Protein AF-A0A2W5E656-F1 (afdb_monomer)

Radius of gyration: 27.4 Å; Cα contacts (8 Å, |Δi|>4): 1096; chains: 1; bounding box: 75×45×88 Å

Structure (mmCIF, N/CA/C/O backbone):
data_AF-A0A2W5E656-F1
#
_entry.id   AF-A0A2W5E656-F1
#
loop_
_atom_site.group_PDB
_atom_site.id
_atom_site.type_symbol
_atom_site.label_atom_id
_atom_site.label_alt_id
_atom_site.label_comp_id
_atom_site.label_asym_id
_atom_site.label_entity_id
_atom_site.label_seq_id
_atom_site.pdbx_PDB_ins_code
_atom_site.Cartn_x
_atom_site.Cartn_y
_atom_site.Cartn_z
_atom_site.occupancy
_atom_site.B_iso_or_equiv
_atom_site.auth_seq_id
_atom_site.auth_comp_id
_atom_site.auth_asym_id
_atom_site.auth_atom_id
_atom_site.pdbx_PDB_model_num
ATOM 1 N N . SER A 1 1 ? -8.254 -2.799 1.492 1.00 76.56 1 SER A N 1
ATOM 2 C CA . SER A 1 1 ? -9.415 -2.439 2.318 1.00 76.56 1 SER A CA 1
ATOM 3 C C . SER A 1 1 ? -10.667 -3.074 1.786 1.00 76.56 1 SER A C 1
ATOM 5 O O . SER A 1 1 ? -10.845 -3.112 0.574 1.00 76.56 1 SER A O 1
ATOM 7 N N . ALA A 1 2 ? -11.496 -3.593 2.690 1.00 91.06 2 ALA A N 1
ATOM 8 C CA . ALA A 1 2 ? -12.891 -3.886 2.388 1.00 91.06 2 ALA A CA 1
ATOM 9 C C . ALA A 1 2 ? -13.657 -2.567 2.227 1.00 91.06 2 ALA A C 1
ATOM 11 O O . ALA A 1 2 ? -14.398 -2.401 1.264 1.00 91.06 2 ALA A O 1
ATOM 12 N N . VAL A 1 3 ? -13.393 -1.599 3.115 1.00 95.50 3 VAL A N 1
ATOM 13 C CA . VAL A 1 3 ? -13.874 -0.220 2.984 1.00 95.50 3 VAL A CA 1
ATOM 14 C C . VAL A 1 3 ? -12.769 0.765 3.348 1.00 95.50 3 VAL A C 1
ATOM 16 O O . VAL A 1 3 ? -12.096 0.621 4.369 1.00 95.50 3 VAL A O 1
ATOM 19 N N . GLU A 1 4 ? -12.597 1.777 2.506 1.00 94.88 4 GLU A N 1
ATOM 20 C CA . GLU A 1 4 ? -11.687 2.897 2.717 1.00 94.88 4 GLU A CA 1
ATOM 21 C C . GLU A 1 4 ? -12.437 4.208 2.491 1.00 94.88 4 GLU A C 1
ATOM 23 O O . GLU A 1 4 ? -13.032 4.424 1.435 1.00 94.88 4 GLU A O 1
ATOM 28 N N . ILE A 1 5 ? -12.413 5.081 3.497 1.00 96.06 5 ILE A N 1
ATOM 29 C CA . ILE A 1 5 ? -12.993 6.421 3.421 1.00 96.06 5 ILE A CA 1
ATOM 30 C C . ILE A 1 5 ? -11.854 7.436 3.417 1.00 96.06 5 ILE A C 1
ATOM 32 O O . ILE A 1 5 ? -11.183 7.621 4.429 1.00 96.06 5 ILE A O 1
ATOM 36 N N . LEU A 1 6 ? -11.641 8.100 2.283 1.00 93.81 6 LEU A N 1
ATOM 37 C CA . LEU A 1 6 ? -10.591 9.108 2.111 1.00 93.81 6 LEU A CA 1
ATOM 38 C C . LEU A 1 6 ? -10.998 10.481 2.684 1.00 93.81 6 LEU A C 1
ATOM 40 O O . LEU A 1 6 ? -12.111 10.668 3.172 1.00 93.81 6 LEU A O 1
ATOM 44 N N . GLU A 1 7 ? -10.088 11.450 2.638 1.00 91.81 7 GLU A N 1
ATOM 45 C CA . GLU A 1 7 ? -10.131 12.737 3.353 1.00 91.81 7 GLU A CA 1
ATOM 46 C C . GLU A 1 7 ? -11.342 13.612 3.002 1.00 91.81 7 GLU A C 1
ATOM 48 O O . GLU A 1 7 ? -11.833 14.380 3.830 1.00 91.81 7 GLU A O 1
ATOM 53 N N . THR A 1 8 ? -11.846 13.496 1.773 1.00 93.44 8 THR A N 1
ATOM 54 C CA . THR A 1 8 ? -13.051 14.205 1.315 1.00 93.44 8 THR A CA 1
ATOM 55 C C . THR A 1 8 ? -14.344 13.488 1.712 1.00 93.44 8 THR A C 1
ATOM 57 O O . THR A 1 8 ? -15.428 14.074 1.635 1.00 93.44 8 THR A O 1
ATOM 60 N N . GLY A 1 9 ? -14.244 12.236 2.162 1.00 95.81 9 GLY A N 1
ATOM 61 C CA . GLY A 1 9 ? -15.355 11.437 2.650 1.00 95.81 9 GLY A CA 1
ATOM 62 C C . GLY A 1 9 ? -15.909 12.001 3.954 1.00 95.81 9 GLY A C 1
ATOM 63 O O . GLY A 1 9 ? -15.185 12.221 4.928 1.00 95.81 9 GLY A O 1
ATOM 64 N N . ARG A 1 10 ? -17.224 12.235 3.981 1.00 97.12 10 ARG A N 1
ATOM 65 C CA . ARG A 1 10 ? -17.915 12.740 5.168 1.00 97.12 10 ARG A CA 1
ATOM 66 C C . ARG A 1 10 ? -19.321 12.186 5.304 1.00 97.12 10 ARG A C 1
ATOM 68 O O . ARG A 1 10 ? -20.007 12.045 4.296 1.00 97.12 10 ARG A O 1
ATOM 75 N N . ARG A 1 11 ? -19.776 11.987 6.547 1.00 97.06 11 ARG A N 1
ATOM 76 C CA . ARG A 1 11 ? -21.146 11.530 6.866 1.00 97.06 11 ARG A CA 1
ATOM 77 C C . ARG A 1 11 ? -21.466 10.184 6.220 1.00 97.06 11 ARG A C 1
ATOM 79 O O . ARG A 1 11 ? -22.519 10.007 5.615 1.00 97.06 11 ARG A O 1
ATOM 86 N N . ILE A 1 12 ? -20.521 9.259 6.328 1.00 97.88 12 ILE A N 1
ATOM 87 C CA . ILE A 1 12 ? -20.619 7.920 5.750 1.00 97.88 12 ILE A CA 1
ATOM 88 C C . ILE A 1 12 ? -20.795 6.929 6.892 1.00 97.88 12 ILE A C 1
ATOM 90 O O . ILE A 1 12 ? -20.020 6.942 7.849 1.00 97.88 12 ILE A O 1
ATOM 94 N N . THR A 1 13 ? -21.818 6.086 6.775 1.00 96.31 13 THR A N 1
ATOM 95 C CA . THR A 1 13 ? -22.013 4.928 7.648 1.00 96.31 13 THR A CA 1
ATOM 96 C C . THR A 1 13 ? -21.671 3.666 6.872 1.00 96.31 13 THR A C 1
ATOM 98 O O . THR A 1 13 ? -22.109 3.498 5.736 1.00 96.31 13 THR A O 1
ATOM 101 N N . VAL A 1 14 ? -20.871 2.810 7.489 1.00 97.06 14 VAL A N 1
ATOM 102 C CA . VAL A 1 14 ? -20.525 1.469 7.034 1.00 97.06 14 VAL A CA 1
ATOM 103 C C . VAL A 1 14 ? -21.057 0.536 8.100 1.00 97.06 14 VAL A C 1
ATOM 105 O O . VAL A 1 14 ? -20.605 0.592 9.242 1.00 97.06 14 VAL A O 1
ATOM 108 N N . GLU A 1 15 ? -22.043 -0.277 7.754 1.00 93.88 15 GLU A N 1
ATOM 109 C CA . GLU A 1 15 ? -22.697 -1.136 8.729 1.00 93.88 15 GLU A CA 1
ATOM 110 C C . GLU A 1 15 ? -22.868 -2.562 8.238 1.00 93.88 15 GLU A C 1
ATOM 112 O O . GLU A 1 15 ? -22.957 -2.799 7.034 1.00 93.88 15 GLU A O 1
ATOM 117 N N . ASP A 1 16 ? -22.877 -3.499 9.185 1.00 94.00 16 ASP A N 1
ATOM 118 C CA . ASP A 1 16 ? -23.232 -4.899 8.950 1.00 94.00 16 ASP A CA 1
ATOM 119 C C . ASP A 1 16 ? -22.356 -5.561 7.867 1.00 94.00 16 ASP A C 1
ATOM 121 O O . ASP A 1 16 ? -22.819 -6.283 6.982 1.00 94.00 16 ASP A O 1
ATOM 125 N N . CYS A 1 17 ? -21.047 -5.298 7.936 1.00 96.06 17 CYS A N 1
ATOM 126 C CA . CYS A 1 17 ? -20.062 -5.746 6.952 1.00 96.06 17 CYS A CA 1
ATOM 127 C C . CYS A 1 17 ? -19.177 -6.881 7.487 1.00 96.06 17 CYS A C 1
ATOM 129 O O . CYS A 1 17 ? -18.665 -6.814 8.603 1.00 96.06 17 CYS A O 1
ATOM 131 N N . ILE A 1 18 ? -18.915 -7.891 6.649 1.00 97.56 18 ILE A N 1
ATOM 132 C CA . ILE A 1 18 ? -18.000 -9.007 6.940 1.00 97.56 18 ILE A CA 1
ATOM 133 C C . ILE A 1 18 ? -16.831 -8.962 5.954 1.00 97.56 18 ILE A C 1
ATOM 135 O O . ILE A 1 18 ? -17.035 -9.066 4.745 1.00 97.56 18 ILE A O 1
ATOM 139 N N . SER A 1 19 ? -15.604 -8.874 6.467 1.00 96.94 19 SER A N 1
ATOM 140 C CA . SER A 1 19 ? -14.370 -9.020 5.690 1.00 96.94 19 SER A CA 1
ATOM 141 C C . SER A 1 19 ? -13.570 -10.224 6.180 1.00 96.94 19 SER A C 1
ATOM 143 O O . SER A 1 19 ? -13.037 -10.219 7.284 1.00 96.94 19 SER A O 1
ATOM 145 N N . GLN A 1 20 ? -13.452 -11.252 5.343 1.00 94.25 20 GLN A N 1
ATOM 146 C CA . GLN A 1 20 ? -12.764 -12.507 5.660 1.00 94.25 20 GLN A CA 1
ATOM 147 C C . GLN A 1 20 ? -11.973 -13.008 4.447 1.00 94.25 20 GLN A C 1
ATOM 149 O O . GLN A 1 20 ? -12.308 -12.681 3.309 1.00 94.25 20 GLN A O 1
ATOM 154 N N . ASN A 1 21 ? -10.954 -13.835 4.687 1.00 92.62 21 ASN A N 1
ATOM 155 C CA . ASN A 1 21 ? -10.106 -14.451 3.656 1.00 92.62 21 ASN A CA 1
ATOM 156 C C . ASN A 1 21 ? -9.404 -13.443 2.712 1.00 92.62 21 ASN A C 1
ATOM 158 O O . ASN A 1 21 ? -9.534 -13.555 1.489 1.00 92.62 21 ASN A O 1
ATOM 162 N N . PRO A 1 22 ? -8.649 -12.452 3.234 1.00 91.06 22 PRO A N 1
ATOM 163 C CA . PRO A 1 22 ? -7.917 -11.518 2.384 1.00 91.06 22 PRO A CA 1
ATOM 164 C C . PRO A 1 22 ? -6.867 -12.238 1.523 1.00 91.06 22 PRO A C 1
ATOM 166 O O . PRO A 1 22 ? -6.094 -13.060 2.014 1.00 91.06 22 PRO A O 1
ATOM 169 N N . ILE A 1 23 ? -6.810 -11.880 0.237 1.00 89.06 23 ILE A N 1
ATOM 170 C CA . ILE A 1 23 ? -5.926 -12.508 -0.767 1.00 89.06 23 ILE A CA 1
ATOM 171 C C . ILE A 1 23 ? -4.593 -11.779 -0.984 1.00 89.06 23 ILE A C 1
ATOM 173 O O . ILE A 1 23 ? -3.698 -12.315 -1.630 1.00 89.06 23 ILE A O 1
ATOM 177 N N . SER A 1 24 ? -4.460 -10.540 -0.499 1.00 88.06 24 SER A N 1
ATOM 178 C CA . SER A 1 24 ? -3.240 -9.735 -0.666 1.00 88.06 24 SER A CA 1
ATOM 179 C C . SER A 1 24 ? -2.048 -10.352 0.068 1.00 88.06 24 SER A C 1
ATOM 181 O O . SER A 1 24 ? -2.225 -11.212 0.910 1.00 88.06 24 SER A O 1
ATOM 183 N N . GLU A 1 25 ? -0.815 -9.927 -0.181 1.00 88.62 25 GLU A N 1
ATOM 184 C CA . GLU A 1 25 ? 0.284 -10.268 0.732 1.00 88.62 25 GLU A CA 1
ATOM 185 C C . GLU A 1 25 ? 0.085 -9.581 2.100 1.00 88.62 25 GLU A C 1
ATOM 187 O O . GLU A 1 25 ? -0.559 -8.527 2.176 1.00 88.62 25 GLU A O 1
ATOM 192 N N . ILE A 1 26 ? 0.631 -10.152 3.182 1.00 91.19 26 ILE A N 1
ATOM 193 C CA . ILE A 1 26 ? 0.689 -9.500 4.504 1.00 91.19 26 ILE A CA 1
ATOM 194 C C . ILE A 1 26 ? 1.744 -8.387 4.427 1.00 91.19 26 ILE A C 1
ATOM 196 O O . ILE A 1 26 ? 2.886 -8.556 4.839 1.00 91.19 26 ILE A O 1
ATOM 200 N N . GLY A 1 27 ? 1.361 -7.276 3.801 1.00 90.38 27 GLY A N 1
ATOM 201 C CA . GLY A 1 27 ? 2.257 -6.192 3.414 1.00 90.38 27 GLY A CA 1
ATOM 202 C C . GLY A 1 27 ? 1.731 -4.824 3.833 1.00 90.38 27 GLY A C 1
ATOM 203 O O . GLY A 1 27 ? 1.415 -4.008 2.963 1.00 90.38 27 GLY A O 1
ATOM 204 N N . GLY A 1 28 ? 1.567 -4.592 5.138 1.00 90.12 28 GLY A N 1
ATOM 205 C CA . GLY A 1 28 ? 1.118 -3.308 5.686 1.00 90.12 28 GLY A CA 1
ATOM 206 C C . GLY A 1 28 ? -0.163 -2.784 5.021 1.00 90.12 28 GLY A C 1
ATOM 207 O O . GLY A 1 28 ? -1.217 -3.429 5.060 1.00 90.12 28 GLY A O 1
ATOM 208 N N . GLN A 1 29 ? -0.063 -1.627 4.349 1.00 87.88 29 GLN A N 1
ATOM 209 C CA . GLN A 1 29 ? -1.201 -0.924 3.724 1.00 87.88 29 GLN A CA 1
ATOM 210 C C . GLN A 1 29 ? -1.964 -1.738 2.664 1.00 87.88 29 GLN A C 1
ATOM 212 O O . GLN A 1 29 ? -3.114 -1.426 2.359 1.00 87.88 29 GLN A O 1
ATOM 217 N N . ARG A 1 30 ? -1.389 -2.821 2.120 1.00 88.31 30 ARG A N 1
ATOM 218 C CA . ARG A 1 30 ? -2.104 -3.711 1.179 1.00 88.31 30 ARG A CA 1
ATOM 219 C C . ARG A 1 30 ? -3.272 -4.461 1.823 1.00 88.31 30 ARG A C 1
ATOM 221 O O . ARG A 1 30 ? -4.072 -5.078 1.113 1.00 88.31 30 ARG A O 1
ATOM 228 N N . ARG A 1 31 ? -3.346 -4.480 3.154 1.00 90.81 31 ARG A N 1
ATOM 229 C CA . ARG A 1 31 ? -4.283 -5.321 3.900 1.00 90.81 31 ARG A CA 1
ATOM 230 C C . ARG A 1 31 ? -4.904 -4.595 5.095 1.00 90.81 31 ARG A C 1
ATOM 232 O O . ARG A 1 31 ? -5.245 -5.210 6.097 1.00 90.81 31 ARG A O 1
ATOM 239 N N . TYR A 1 32 ? -5.085 -3.284 4.997 1.00 93.56 32 TYR A N 1
ATOM 240 C CA . TYR A 1 32 ? -6.023 -2.602 5.895 1.00 93.56 32 TYR A CA 1
ATOM 241 C C . TYR A 1 32 ? -7.443 -3.047 5.558 1.00 93.56 32 TYR A C 1
ATOM 243 O O . TYR A 1 32 ? -7.696 -3.380 4.396 1.00 93.56 32 TYR A O 1
ATOM 251 N N . THR A 1 33 ? -8.334 -3.109 6.549 1.00 96.25 33 THR A N 1
ATOM 252 C CA . THR A 1 33 ? -9.681 -3.681 6.373 1.00 96.25 33 THR A CA 1
ATOM 253 C C . THR A 1 33 ? -10.758 -2.601 6.325 1.00 96.25 33 THR A C 1
ATOM 255 O O . THR A 1 33 ? -11.262 -2.322 5.233 1.00 96.25 33 THR A O 1
ATOM 258 N N . PHE A 1 34 ? -11.080 -1.982 7.465 1.00 98.06 34 PHE A N 1
ATOM 259 C CA . PHE A 1 34 ? -12.002 -0.853 7.598 1.00 98.06 34 PHE A CA 1
ATOM 260 C C . PHE A 1 34 ? -11.212 0.383 8.024 1.00 98.06 34 PHE A C 1
ATOM 262 O O . PHE A 1 34 ? -10.848 0.549 9.191 1.00 98.06 34 PHE A O 1
ATOM 269 N N . PHE A 1 35 ? -10.920 1.234 7.046 1.00 96.94 35 PHE A N 1
ATOM 270 C CA . PHE A 1 35 ? -9.999 2.353 7.201 1.00 96.94 35 PHE A CA 1
ATOM 271 C C . PHE A 1 35 ? -10.684 3.687 6.913 1.00 96.94 35 PHE A C 1
ATOM 273 O O . PHE A 1 35 ? -11.471 3.808 5.969 1.00 96.94 35 PHE A O 1
ATOM 280 N N . THR A 1 36 ? -10.358 4.712 7.701 1.00 97.19 36 THR A N 1
ATOM 281 C CA . THR A 1 36 ? -10.862 6.068 7.470 1.00 97.19 36 THR A CA 1
ATOM 282 C C . THR A 1 36 ? -9.809 7.147 7.684 1.00 97.19 36 THR A C 1
ATOM 284 O O . THR A 1 36 ? -9.047 7.149 8.651 1.00 97.19 36 THR A O 1
ATOM 287 N N . ARG A 1 37 ? -9.812 8.109 6.769 1.00 95.00 37 ARG A N 1
ATOM 288 C CA . ARG A 1 37 ? -9.176 9.429 6.855 1.00 95.00 37 ARG A CA 1
ATOM 289 C C . ARG A 1 37 ? -10.201 10.554 6.747 1.00 95.00 37 ARG A C 1
ATOM 291 O O . ARG A 1 37 ? -9.841 11.727 6.785 1.00 95.00 37 ARG A O 1
ATOM 298 N N . GLY A 1 38 ? -11.469 10.192 6.575 1.00 95.81 38 GLY A N 1
ATOM 299 C CA . GLY A 1 38 ? -12.569 11.130 6.481 1.00 95.81 38 GLY A CA 1
ATOM 300 C C . GLY A 1 38 ? -12.975 11.689 7.842 1.00 95.81 38 GLY A C 1
ATOM 301 O O . GLY A 1 38 ? -12.268 11.594 8.853 1.00 95.81 38 GLY A O 1
ATOM 302 N N . GLN A 1 39 ? -14.168 12.266 7.860 1.00 96.94 39 GLN A N 1
ATOM 303 C CA . GLN A 1 39 ? -14.762 12.888 9.042 1.00 96.94 39 GLN A CA 1
ATOM 304 C C . GLN A 1 39 ? -16.233 12.507 9.178 1.00 96.94 39 GLN A C 1
ATOM 306 O O . GLN A 1 39 ? -16.915 12.277 8.181 1.00 96.94 39 GLN A O 1
ATOM 311 N N . GLN A 1 40 ? -16.767 12.498 10.397 1.00 97.25 40 GLN A N 1
ATOM 312 C CA . GLN A 1 40 ? -18.165 12.122 10.635 1.00 97.25 40 GLN A CA 1
ATOM 313 C C . GLN A 1 40 ? -18.470 10.724 10.069 1.00 97.25 40 GLN A C 1
ATOM 315 O O . GLN A 1 40 ? -19.484 10.533 9.395 1.00 97.25 40 GLN A O 1
ATOM 320 N N . THR A 1 41 ? -17.551 9.776 10.268 1.00 98.19 41 THR A N 1
ATOM 321 C CA . THR A 1 41 ? -17.706 8.394 9.792 1.00 98.19 41 THR A CA 1
ATOM 322 C C . THR A 1 41 ? -18.148 7.475 10.922 1.00 98.19 41 THR A C 1
ATOM 324 O O . THR A 1 41 ? -17.708 7.633 12.062 1.00 98.19 41 THR A O 1
ATOM 327 N N . LEU A 1 42 ? -19.035 6.534 10.607 1.00 97.88 42 LEU A N 1
ATOM 328 C CA . LEU A 1 42 ? -19.527 5.515 11.529 1.00 97.88 42 LEU A CA 1
ATOM 329 C C . LEU A 1 42 ? -19.307 4.143 10.899 1.00 97.88 42 LEU A C 1
ATOM 331 O O . LEU A 1 42 ? -19.929 3.824 9.894 1.00 97.88 42 LEU A O 1
ATOM 335 N N . PHE A 1 43 ? -18.442 3.338 11.493 1.00 98.38 43 PHE A N 1
ATOM 336 C CA . PHE A 1 43 ? -18.335 1.913 11.213 1.00 98.38 43 PHE A CA 1
ATOM 337 C C . PHE A 1 43 ? -19.046 1.192 12.344 1.00 98.38 43 PHE A C 1
ATOM 339 O O . PHE A 1 43 ? -18.668 1.369 13.498 1.00 98.38 43 PHE A O 1
ATOM 346 N N . GLN A 1 44 ? -20.078 0.415 12.056 1.00 95.62 44 GLN A N 1
ATOM 347 C CA . GLN A 1 44 ? -20.812 -0.277 13.106 1.00 95.62 44 GLN A CA 1
ATOM 348 C C . GLN A 1 44 ? -21.113 -1.713 12.729 1.00 95.62 44 GLN A C 1
ATOM 350 O O . GLN A 1 44 ? -21.521 -1.979 11.604 1.00 95.62 44 GLN A O 1
ATOM 355 N N . ARG A 1 45 ? -20.939 -2.639 13.675 1.00 95.38 45 ARG A N 1
ATOM 356 C CA . ARG A 1 45 ? -21.288 -4.054 13.459 1.00 95.38 45 ARG A CA 1
ATOM 357 C C . ARG A 1 45 ? -20.522 -4.601 12.261 1.00 95.38 45 ARG A C 1
ATOM 359 O O . ARG A 1 45 ? -21.066 -5.202 11.343 1.00 95.38 45 ARG A O 1
ATOM 366 N N . CYS A 1 46 ? -19.224 -4.321 12.269 1.00 97.88 46 CYS A N 1
ATOM 367 C CA . CYS A 1 46 ? -18.284 -4.796 11.271 1.00 97.88 46 CYS A CA 1
ATOM 368 C C . CYS A 1 46 ? -17.453 -5.931 11.865 1.00 97.88 46 CYS A C 1
ATOM 370 O O . CYS A 1 46 ? -16.930 -5.808 12.974 1.00 97.88 46 CYS A O 1
ATOM 372 N N . TYR A 1 47 ? -17.297 -7.008 11.105 1.00 98.38 47 TYR A N 1
ATOM 373 C CA . TYR A 1 47 ? -16.435 -8.133 11.444 1.00 98.38 47 TYR A CA 1
ATOM 374 C C . TYR A 1 47 ? -15.277 -8.228 10.447 1.00 98.38 47 TYR A C 1
ATOM 376 O O . TYR A 1 47 ? -15.483 -8.153 9.229 1.00 98.38 47 TYR A O 1
ATOM 384 N N . ALA A 1 48 ? -14.063 -8.413 10.957 1.00 98.25 48 ALA A N 1
ATOM 385 C CA . ALA A 1 48 ? -12.849 -8.572 10.169 1.00 98.25 48 ALA A CA 1
ATOM 386 C C . ALA A 1 48 ? -12.041 -9.789 10.639 1.00 98.25 48 ALA A C 1
ATOM 388 O O . ALA A 1 48 ? -11.920 -10.017 11.837 1.00 98.25 48 ALA A O 1
ATOM 389 N N . ALA A 1 49 ? -11.469 -10.554 9.706 1.00 96.94 49 ALA A N 1
ATOM 390 C CA . ALA A 1 49 ? -10.589 -11.679 10.018 1.00 96.94 49 ALA A CA 1
ATOM 391 C C . ALA A 1 49 ? -9.336 -11.694 9.133 1.00 96.94 49 ALA A C 1
ATOM 393 O O . ALA A 1 49 ? -9.421 -11.629 7.900 1.00 96.94 49 ALA A O 1
ATOM 394 N N . GLY A 1 50 ? -8.166 -11.832 9.766 1.00 94.69 50 GLY A N 1
ATOM 395 C CA . GLY A 1 50 ? -6.874 -11.984 9.084 1.00 94.69 50 GLY A CA 1
ATOM 396 C C . GLY A 1 50 ? -6.380 -10.745 8.324 1.00 94.69 50 GLY A C 1
ATOM 397 O O . GLY A 1 50 ? -5.514 -10.873 7.446 1.00 94.69 50 GLY A O 1
ATOM 398 N N . GLY A 1 51 ? -6.921 -9.559 8.621 1.00 95.38 51 GLY A N 1
ATOM 399 C CA . GLY A 1 51 ? -6.413 -8.290 8.106 1.00 95.38 51 GLY A CA 1
ATOM 400 C C . GLY A 1 51 ? -5.131 -7.834 8.810 1.00 95.38 51 GLY A C 1
ATOM 401 O O . GLY A 1 51 ? -4.610 -8.514 9.694 1.00 95.38 51 GLY A O 1
ATOM 402 N N . TYR A 1 52 ? -4.571 -6.701 8.384 1.00 95.56 52 TYR A N 1
ATOM 403 C CA . TYR A 1 52 ? -3.380 -6.116 9.011 1.00 95.56 52 TYR A CA 1
ATOM 404 C C . TYR A 1 52 ? -3.766 -5.132 10.115 1.00 95.56 52 TYR A C 1
ATOM 406 O O . TYR A 1 52 ? -3.562 -5.421 11.286 1.00 95.56 52 TYR A O 1
ATOM 414 N N . HIS A 1 53 ? -4.390 -4.013 9.740 1.00 96.12 53 HIS A N 1
ATOM 415 C CA . HIS A 1 53 ? -5.118 -3.139 10.659 1.00 96.12 53 HIS A CA 1
ATOM 416 C C . HIS A 1 53 ? -6.602 -3.244 10.317 1.00 96.12 53 HIS A C 1
ATOM 418 O O . HIS A 1 53 ? -7.012 -2.835 9.225 1.00 96.12 53 HIS A O 1
ATOM 424 N N . ASP A 1 54 ? -7.391 -3.824 11.220 1.00 97.88 54 ASP A N 1
ATOM 425 C CA . ASP A 1 54 ? -8.790 -4.126 10.924 1.00 97.88 54 ASP A CA 1
ATOM 426 C C . ASP A 1 54 ? -9.704 -2.915 11.080 1.00 97.88 54 ASP A C 1
ATOM 428 O O . ASP A 1 54 ? -10.485 -2.631 10.172 1.00 97.88 54 ASP A O 1
ATOM 432 N N . PHE A 1 55 ? -9.557 -2.170 12.175 1.00 98.50 55 PHE A N 1
ATOM 433 C CA . PHE A 1 55 ? -10.288 -0.929 12.428 1.00 98.50 55 PHE A CA 1
ATOM 434 C C . PHE A 1 55 ? -9.290 0.195 12.662 1.00 98.50 55 PHE A C 1
ATOM 436 O O . PHE A 1 55 ? -8.687 0.286 13.736 1.00 98.50 55 PHE A O 1
ATOM 443 N N . SER A 1 56 ? -9.061 1.029 11.650 1.00 97.12 56 SER A N 1
ATOM 444 C CA . SER A 1 56 ? -7.976 2.007 11.708 1.00 97.12 56 SER A CA 1
ATOM 445 C C . SER A 1 56 ? -8.330 3.392 11.194 1.00 97.12 56 SER A C 1
ATOM 447 O O . SER A 1 56 ? -9.137 3.584 10.281 1.00 97.12 56 SER A O 1
ATOM 449 N N . VAL A 1 57 ? -7.682 4.380 11.811 1.00 97.31 57 VAL A N 1
ATOM 450 C CA . VAL A 1 57 ? -7.806 5.796 11.463 1.00 97.31 57 VAL A CA 1
ATOM 451 C C . VAL A 1 57 ? -6.450 6.337 11.029 1.00 97.31 57 VAL A C 1
ATOM 453 O O . VAL A 1 57 ? -5.450 6.167 11.733 1.00 97.31 57 VAL A O 1
ATOM 456 N N . GLY A 1 58 ? -6.424 6.947 9.847 1.00 93.81 58 GLY A N 1
ATOM 457 C CA . GLY A 1 58 ? -5.209 7.395 9.176 1.00 93.81 58 GLY A CA 1
ATOM 458 C C . GLY A 1 58 ? -4.854 8.863 9.394 1.00 93.81 58 GLY A C 1
ATOM 459 O O . GLY A 1 58 ? -5.367 9.536 10.287 1.00 93.81 58 GLY A O 1
ATOM 460 N N . PHE A 1 59 ? -3.948 9.334 8.535 1.00 92.50 59 PHE A N 1
ATOM 461 C CA . PHE A 1 59 ? -3.272 10.626 8.621 1.00 92.50 59 PHE A CA 1
ATOM 462 C C . PHE A 1 59 ? -4.250 11.796 8.778 1.00 92.50 59 PHE A C 1
ATOM 464 O O . PHE A 1 59 ? -5.102 12.033 7.918 1.00 92.50 59 PHE A O 1
ATOM 471 N N . THR A 1 60 ? -4.103 12.533 9.880 1.00 93.81 60 THR A N 1
ATOM 472 C CA . THR A 1 60 ? -4.816 13.777 10.205 1.00 93.81 60 THR A CA 1
ATOM 473 C C . THR A 1 60 ? -6.338 13.702 10.075 1.00 93.81 60 THR A C 1
ATOM 475 O O . THR A 1 60 ? -6.987 14.690 9.728 1.00 93.81 60 THR A O 1
ATOM 478 N N . ALA A 1 61 ? -6.930 12.532 10.330 1.00 95.94 61 ALA A N 1
ATOM 479 C CA . ALA A 1 61 ? -8.377 12.378 10.272 1.00 95.94 61 ALA A CA 1
ATOM 480 C C . ALA A 1 61 ? -9.049 13.307 11.301 1.00 95.94 61 ALA A C 1
ATOM 482 O O . ALA A 1 61 ? -8.783 13.225 12.503 1.00 95.94 61 ALA A O 1
ATOM 483 N N . ALA A 1 62 ? -9.923 14.196 10.824 1.00 91.38 62 ALA A N 1
ATOM 484 C CA . ALA A 1 62 ? -10.468 15.288 11.633 1.00 91.38 62 ALA A CA 1
ATOM 485 C C . ALA A 1 62 ? -11.445 14.828 12.733 1.00 91.38 62 ALA A C 1
ATOM 487 O O . ALA A 1 62 ? -11.556 15.480 13.771 1.00 91.38 62 ALA A O 1
ATOM 488 N N . GLY A 1 63 ? -12.157 13.722 12.497 1.00 90.69 63 GLY A N 1
ATOM 489 C CA . GLY A 1 63 ? -13.231 13.244 13.366 1.00 90.69 63 GLY A CA 1
ATOM 490 C C . GLY A 1 63 ? -14.497 14.127 13.353 1.00 90.69 63 GLY A C 1
ATOM 491 O O . GLY A 1 63 ? -14.614 15.047 12.542 1.00 90.69 63 GLY A O 1
ATOM 492 N N . PRO A 1 64 ? -15.494 13.836 14.210 1.00 95.81 64 PRO A N 1
ATOM 493 C CA . PRO A 1 64 ? -15.577 12.614 15.001 1.00 95.81 64 PRO A CA 1
ATOM 494 C C . PRO A 1 64 ? -15.704 11.390 14.087 1.00 95.81 64 PRO A C 1
ATOM 496 O O . PRO A 1 64 ? -16.413 11.438 13.083 1.00 95.81 64 PRO A O 1
ATOM 499 N N . ASN A 1 65 ? -15.001 10.313 14.419 1.00 98.31 65 ASN A N 1
ATOM 500 C CA . ASN A 1 65 ? -15.074 9.032 13.713 1.00 98.31 65 ASN A CA 1
ATOM 501 C C . ASN A 1 65 ? -15.349 7.938 14.744 1.00 98.31 65 ASN A C 1
ATOM 503 O O . ASN A 1 65 ? -14.727 7.949 15.803 1.00 98.31 65 ASN A O 1
ATOM 507 N N . ALA A 1 66 ? -16.269 7.020 14.464 1.00 98.44 66 ALA A N 1
ATOM 508 C CA . ALA A 1 66 ? -16.693 6.008 15.426 1.00 98.44 66 ALA A CA 1
ATOM 509 C C . ALA A 1 66 ? -16.626 4.593 14.843 1.00 98.44 66 ALA A C 1
ATOM 511 O O . ALA A 1 66 ? -17.063 4.365 13.717 1.00 98.44 66 ALA A O 1
ATOM 512 N N . PHE A 1 67 ? -16.123 3.654 15.641 1.00 98.75 67 PHE A N 1
ATOM 513 C CA . PHE A 1 67 ? -16.255 2.212 15.452 1.00 98.75 67 PHE A CA 1
ATOM 514 C C . PHE A 1 67 ? -17.135 1.674 16.585 1.00 98.75 67 PHE A C 1
ATOM 516 O O . PHE A 1 67 ? -16.742 1.778 17.745 1.00 98.75 67 PHE A O 1
ATOM 523 N N . VAL A 1 68 ? -18.319 1.147 16.268 1.00 97.75 68 VAL A N 1
ATOM 524 C CA . VAL A 1 68 ? -19.345 0.761 17.249 1.00 97.75 68 VAL A CA 1
ATOM 525 C C . VAL A 1 68 ? -19.710 -0.714 17.091 1.00 97.75 68 VAL A C 1
ATOM 527 O O . VAL A 1 68 ? -20.245 -1.121 16.066 1.00 97.75 68 VAL A O 1
ATOM 530 N N . GLN A 1 69 ? -19.459 -1.522 18.119 1.00 96.50 69 GLN A N 1
ATOM 531 C CA . GLN A 1 69 ? -19.653 -2.972 18.101 1.00 96.50 69 GLN A CA 1
ATOM 532 C C . GLN A 1 69 ? -18.941 -3.636 16.914 1.00 96.50 69 GLN A C 1
ATOM 534 O O . GLN A 1 69 ? -19.568 -4.226 16.044 1.00 96.50 69 GLN A O 1
ATOM 539 N N . CYS A 1 70 ? -17.620 -3.507 16.858 1.00 98.25 70 CYS A N 1
ATOM 540 C CA . CYS A 1 70 ? -16.803 -4.102 15.801 1.00 98.25 70 CYS A CA 1
ATOM 541 C C . CYS A 1 70 ? -15.928 -5.228 16.367 1.00 98.25 70 CYS A C 1
ATOM 543 O O . CYS A 1 70 ? -15.413 -5.104 17.478 1.00 98.25 70 CYS A O 1
ATOM 545 N N . GLU A 1 71 ? -15.740 -6.306 15.607 1.00 98.44 71 GLU A N 1
ATOM 546 C CA . GLU A 1 71 ? -14.983 -7.491 16.033 1.00 98.44 71 GLU A CA 1
ATOM 547 C C . GLU A 1 71 ? -13.881 -7.831 15.022 1.00 98.44 71 GLU A C 1
ATOM 549 O O . GLU A 1 71 ? -14.128 -7.928 13.820 1.00 98.44 71 GLU A O 1
ATOM 554 N N . SER A 1 72 ? -12.654 -7.981 15.514 1.00 98.19 72 SER A N 1
ATOM 555 C CA . SER A 1 72 ? -11.475 -8.363 14.737 1.00 98.19 72 SER A CA 1
ATOM 556 C C . SER A 1 72 ? -10.960 -9.703 15.245 1.00 98.19 72 SER A C 1
ATOM 558 O O . SER A 1 72 ? -10.644 -9.842 16.426 1.00 98.19 72 SER A O 1
ATOM 560 N N . GLU A 1 73 ? -10.878 -10.686 14.352 1.00 97.62 73 GLU A N 1
ATOM 561 C CA . GLU A 1 73 ? -10.358 -12.017 14.634 1.00 97.62 73 GLU A CA 1
ATOM 562 C C . GLU A 1 73 ? -8.929 -12.157 14.094 1.00 97.62 73 GLU A C 1
ATOM 564 O O . GLU A 1 73 ? -8.703 -12.237 12.878 1.00 97.62 73 GLU A O 1
ATOM 569 N N . ARG A 1 74 ? -7.964 -12.249 15.017 1.00 95.81 74 ARG A N 1
ATOM 570 C CA . ARG A 1 74 ? -6.551 -12.565 14.751 1.00 95.81 74 ARG A CA 1
ATOM 571 C C . ARG A 1 74 ? -5.922 -11.694 13.645 1.00 95.81 74 ARG A C 1
ATOM 573 O O . ARG A 1 74 ? -5.434 -12.237 12.646 1.00 95.81 74 ARG A O 1
ATOM 580 N N . PRO A 1 75 ? -5.905 -10.355 13.790 1.00 96.88 75 PRO A N 1
ATOM 581 C CA . PRO A 1 75 ? -5.223 -9.487 12.841 1.00 96.88 75 PRO A CA 1
ATOM 582 C C . PRO A 1 75 ? -3.698 -9.574 13.002 1.00 96.88 75 PRO A C 1
ATOM 584 O O . PRO A 1 75 ? -3.166 -9.842 14.085 1.00 96.88 75 PRO A O 1
ATOM 587 N N . TYR A 1 76 ? -2.974 -9.271 11.924 1.00 95.88 76 TYR A N 1
ATOM 588 C CA . TYR A 1 76 ? -1.505 -9.247 11.913 1.00 95.88 76 TYR A CA 1
ATOM 589 C C . TYR A 1 76 ? -0.910 -8.018 12.617 1.00 95.88 76 TYR A C 1
ATOM 591 O O . TYR A 1 76 ? 0.281 -7.997 12.918 1.00 95.88 76 TYR A O 1
ATOM 599 N N . SER A 1 77 ? -1.719 -6.995 12.896 1.00 96.00 77 SER A N 1
ATOM 600 C CA . SER A 1 77 ? -1.317 -5.805 13.640 1.00 96.00 77 SER A CA 1
ATOM 601 C C . SER A 1 77 ? -2.503 -5.204 14.406 1.00 96.00 77 SER A C 1
ATOM 603 O O . SER A 1 77 ? -3.604 -5.750 14.441 1.00 96.00 77 SER A O 1
ATOM 605 N N . PHE A 1 78 ? -2.261 -4.094 15.093 1.00 97.44 78 PHE A N 1
ATOM 606 C CA . PHE A 1 78 ? -3.224 -3.484 16.007 1.00 97.44 78 PHE A CA 1
ATOM 607 C C . PHE A 1 78 ? -4.374 -2.764 15.275 1.00 97.44 78 PHE A C 1
ATOM 609 O O . PHE A 1 78 ? -4.225 -2.351 14.128 1.00 97.44 78 PHE A O 1
ATOM 616 N N . SER A 1 79 ? -5.500 -2.545 15.953 1.00 98.56 79 SER A N 1
ATOM 617 C CA . SER A 1 79 ? -6.523 -1.563 15.543 1.00 98.56 79 SER A CA 1
ATOM 618 C C . SER A 1 79 ? -6.327 -0.249 16.301 1.00 98.56 79 SER A C 1
ATOM 620 O O . SER A 1 79 ? -5.750 -0.244 17.384 1.00 98.56 79 SER A O 1
ATOM 622 N N . GLY A 1 80 ? -6.780 0.886 15.778 1.00 98.00 80 GLY A N 1
ATOM 623 C CA . GLY A 1 80 ? -6.594 2.174 16.452 1.00 98.00 80 GLY A CA 1
ATOM 624 C C . GLY A 1 80 ? -6.199 3.314 15.526 1.00 98.00 80 GLY A C 1
ATOM 625 O O . GLY A 1 80 ? -6.444 3.298 14.319 1.00 98.00 80 GLY A O 1
ATOM 626 N N . THR A 1 81 ? -5.563 4.327 16.102 1.00 97.06 81 THR A N 1
ATOM 627 C CA . THR A 1 81 ? -5.011 5.448 15.342 1.00 97.06 81 THR A CA 1
ATOM 628 C C . THR A 1 81 ? -3.616 5.072 14.861 1.00 97.06 81 THR A C 1
ATOM 630 O O . THR A 1 81 ? -2.706 4.861 15.663 1.00 97.06 81 THR A O 1
ATOM 633 N N . MET A 1 82 ? -3.445 4.924 13.550 1.00 93.00 82 MET A N 1
ATOM 634 C CA . MET A 1 82 ? -2.233 4.328 12.983 1.00 93.00 82 MET A CA 1
ATOM 635 C C . MET A 1 82 ? -1.239 5.355 12.433 1.00 93.00 82 MET A C 1
ATOM 637 O O . MET A 1 82 ? -0.061 5.041 12.309 1.00 93.00 82 MET A O 1
ATOM 641 N N . ASP A 1 83 ? -1.671 6.569 12.125 1.00 91.75 83 ASP A N 1
ATOM 642 C CA . ASP A 1 83 ? -0.835 7.580 11.472 1.00 91.75 83 ASP A CA 1
ATOM 643 C C . ASP A 1 83 ? -0.847 8.891 12.275 1.00 91.75 83 ASP A C 1
ATOM 645 O O . ASP A 1 83 ? -1.344 8.919 13.399 1.00 91.75 83 ASP A O 1
ATOM 649 N N . LYS A 1 84 ? -0.290 9.969 11.726 1.00 92.56 84 LYS A N 1
ATOM 650 C CA . LYS A 1 84 ? -0.098 11.256 12.403 1.00 92.56 84 LYS A CA 1
ATOM 651 C C . LYS A 1 84 ? -1.435 11.893 12.793 1.00 92.56 84 LYS A C 1
ATOM 653 O O . LYS A 1 84 ? -2.195 12.318 11.927 1.00 92.56 84 LYS A O 1
ATOM 658 N N . TRP A 1 85 ? -1.667 12.018 14.097 1.00 94.44 85 TRP A N 1
ATOM 659 C CA . TRP A 1 85 ? -2.672 12.876 14.732 1.00 94.44 85 TRP A CA 1
ATOM 660 C C . TRP A 1 85 ? -4.117 12.775 14.199 1.00 94.44 85 TRP A C 1
ATOM 662 O O . TRP A 1 85 ? -4.642 13.708 13.593 1.00 94.44 85 TRP A O 1
ATOM 672 N N . ALA A 1 86 ? -4.813 11.679 14.491 1.00 96.50 86 ALA A N 1
ATOM 673 C CA . ALA A 1 86 ? -6.271 11.621 14.388 1.00 96.50 86 ALA A CA 1
ATOM 674 C C . ALA A 1 86 ? -6.939 12.276 15.613 1.00 96.50 86 ALA A C 1
ATOM 676 O O . ALA A 1 86 ? -6.465 12.126 16.740 1.00 96.50 86 ALA A O 1
ATOM 677 N N . SER A 1 87 ? -8.056 12.979 15.421 1.00 95.56 87 SER A N 1
ATOM 678 C CA . SER A 1 87 ? -8.787 13.625 16.521 1.00 95.56 87 SER A CA 1
ATOM 679 C C . SER A 1 87 ? -10.194 13.057 16.676 1.00 95.56 87 SER A C 1
ATOM 681 O O . SER A 1 87 ? -10.873 12.801 15.684 1.00 95.56 87 SER A O 1
ATOM 683 N N . GLY A 1 88 ? -10.661 12.892 17.916 1.00 96.94 88 GLY A N 1
ATOM 684 C CA . GLY A 1 88 ? -12.071 12.589 18.188 1.00 96.94 88 GLY A CA 1
ATOM 685 C C . GLY A 1 88 ? -12.516 11.204 17.715 1.00 96.94 88 GLY A C 1
ATOM 686 O O . GLY A 1 88 ? -13.602 11.072 17.147 1.00 96.94 88 GLY A O 1
ATOM 687 N N . VAL A 1 89 ? -11.676 10.181 17.898 1.00 98.56 89 VAL A N 1
ATOM 688 C CA . VAL A 1 89 ? -12.022 8.800 17.535 1.00 98.56 89 VAL A CA 1
ATOM 689 C C . VAL A 1 89 ? -12.703 8.100 18.708 1.00 98.56 89 VAL A C 1
ATOM 691 O O . VAL A 1 89 ? -12.171 8.084 19.818 1.00 98.56 89 VAL A O 1
ATOM 694 N N . LEU A 1 90 ? -13.863 7.502 18.453 1.00 98.75 90 LEU A N 1
ATOM 695 C CA . LEU A 1 90 ? -14.592 6.662 19.393 1.00 98.75 90 LEU A CA 1
ATOM 696 C C . LEU A 1 90 ? -14.456 5.194 18.981 1.00 98.75 90 LEU A C 1
ATOM 698 O O . LEU A 1 90 ? -14.908 4.806 17.907 1.00 98.75 90 LEU A O 1
ATOM 702 N N . PHE A 1 91 ? -13.876 4.375 19.848 1.00 98.81 91 PHE A N 1
ATOM 703 C CA . PHE A 1 91 ? -14.009 2.922 19.792 1.00 98.81 91 PHE A CA 1
ATOM 704 C C . PHE A 1 91 ? -14.990 2.522 20.890 1.00 98.81 91 PHE A C 1
ATOM 706 O O . PHE A 1 91 ? -14.723 2.756 22.064 1.00 98.81 91 PHE A O 1
ATOM 713 N N . ASP A 1 92 ? -16.132 1.970 20.508 1.00 98.12 92 ASP A N 1
ATOM 714 C CA . ASP A 1 92 ? -17.249 1.676 21.400 1.00 98.12 92 ASP A CA 1
ATOM 715 C C . ASP A 1 92 ? -17.673 0.218 21.216 1.00 98.12 92 ASP A C 1
ATOM 717 O O . ASP A 1 92 ? -18.120 -0.170 20.140 1.00 98.12 92 ASP A O 1
ATOM 721 N N . VAL A 1 93 ? -17.510 -0.618 22.240 1.00 97.00 93 VAL A N 1
ATOM 722 C CA . VAL A 1 93 ? -17.773 -2.067 22.169 1.00 97.00 93 VAL A CA 1
ATOM 723 C C . VAL A 1 93 ? -16.908 -2.759 21.100 1.00 97.00 93 VAL A C 1
ATOM 725 O O . VAL A 1 93 ? -17.364 -3.654 20.391 1.00 97.00 93 VAL A O 1
ATOM 728 N N . VAL A 1 94 ? -15.653 -2.333 20.937 1.00 98.44 94 VAL A N 1
ATOM 729 C CA . VAL A 1 94 ? -14.732 -2.928 19.952 1.00 98.44 94 VAL A CA 1
ATOM 730 C C . VAL A 1 94 ? -13.925 -4.058 20.583 1.00 98.44 94 VAL A C 1
ATOM 732 O O . VAL A 1 94 ? -13.315 -3.883 21.639 1.00 98.44 94 VAL A O 1
ATOM 735 N N . SER A 1 95 ? -13.901 -5.212 19.918 1.00 98.06 95 SER A N 1
ATOM 736 C CA . SER A 1 95 ? -13.138 -6.389 20.328 1.00 98.06 95 SER A CA 1
ATOM 737 C C . SER A 1 95 ? -12.067 -6.727 19.292 1.00 98.06 95 SER A C 1
ATOM 739 O O . SER A 1 95 ? -12.362 -6.841 18.104 1.00 98.06 95 SER A O 1
ATOM 741 N N . VAL A 1 96 ? -10.821 -6.875 19.741 1.00 98.62 96 VAL A N 1
ATOM 742 C CA . VAL A 1 96 ? -9.684 -7.301 18.914 1.00 98.62 96 VAL A CA 1
ATOM 743 C C . VAL A 1 96 ? -9.065 -8.548 19.532 1.00 98.62 96 VAL A C 1
ATOM 745 O O . VAL A 1 96 ? -8.354 -8.471 20.535 1.00 98.62 96 VAL A O 1
ATOM 748 N N . ASP A 1 97 ? -9.321 -9.703 18.930 1.00 97.25 97 ASP A N 1
ATOM 749 C CA . ASP A 1 97 ? -8.760 -10.976 19.367 1.00 97.25 97 ASP A CA 1
ATOM 750 C C . ASP A 1 97 ? -7.324 -11.152 18.856 1.00 97.25 97 ASP A C 1
ATOM 752 O O . ASP A 1 97 ? -7.051 -11.059 17.660 1.00 97.25 97 ASP A O 1
ATOM 756 N N . GLY A 1 98 ? -6.392 -11.423 19.770 1.00 95.12 98 GLY A N 1
ATOM 757 C CA . GLY A 1 98 ? -4.997 -11.730 19.444 1.00 95.12 98 GLY A CA 1
ATOM 758 C C . GLY A 1 98 ? -4.092 -10.531 19.134 1.00 95.12 98 GLY A C 1
ATOM 759 O O . GLY A 1 98 ? -2.918 -10.737 18.831 1.00 95.12 98 GLY A O 1
ATOM 760 N N . ASN A 1 99 ? -4.578 -9.287 19.228 1.00 98.06 99 ASN A N 1
ATOM 761 C CA . ASN A 1 99 ? -3.750 -8.091 19.019 1.00 98.06 99 ASN A CA 1
ATOM 762 C C . ASN A 1 99 ? -4.204 -6.899 19.881 1.00 98.06 99 ASN A C 1
ATOM 764 O O . ASN A 1 99 ? -5.035 -7.043 20.777 1.00 98.06 99 ASN A O 1
ATOM 768 N N . ALA A 1 100 ? -3.606 -5.729 19.658 1.00 98.38 100 ALA A N 1
ATOM 769 C CA . ALA A 1 100 ? -3.825 -4.538 20.468 1.00 98.38 100 ALA A CA 1
ATOM 770 C C . ALA A 1 100 ? -4.868 -3.575 19.876 1.00 98.38 100 ALA A C 1
ATOM 772 O O . ALA A 1 100 ? -5.074 -3.533 18.660 1.00 98.38 100 ALA A O 1
ATOM 773 N N . ILE A 1 101 ? -5.442 -2.722 20.730 1.00 98.75 101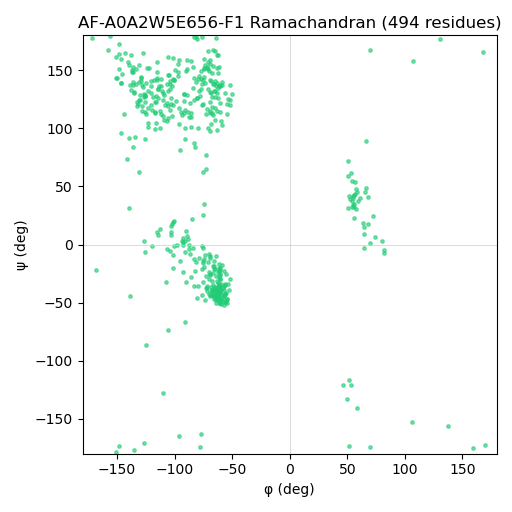 ILE A N 1
ATOM 774 C CA . ILE A 1 101 ? -5.987 -1.423 20.317 1.00 98.75 101 ILE A CA 1
ATOM 775 C C . ILE A 1 101 ? -4.994 -0.339 20.751 1.00 98.75 101 ILE A C 1
ATOM 777 O O . ILE A 1 101 ? -4.613 -0.302 21.920 1.00 98.75 101 ILE A O 1
ATOM 781 N N . ARG A 1 102 ? -4.534 0.530 19.840 1.00 98.44 102 ARG A N 1
ATOM 782 C CA . ARG A 1 102 ? -3.486 1.516 20.161 1.00 98.44 102 ARG A CA 1
ATOM 783 C C . ARG A 1 102 ? -3.845 2.955 19.825 1.00 98.44 102 ARG A C 1
ATOM 785 O O . ARG A 1 102 ? -4.183 3.284 18.689 1.00 98.44 102 ARG A O 1
ATOM 792 N N . ILE A 1 103 ? -3.651 3.811 20.825 1.00 98.12 103 ILE A N 1
ATOM 793 C CA . ILE A 1 103 ? -3.659 5.270 20.749 1.00 98.12 103 ILE A CA 1
ATOM 794 C C . ILE A 1 103 ? -2.434 5.768 21.532 1.00 98.12 103 ILE A C 1
ATOM 796 O O . ILE A 1 103 ? -2.453 5.917 22.758 1.00 98.12 103 ILE A O 1
ATOM 800 N N . ARG A 1 104 ? -1.317 5.968 20.823 1.00 97.38 104 ARG A N 1
ATOM 801 C CA . ARG A 1 104 ? -0.010 6.268 21.441 1.00 97.38 104 ARG A CA 1
ATOM 802 C C . ARG A 1 104 ? 0.894 7.157 20.600 1.00 97.38 104 ARG A C 1
ATOM 804 O O . ARG A 1 104 ? 0.618 7.411 19.427 1.00 97.38 104 ARG A O 1
ATOM 811 N N . ASN A 1 105 ? 2.013 7.568 21.194 1.00 96.88 105 ASN A N 1
ATOM 812 C CA . ASN A 1 105 ? 3.179 7.982 20.426 1.00 96.88 105 ASN A CA 1
ATOM 813 C C . ASN A 1 105 ? 3.832 6.740 19.796 1.00 96.88 105 ASN A C 1
ATOM 815 O O . ASN A 1 105 ? 4.255 5.820 20.502 1.00 96.88 105 ASN A O 1
ATOM 819 N N . ARG A 1 106 ? 3.849 6.698 18.468 1.00 94.31 106 ARG A N 1
ATOM 820 C CA . ARG A 1 106 ? 4.447 5.645 17.643 1.00 94.31 106 ARG A CA 1
ATOM 821 C C . ARG A 1 106 ? 5.928 5.892 17.343 1.00 94.31 106 ARG A C 1
ATOM 823 O O . ARG A 1 106 ? 6.563 5.038 16.744 1.00 94.31 106 ARG A O 1
ATOM 830 N N . GLU A 1 107 ? 6.481 7.025 17.775 1.00 93.06 107 GLU A N 1
ATOM 831 C CA . GLU A 1 107 ? 7.882 7.389 17.542 1.00 93.06 107 GLU A CA 1
ATOM 832 C C . GLU A 1 107 ? 8.235 7.299 16.050 1.00 93.06 107 GLU A C 1
ATOM 834 O O . GLU A 1 107 ? 7.604 7.993 15.253 1.00 93.06 107 GLU A O 1
ATOM 839 N N . GLN A 1 108 ? 9.217 6.468 15.682 1.00 85.94 108 GLN A N 1
ATOM 840 C CA . GLN A 1 108 ? 9.673 6.260 14.306 1.00 85.94 108 GLN A CA 1
ATOM 841 C C . GLN A 1 108 ? 8.791 5.286 13.506 1.00 85.94 108 GLN A C 1
ATOM 843 O O . GLN A 1 108 ? 8.869 5.277 12.273 1.00 85.94 108 GLN A O 1
ATOM 848 N N . ASP A 1 109 ? 7.923 4.508 14.161 1.00 87.12 109 ASP A N 1
ATOM 849 C CA . ASP A 1 109 ? 7.031 3.574 13.471 1.00 87.12 109 ASP A CA 1
ATOM 850 C C . ASP A 1 109 ? 6.078 4.325 12.532 1.00 87.12 109 ASP A C 1
ATOM 852 O O 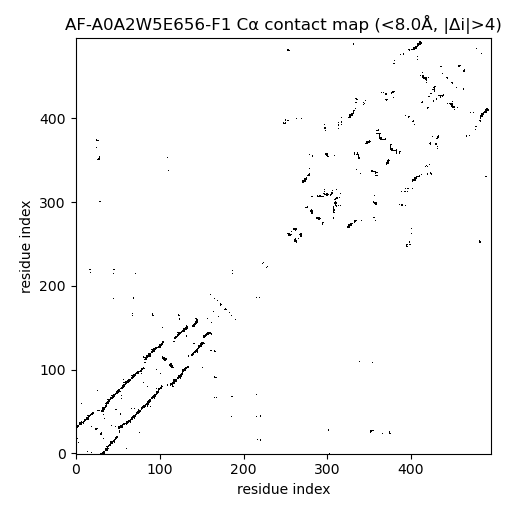. ASP A 1 109 ? 5.644 5.446 12.813 1.00 87.12 109 ASP A O 1
ATOM 856 N N . GLY A 1 110 ? 5.713 3.693 11.412 1.00 82.94 110 GLY A N 1
ATOM 857 C CA . GLY A 1 110 ? 4.786 4.280 10.442 1.00 82.94 110 GLY A CA 1
ATOM 858 C C . GLY A 1 110 ? 5.293 5.588 9.825 1.00 82.94 110 GLY A C 1
ATOM 859 O O . GLY A 1 110 ? 4.506 6.513 9.650 1.00 82.94 110 GLY A O 1
ATOM 860 N N . ARG A 1 111 ? 6.595 5.673 9.502 1.00 84.75 111 ARG A N 1
ATOM 861 C CA . ARG A 1 111 ? 7.274 6.870 8.947 1.00 84.75 111 ARG A CA 1
ATOM 862 C C . ARG A 1 111 ? 7.333 8.055 9.900 1.00 84.75 111 ARG A C 1
ATOM 864 O O . ARG A 1 111 ? 7.038 9.191 9.513 1.00 84.75 111 ARG A O 1
ATOM 871 N N . GLY A 1 112 ? 7.687 7.795 11.151 1.00 87.75 112 GLY A N 1
ATOM 872 C CA . GLY A 1 112 ? 7.668 8.851 12.150 1.00 87.75 112 GLY A CA 1
ATOM 873 C C . GLY A 1 112 ? 6.241 9.326 12.419 1.00 87.75 112 GLY A C 1
ATOM 874 O O . GLY A 1 112 ? 5.972 10.527 12.359 1.00 87.75 112 GLY A O 1
ATOM 875 N N . ALA A 1 113 ? 5.302 8.397 12.643 1.00 91.25 113 ALA A N 1
ATOM 876 C CA . ALA A 1 113 ? 3.898 8.739 12.875 1.00 91.25 113 ALA A CA 1
ATOM 877 C C . ALA A 1 113 ? 3.708 9.597 14.142 1.00 91.25 113 ALA A C 1
ATOM 879 O O . ALA A 1 113 ? 2.734 10.343 14.245 1.00 91.25 113 ALA A O 1
ATOM 880 N N . GLY A 1 114 ? 4.640 9.529 15.101 1.00 95.00 114 GLY A N 1
ATOM 881 C CA . GLY A 1 114 ? 4.576 10.336 16.315 1.00 95.00 114 GLY A CA 1
ATOM 882 C C . GLY A 1 114 ? 3.285 10.087 17.102 1.00 95.00 114 GLY A C 1
ATOM 883 O O . GLY A 1 114 ? 2.814 8.954 17.216 1.00 95.00 114 GLY A O 1
ATOM 884 N N . TRP A 1 115 ? 2.692 11.145 17.659 1.00 96.62 115 TRP A N 1
ATOM 885 C CA . TRP A 1 115 ? 1.403 11.053 18.347 1.00 96.62 115 TRP A CA 1
ATOM 886 C C . TRP A 1 115 ? 0.274 10.734 17.371 1.00 96.62 115 TRP A C 1
ATOM 888 O O . TRP A 1 115 ? -0.077 11.552 16.522 1.00 96.62 115 TRP A O 1
ATOM 898 N N . SER A 1 116 ? -0.303 9.543 17.522 1.00 96.69 116 SER A N 1
ATOM 899 C CA . SER A 1 116 ? -1.270 9.026 16.556 1.00 96.69 116 SER A CA 1
ATOM 900 C C . SER A 1 116 ? -2.711 9.470 16.790 1.00 96.69 116 SER A C 1
ATOM 902 O O . SER A 1 116 ? -3.468 9.589 15.833 1.00 96.69 116 SER A O 1
ATOM 904 N N . GLY A 1 117 ? -3.098 9.760 18.033 1.00 96.94 117 GLY A N 1
ATOM 905 C CA . GLY A 1 117 ? -4.479 10.106 18.359 1.00 96.94 117 GLY A CA 1
ATOM 906 C C . GLY A 1 117 ? -4.617 11.049 19.549 1.00 96.94 117 GLY A C 1
ATOM 907 O O . GLY A 1 117 ? -3.868 10.949 20.526 1.00 96.94 117 GLY A O 1
ATOM 908 N N . ALA A 1 118 ? -5.593 11.950 19.462 1.00 97.19 118 ALA A N 1
ATOM 909 C CA . ALA A 1 118 ? -5.949 12.922 20.488 1.00 97.19 118 ALA A CA 1
ATOM 910 C C . ALA A 1 118 ? -7.471 13.034 20.650 1.00 97.19 118 ALA A C 1
ATOM 912 O O . ALA A 1 118 ? -8.228 12.857 19.695 1.00 97.19 118 ALA A O 1
ATOM 913 N N . ASN A 1 119 ? -7.933 13.359 21.857 1.00 97.69 119 ASN A N 1
ATOM 914 C CA . ASN A 1 119 ? -9.356 13.485 22.182 1.00 97.69 119 ASN A CA 1
ATOM 915 C C . ASN A 1 119 ? -10.163 12.217 21.848 1.00 97.69 119 ASN A C 1
ATOM 917 O O . ASN A 1 119 ? -11.317 12.302 21.435 1.00 97.69 119 ASN A O 1
ATOM 921 N N . CYS A 1 120 ? -9.536 11.047 21.972 1.00 98.31 120 CYS A N 1
ATOM 922 C CA . CYS A 1 120 ? -10.119 9.755 21.629 1.00 98.31 120 CYS A CA 1
ATOM 923 C C . CYS A 1 120 ? -10.685 9.048 22.866 1.00 98.31 120 CYS A C 1
ATOM 925 O O . CYS A 1 120 ? -10.147 9.183 23.968 1.00 98.31 120 CYS A O 1
ATOM 927 N N . LEU A 1 121 ? -11.740 8.260 22.668 1.00 98.62 121 LEU A N 1
ATOM 928 C CA . LEU A 1 121 ? -12.412 7.493 23.714 1.00 98.62 121 LEU A CA 1
ATOM 929 C C . LEU A 1 121 ? -12.488 6.013 23.327 1.00 98.62 121 LEU A C 1
ATOM 931 O O . LEU A 1 121 ? -12.967 5.668 22.249 1.00 98.62 121 LEU A O 1
ATOM 935 N N . LEU A 1 122 ? -12.043 5.153 24.236 1.00 98.81 122 LEU A N 1
ATOM 936 C CA . LEU A 1 122 ? -12.280 3.714 24.235 1.00 98.81 122 LEU A CA 1
ATOM 937 C C . LEU A 1 122 ? -13.369 3.425 25.277 1.00 98.81 122 LEU A C 1
ATOM 939 O O . LEU A 1 122 ? -13.190 3.746 26.452 1.00 98.81 122 LEU A O 1
ATOM 943 N N . TRP A 1 123 ? -14.488 2.844 24.859 1.00 98.25 123 TRP A N 1
ATOM 944 C CA . TRP A 1 123 ? -15.618 2.506 25.722 1.00 98.25 123 TRP A CA 1
ATOM 945 C C . TRP A 1 123 ? -15.973 1.029 25.573 1.00 98.25 123 TRP A C 1
ATOM 947 O O . TRP A 1 123 ? -16.271 0.582 24.467 1.00 98.25 123 TRP A O 1
ATOM 957 N N . ASN A 1 124 ? -15.959 0.261 26.664 1.00 96.81 124 ASN A N 1
ATOM 958 C CA . ASN A 1 124 ? -16.268 -1.178 26.648 1.00 96.81 124 ASN A CA 1
ATOM 959 C C . ASN A 1 124 ? -15.458 -1.978 25.611 1.00 96.81 124 ASN A C 1
ATOM 961 O O . ASN A 1 124 ? -15.975 -2.886 24.959 1.00 96.81 124 ASN A O 1
ATOM 965 N N . CYS A 1 125 ? -14.178 -1.640 25.452 1.00 98.31 125 CYS A N 1
ATOM 966 C CA . CYS A 1 125 ? -13.285 -2.288 24.494 1.00 98.31 125 CYS A CA 1
ATOM 967 C C . CYS A 1 125 ? -12.570 -3.503 25.098 1.00 98.31 125 CYS A C 1
ATOM 969 O O . CYS A 1 125 ? -12.297 -3.567 26.295 1.00 98.31 125 CYS A O 1
ATOM 971 N N . THR A 1 126 ? -12.229 -4.478 24.262 1.00 98.31 126 THR A N 1
ATOM 972 C CA . THR A 1 126 ? -11.480 -5.676 24.669 1.00 98.31 126 THR A CA 1
ATOM 973 C C . THR A 1 126 ? -10.376 -5.965 23.665 1.00 98.31 126 THR A C 1
ATOM 975 O O . THR A 1 126 ? -10.631 -5.985 22.463 1.00 98.31 126 THR A O 1
ATOM 978 N N . ALA A 1 127 ? -9.156 -6.194 24.141 1.00 98.56 127 ALA A N 1
ATOM 979 C CA . ALA A 1 127 ? -8.016 -6.549 23.301 1.00 98.56 127 ALA A CA 1
ATOM 980 C C . ALA A 1 127 ? -6.934 -7.259 24.123 1.00 98.56 127 ALA A C 1
ATOM 982 O O . ALA A 1 127 ? -6.947 -7.195 25.351 1.00 98.56 127 ALA A O 1
ATOM 983 N N . ALA A 1 128 ? -5.939 -7.873 23.479 1.00 98.25 128 ALA A N 1
ATOM 984 C CA . ALA A 1 128 ? -4.789 -8.421 24.208 1.00 98.25 128 ALA A CA 1
ATOM 985 C C . ALA A 1 128 ? -4.014 -7.316 24.959 1.00 98.25 128 ALA A C 1
ATOM 987 O O . ALA A 1 128 ? -3.509 -7.527 26.062 1.00 98.25 128 ALA A O 1
ATOM 988 N N . MET A 1 129 ? -3.969 -6.118 24.371 1.00 98.38 129 MET A N 1
ATOM 989 C CA . MET A 1 129 ? -3.343 -4.921 24.927 1.00 98.38 129 MET A CA 1
ATOM 990 C C . MET A 1 129 ? -4.125 -3.679 24.499 1.00 98.38 129 MET A C 1
ATOM 992 O O . MET A 1 129 ? -4.513 -3.571 23.335 1.00 98.38 129 MET A O 1
ATOM 996 N N . ILE A 1 130 ? -4.318 -2.723 25.403 1.00 98.81 130 ILE A N 1
ATOM 997 C CA . ILE A 1 130 ? -4.839 -1.397 25.065 1.00 98.81 130 ILE A CA 1
ATOM 998 C C . ILE A 1 130 ? -3.791 -0.352 25.451 1.00 98.81 130 ILE A C 1
ATOM 1000 O O . ILE A 1 130 ? -3.475 -0.179 26.631 1.00 98.81 130 ILE A O 1
ATOM 1004 N N . ASP A 1 131 ? -3.272 0.349 24.440 1.00 98.62 131 ASP A N 1
ATOM 1005 C CA . ASP A 1 131 ? -2.406 1.515 24.623 1.00 98.62 131 ASP A CA 1
ATOM 1006 C C . ASP A 1 131 ? -3.278 2.780 24.603 1.00 98.62 131 ASP A C 1
ATOM 1008 O O . ASP A 1 131 ? -3.804 3.150 23.553 1.00 98.62 131 ASP A O 1
ATOM 1012 N N . ASN A 1 132 ? -3.405 3.464 25.741 1.00 98.56 132 ASN A N 1
ATOM 1013 C CA . ASN A 1 132 ? -4.112 4.741 25.876 1.00 98.56 132 ASN A CA 1
ATOM 1014 C C . ASN A 1 132 ? -3.180 5.775 26.518 1.00 98.56 132 ASN A C 1
ATOM 1016 O O . ASN A 1 132 ? -3.084 5.900 27.742 1.00 98.56 132 ASN A O 1
ATOM 1020 N N . TYR A 1 133 ? -2.447 6.508 25.685 1.00 98.31 133 TYR A N 1
ATOM 1021 C CA . TYR A 1 133 ? -1.524 7.545 26.139 1.00 98.31 133 TYR A CA 1
ATOM 1022 C C . TYR A 1 133 ? -2.143 8.933 26.023 1.00 98.31 133 TYR A C 1
ATOM 1024 O O . TYR A 1 133 ? -2.918 9.211 25.110 1.00 98.31 133 TYR A O 1
ATOM 1032 N N . LYS A 1 134 ? -1.724 9.830 26.916 1.00 98.12 134 LYS A N 1
ATOM 1033 C CA . LYS A 1 134 ? -2.088 11.244 26.888 1.00 98.12 134 LYS A CA 1
ATOM 1034 C C . LYS A 1 134 ? -1.131 12.021 25.970 1.00 98.12 134 LYS A C 1
ATOM 1036 O O . LYS A 1 134 ? 0.028 12.206 26.355 1.00 98.12 134 LYS A O 1
ATOM 1041 N N . PRO A 1 135 ? -1.575 12.502 24.794 1.00 97.31 135 PRO A N 1
ATOM 1042 C CA . PRO A 1 135 ? -0.755 13.358 23.946 1.00 97.31 135 PRO A CA 1
ATOM 1043 C C . PRO A 1 135 ? -0.553 14.741 24.585 1.00 97.31 135 PRO A C 1
ATOM 1045 O O . PRO A 1 135 ? -1.356 15.172 25.419 1.00 97.31 135 PRO A O 1
ATOM 1048 N N . PRO A 1 136 ? 0.488 15.488 24.181 1.00 96.31 136 PRO A N 1
ATOM 1049 C CA . PRO A 1 136 ? 0.650 16.883 24.563 1.00 96.31 136 PRO A CA 1
ATOM 1050 C C . PRO A 1 136 ? -0.619 17.682 24.264 1.00 96.31 136 PRO A C 1
ATOM 1052 O O . PRO A 1 136 ? -1.210 17.537 23.198 1.00 96.31 136 PRO A O 1
ATOM 1055 N N . THR A 1 137 ? -1.019 18.556 25.189 1.00 95.44 137 THR A N 1
ATOM 1056 C CA . THR A 1 137 ? -2.153 19.499 25.050 1.00 95.44 137 THR A CA 1
ATOM 1057 C C . THR A 1 137 ? -3.558 18.894 24.915 1.00 95.44 137 THR A C 1
ATOM 1059 O O . THR A 1 137 ? -4.527 19.647 24.907 1.00 95.44 137 THR A O 1
ATOM 1062 N N . ALA A 1 138 ? -3.701 17.569 24.875 1.00 97.25 138 ALA A N 1
ATOM 1063 C CA . ALA A 1 138 ? -4.988 16.891 24.745 1.00 97.25 138 ALA A CA 1
ATOM 1064 C C . ALA A 1 138 ? -5.103 15.715 25.729 1.00 97.25 138 ALA A C 1
ATOM 1066 O O . ALA A 1 138 ? -4.243 15.510 26.592 1.00 97.25 138 ALA A O 1
ATOM 1067 N N . GLN A 1 139 ? -6.210 14.980 25.655 1.00 97.88 139 GLN A N 1
ATOM 1068 C CA . GLN A 1 139 ? -6.477 13.832 26.514 1.00 97.88 139 GLN A CA 1
ATOM 1069 C C . GLN A 1 139 ? -7.049 12.683 25.694 1.00 97.88 139 GLN A C 1
ATOM 1071 O O . GLN A 1 139 ? -7.743 12.917 24.713 1.00 97.88 139 GLN A O 1
ATOM 1076 N N . ASN A 1 140 ? -6.756 11.458 26.111 1.00 98.56 140 ASN A N 1
ATOM 1077 C CA . ASN A 1 140 ? -7.449 10.266 25.644 1.00 98.56 140 ASN A CA 1
ATOM 1078 C C . ASN A 1 140 ? -8.006 9.512 26.856 1.00 98.56 140 ASN A C 1
ATOM 1080 O O . ASN A 1 140 ? -7.469 9.613 27.968 1.00 98.56 140 ASN A O 1
ATOM 1084 N N . TRP A 1 141 ? -9.095 8.781 26.651 1.00 98.69 141 TRP A N 1
ATOM 1085 C CA . TRP A 1 141 ? -9.832 8.100 27.708 1.00 98.69 141 TRP A CA 1
ATOM 1086 C C . TRP A 1 141 ? -10.066 6.635 27.355 1.00 98.69 141 TRP A C 1
ATOM 1088 O O . TRP A 1 141 ? -10.359 6.306 26.208 1.00 98.69 141 TRP A O 1
ATOM 1098 N N . ALA A 1 142 ? -10.006 5.776 28.365 1.00 98.50 142 ALA A N 1
ATOM 1099 C CA . ALA A 1 142 ? -10.439 4.393 28.288 1.00 98.50 142 ALA A CA 1
ATOM 1100 C C . ALA A 1 142 ? -11.312 4.066 29.503 1.00 98.50 142 ALA A C 1
ATOM 1102 O O . ALA A 1 142 ? -10.873 4.214 30.646 1.00 98.50 142 ALA A O 1
ATOM 1103 N N . LEU A 1 143 ? -12.562 3.682 29.250 1.00 98.25 143 LEU A N 1
ATOM 1104 C CA . LEU A 1 143 ? -13.566 3.397 30.271 1.00 98.25 143 LEU A CA 1
ATOM 1105 C C . LEU A 1 143 ? -14.241 2.055 29.986 1.00 98.25 143 LEU A C 1
ATOM 1107 O O . LEU A 1 143 ? -14.793 1.868 28.903 1.00 98.25 143 LEU A O 1
ATOM 1111 N N . GLY A 1 144 ? -14.212 1.136 30.953 1.00 95.94 144 GLY A N 1
ATOM 1112 C CA . GLY A 1 144 ? -14.717 -0.226 30.769 1.00 95.94 144 GLY A CA 1
ATOM 1113 C C . GLY A 1 144 ? -13.843 -0.968 29.763 1.00 95.94 144 GLY A C 1
ATOM 1114 O O . GLY A 1 144 ? -14.025 -0.855 28.554 1.00 95.94 144 GLY A O 1
ATOM 1115 N N . SER A 1 145 ? -12.789 -1.639 30.209 1.00 95.81 145 SER A N 1
ATOM 1116 C CA . SER A 1 145 ? -11.835 -2.251 29.274 1.00 95.81 145 SER A CA 1
ATOM 1117 C C . SER A 1 145 ? -11.247 -3.545 29.799 1.00 95.81 145 SER A C 1
ATOM 1119 O O . SER A 1 145 ? -10.858 -3.615 30.960 1.00 95.81 145 SER A O 1
ATOM 1121 N N . TRP A 1 146 ? -11.118 -4.538 28.923 1.00 97.06 146 TRP A N 1
ATOM 1122 C CA . TRP A 1 146 ? -10.523 -5.841 29.228 1.00 97.06 146 TRP A CA 1
ATOM 1123 C C . TRP A 1 146 ? -9.260 -6.046 28.393 1.00 97.06 146 TRP A C 1
ATOM 1125 O O . TRP A 1 146 ? -9.352 -6.291 27.188 1.00 97.06 146 TRP A O 1
ATOM 1135 N N . SER A 1 147 ? -8.085 -5.911 29.015 1.00 97.62 147 SER A N 1
ATOM 1136 C CA . SER A 1 147 ? -6.791 -6.056 28.337 1.00 97.62 147 SER A CA 1
ATOM 1137 C C . SER A 1 147 ? -5.611 -6.049 29.315 1.00 97.62 147 SER A C 1
ATOM 1139 O O . SER A 1 147 ? -5.772 -5.826 30.512 1.00 97.62 147 SER A O 1
ATOM 1141 N N . GLN A 1 148 ? -4.389 -6.216 28.803 1.00 98.12 148 GLN A N 1
ATOM 1142 C CA . GLN A 1 148 ? -3.235 -5.553 29.420 1.00 98.12 148 GLN A CA 1
ATOM 1143 C C . GLN A 1 148 ? -3.293 -4.044 29.128 1.00 98.12 148 GLN A C 1
ATOM 1145 O O . GLN A 1 148 ? -3.862 -3.626 28.116 1.00 98.12 148 GLN A O 1
ATOM 1150 N N . PHE A 1 149 ? -2.734 -3.213 30.006 1.00 97.94 149 PHE A N 1
ATOM 1151 C CA . PHE A 1 149 ? -2.902 -1.758 29.940 1.00 97.94 149 PHE A CA 1
ATOM 1152 C C . PHE A 1 149 ? -1.549 -1.048 29.852 1.00 97.94 149 PHE A C 1
ATOM 1154 O O . PHE A 1 149 ? -0.663 -1.313 30.666 1.00 97.94 149 PHE A O 1
ATOM 1161 N N . ALA A 1 150 ? -1.403 -0.100 28.922 1.00 98.12 150 ALA A N 1
ATOM 1162 C CA . ALA A 1 150 ? -0.305 0.867 28.947 1.00 98.12 150 ALA A CA 1
ATOM 1163 C C . ALA A 1 150 ? -0.747 2.277 28.568 1.00 98.12 150 ALA A C 1
ATOM 1165 O O . ALA A 1 150 ? -1.686 2.495 27.806 1.00 98.12 150 ALA A O 1
ATOM 1166 N N . GLY A 1 151 ? 0.017 3.244 29.063 1.00 97.75 151 GLY A N 1
ATOM 1167 C CA . GLY A 1 151 ? -0.171 4.654 28.770 1.00 97.75 151 GLY A CA 1
ATOM 1168 C C . GLY A 1 151 ? -0.747 5.441 29.935 1.00 97.75 151 GLY A C 1
ATOM 1169 O O . GLY A 1 151 ? -1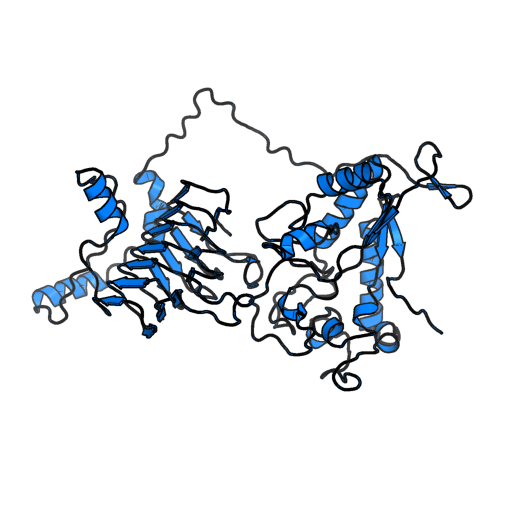.352 4.914 30.865 1.00 97.75 151 GLY A O 1
ATOM 1170 N N . ASN A 1 152 ? -0.496 6.742 29.880 1.00 98.06 152 ASN A N 1
ATOM 1171 C CA . ASN A 1 152 ? -0.830 7.727 30.904 1.00 98.06 15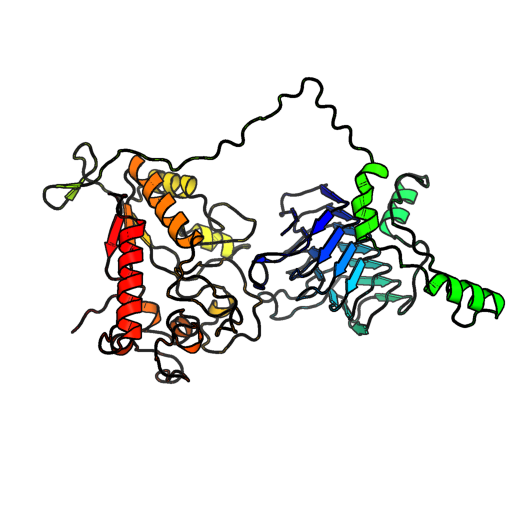2 ASN A CA 1
ATOM 1172 C C . ASN A 1 152 ? -2.086 8.552 30.561 1.00 98.06 152 ASN A C 1
ATOM 1174 O O . ASN A 1 152 ? -2.248 9.661 31.076 1.00 98.06 152 ASN A O 1
ATOM 1178 N N . GLY A 1 153 ? -2.932 8.051 29.654 1.00 98.12 153 GLY A N 1
ATOM 1179 C CA . GLY A 1 153 ? -4.276 8.575 29.423 1.00 98.12 153 GLY A CA 1
ATOM 1180 C C . GLY A 1 153 ? -5.168 8.398 30.652 1.00 98.12 153 GLY A C 1
ATOM 1181 O O . GLY A 1 153 ? -4.759 7.845 31.675 1.00 98.12 153 GLY A O 1
ATOM 1182 N N . TYR A 1 154 ? -6.401 8.886 30.572 1.00 98.50 154 TYR A N 1
ATOM 1183 C CA . TYR A 1 154 ? -7.368 8.647 31.638 1.00 98.50 154 TYR A CA 1
ATOM 1184 C C . TYR A 1 154 ? -7.925 7.226 31.549 1.00 98.50 154 TYR A C 1
ATOM 1186 O O . TYR A 1 154 ? -8.350 6.794 30.477 1.00 98.50 154 TYR A O 1
ATOM 1194 N N . TRP A 1 155 ? -7.970 6.542 32.687 1.00 98.44 155 TRP A N 1
ATOM 1195 C CA . TRP A 1 155 ? -8.501 5.192 32.822 1.00 98.44 155 TRP A CA 1
ATOM 1196 C C . TRP A 1 155 ? -9.580 5.159 33.897 1.00 98.44 155 TRP A C 1
ATOM 1198 O O . TRP A 1 155 ? -9.415 5.770 34.954 1.00 98.44 155 TRP A O 1
ATOM 1208 N N . ASN A 1 156 ? -10.658 4.425 33.640 1.00 97.19 156 ASN A N 1
ATOM 1209 C CA . ASN A 1 156 ? -11.638 4.060 34.655 1.00 97.19 156 ASN A CA 1
ATOM 1210 C C . ASN A 1 156 ? -12.246 2.687 34.333 1.00 97.19 156 ASN A C 1
ATOM 1212 O O . ASN A 1 156 ? -12.338 2.315 33.164 1.00 97.19 156 ASN A O 1
ATOM 1216 N N . GLU A 1 157 ? -12.678 1.944 35.352 1.00 95.12 157 GLU A N 1
ATOM 1217 C CA . GLU A 1 157 ? -13.334 0.636 35.174 1.00 95.12 157 GLU A CA 1
ATOM 1218 C C . GLU A 1 157 ? -12.497 -0.368 34.345 1.00 95.12 157 GLU A C 1
ATOM 1220 O O . GLU A 1 157 ? -12.998 -1.074 33.467 1.00 95.12 157 GLU A O 1
ATOM 1225 N N . SER A 1 158 ? -11.185 -0.419 34.596 1.00 93.12 158 SER A N 1
ATOM 1226 C CA . SER A 1 158 ? -10.294 -1.435 34.018 1.00 93.12 158 SER A CA 1
ATOM 1227 C C . SER A 1 158 ? -10.639 -2.829 34.555 1.00 93.12 158 SER A C 1
ATOM 1229 O O . SER A 1 158 ? -10.853 -2.995 35.753 1.00 93.12 158 SER A O 1
ATOM 1231 N N . ASN A 1 159 ? -10.635 -3.837 33.681 1.00 93.19 159 ASN A N 1
ATOM 1232 C CA . ASN A 1 159 ? -11.145 -5.192 33.930 1.00 93.19 159 ASN A CA 1
ATOM 1233 C C . ASN A 1 159 ? -12.608 -5.212 34.390 1.00 93.19 159 ASN A C 1
ATOM 1235 O O . ASN A 1 159 ? -13.002 -6.033 35.217 1.00 93.19 159 ASN A O 1
ATOM 1239 N N . ASN A 1 160 ? -13.399 -4.284 33.862 1.00 91.12 160 ASN A N 1
ATOM 1240 C CA . ASN A 1 160 ? -14.827 -4.217 34.093 1.00 91.12 160 ASN A CA 1
ATOM 1241 C C . ASN A 1 160 ? -15.550 -3.760 32.817 1.00 91.12 160 ASN A C 1
ATOM 1243 O O . ASN A 1 160 ? -14.936 -3.252 31.874 1.00 91.12 160 ASN A O 1
ATOM 1247 N N . SER A 1 161 ? -16.864 -3.946 32.790 1.00 88.50 161 SER A N 1
ATOM 1248 C CA . SER A 1 161 ? -17.747 -3.441 31.743 1.00 88.50 161 SER A CA 1
ATOM 1249 C C . SER A 1 161 ? -18.719 -2.423 32.325 1.00 88.50 161 SER A C 1
ATOM 1251 O O . SER A 1 161 ? -19.218 -2.566 33.438 1.00 88.50 161 SER A O 1
ATOM 1253 N N . LEU A 1 162 ? -18.981 -1.374 31.557 1.00 89.94 162 LEU A N 1
ATOM 1254 C CA . LEU A 1 162 ? -19.852 -0.274 31.934 1.00 89.94 162 LEU A CA 1
ATOM 1255 C C . LEU A 1 162 ? -21.261 -0.445 31.377 1.00 89.94 162 LEU A C 1
ATOM 1257 O O . LEU A 1 162 ? -21.448 -0.869 30.236 1.00 89.94 162 LEU A O 1
ATOM 1261 N N . ASN A 1 163 ? -22.236 -0.000 32.168 1.00 86.50 163 ASN A N 1
ATOM 1262 C CA . ASN A 1 163 ? -23.606 0.243 31.739 1.00 86.50 163 ASN A CA 1
ATOM 1263 C C . ASN A 1 163 ? -23.865 1.761 31.731 1.00 86.50 163 ASN A C 1
ATOM 1265 O O . ASN A 1 163 ? -23.576 2.416 32.734 1.00 86.50 163 ASN A O 1
ATOM 1269 N N . PRO A 1 164 ? -24.409 2.346 30.646 1.00 87.75 164 PRO A N 1
ATOM 1270 C CA . PRO A 1 164 ? -24.887 1.699 29.422 1.00 87.75 164 PRO A CA 1
ATOM 1271 C C . PRO A 1 164 ? -23.759 1.132 28.549 1.00 87.75 164 PRO A C 1
ATOM 1273 O O . PRO A 1 164 ? -22.649 1.659 28.502 1.00 87.75 164 PRO A O 1
ATOM 1276 N N . ARG A 1 165 ? -24.067 0.052 27.823 1.00 88.31 165 ARG A N 1
ATOM 1277 C CA . ARG A 1 165 ? -23.058 -0.703 27.078 1.00 88.31 165 ARG A CA 1
ATOM 1278 C C . ARG A 1 165 ? -22.399 0.080 25.944 1.00 88.31 165 ARG A C 1
ATOM 1280 O O . ARG A 1 165 ? -21.205 -0.093 25.736 1.00 88.31 165 ARG A O 1
ATOM 1287 N N . SER A 1 166 ? -23.147 0.925 25.236 1.00 92.88 166 SER A N 1
ATOM 1288 C CA . SER A 1 166 ? -22.613 1.763 24.158 1.00 92.88 166 SER A CA 1
ATOM 1289 C C . SER A 1 166 ? -22.693 3.239 24.516 1.00 92.88 166 SER A C 1
ATOM 1291 O O . SER A 1 166 ? -23.774 3.768 24.803 1.00 92.88 166 SER A O 1
ATOM 1293 N N . PHE A 1 167 ? -21.554 3.919 24.437 1.00 94.50 167 PHE A N 1
ATOM 1294 C CA . PHE A 1 167 ? -21.483 5.366 24.605 1.00 94.50 167 PHE A CA 1
ATOM 1295 C C . PHE A 1 167 ? -22.135 6.101 23.428 1.00 94.50 167 PHE A C 1
ATOM 1297 O O . PHE A 1 167 ? -22.936 7.012 23.643 1.00 94.50 167 PHE A O 1
ATOM 1304 N N . PHE A 1 168 ? -21.867 5.666 22.191 1.00 94.62 168 PHE A N 1
ATOM 1305 C CA . PHE A 1 168 ? -22.413 6.276 20.976 1.00 94.62 168 PHE A CA 1
ATOM 1306 C C . PHE A 1 168 ? -23.943 6.314 21.002 1.00 94.62 168 PHE A C 1
ATOM 1308 O O . PHE A 1 168 ? -24.556 7.361 20.778 1.00 94.62 168 PHE A O 1
ATOM 1315 N N . TYR A 1 169 ? -24.576 5.182 21.319 1.00 91.81 169 TYR A N 1
ATOM 1316 C CA . TYR A 1 169 ? -26.034 5.097 21.360 1.00 91.81 169 TYR A CA 1
ATOM 1317 C C . TYR A 1 169 ? -26.648 5.814 22.559 1.00 91.81 169 TYR A C 1
ATOM 1319 O O . TYR A 1 169 ? -27.764 6.322 22.445 1.00 91.81 169 TYR A O 1
ATOM 1327 N N . THR A 1 170 ? -25.916 5.932 23.667 1.00 90.69 170 THR A N 1
ATOM 1328 C CA . THR A 1 170 ? -26.335 6.771 24.799 1.00 90.69 170 THR A CA 1
ATOM 1329 C C . THR A 1 170 ? -26.392 8.239 24.383 1.00 90.69 170 THR A C 1
ATOM 1331 O O . THR A 1 170 ? -27.439 8.872 24.517 1.00 90.69 170 THR A O 1
ATOM 1334 N N . GLN A 1 171 ? -25.328 8.752 23.754 1.00 91.75 171 GLN A N 1
ATOM 1335 C CA . GLN A 1 171 ? -25.307 10.118 23.222 1.00 91.75 171 GLN A CA 1
ATOM 1336 C C . GLN A 1 171 ? -26.383 10.345 22.154 1.00 91.75 171 GLN A C 1
ATOM 1338 O O . GLN A 1 171 ? -26.996 11.413 22.093 1.00 91.75 171 GLN A O 1
ATOM 1343 N N . LEU A 1 172 ? -26.631 9.349 21.296 1.00 89.88 172 LEU A N 1
ATOM 1344 C CA . LEU A 1 172 ? -27.686 9.430 20.291 1.00 89.88 172 LEU A CA 1
ATOM 1345 C C . LEU A 1 172 ? -29.070 9.550 20.940 1.00 89.88 172 LEU A C 1
ATOM 1347 O O . LEU A 1 172 ? -29.846 10.416 20.534 1.00 89.88 172 LEU A O 1
ATOM 1351 N N . ALA A 1 173 ? -29.368 8.716 21.937 1.00 88.00 173 ALA A N 1
ATOM 1352 C CA . ALA A 1 173 ? -30.645 8.730 22.643 1.00 88.00 173 ALA A CA 1
ATOM 1353 C C . ALA A 1 173 ? -30.878 10.060 23.378 1.00 88.00 173 ALA A C 1
ATOM 1355 O O . ALA A 1 173 ? -31.957 10.643 23.258 1.00 88.00 173 ALA A O 1
ATOM 1356 N N . GLU A 1 174 ? -29.856 10.577 24.069 1.00 90.69 174 GLU A N 1
ATOM 1357 C CA . GLU A 1 174 ? -29.900 11.891 24.722 1.00 90.69 174 GLU A CA 1
ATOM 1358 C C . GLU A 1 174 ? -30.166 13.013 23.714 1.00 90.69 174 GLU A C 1
ATOM 1360 O O . GLU A 1 174 ? -31.076 13.821 23.905 1.00 90.69 174 GLU A O 1
ATOM 1365 N N . ARG A 1 175 ? -29.440 13.021 22.588 1.00 89.62 175 ARG A N 1
ATOM 1366 C CA . ARG A 1 175 ? -29.609 14.022 21.524 1.00 89.62 175 ARG A CA 1
ATOM 1367 C C . ARG A 1 175 ? -31.008 14.003 20.910 1.00 89.62 175 ARG A C 1
ATOM 1369 O O . ARG A 1 175 ? -31.511 15.050 20.510 1.00 89.62 175 ARG A O 1
ATOM 1376 N N . LEU A 1 176 ? -31.616 12.826 20.784 1.00 88.12 176 LEU A N 1
ATOM 1377 C CA . LEU A 1 176 ? -32.951 12.667 20.205 1.00 88.12 176 LEU A CA 1
ATOM 1378 C C . LEU A 1 176 ? -34.081 12.835 21.231 1.00 88.12 176 LEU A C 1
ATOM 1380 O O . LEU A 1 176 ? -35.247 12.853 20.834 1.00 88.12 176 LEU A O 1
ATOM 1384 N N . GLY A 1 177 ? -33.764 12.937 22.526 1.00 86.50 177 GLY A N 1
ATOM 1385 C CA . GLY A 1 177 ? -34.747 13.048 23.607 1.00 86.50 177 GLY A CA 1
ATOM 1386 C C . GLY A 1 177 ? -35.636 11.810 23.777 1.00 86.50 177 GLY A C 1
ATOM 1387 O O . GLY A 1 177 ? -36.683 11.892 24.417 1.00 86.50 177 GLY A O 1
ATOM 1388 N N . LYS A 1 178 ? -35.260 10.669 23.188 1.00 78.12 178 LYS A N 1
ATOM 1389 C CA . LYS A 1 178 ? -35.987 9.399 23.296 1.00 78.12 178 LYS A CA 1
ATOM 1390 C C . LYS A 1 178 ? -35.034 8.217 23.169 1.00 78.12 178 LYS A C 1
ATOM 1392 O O . LYS A 1 178 ? -34.125 8.233 22.339 1.00 78.12 178 LYS A O 1
ATOM 1397 N N . LYS A 1 179 ? -35.295 7.157 23.940 1.00 65.50 179 LYS A N 1
ATOM 1398 C CA . LYS A 1 179 ? -34.745 5.831 23.642 1.00 65.50 179 LYS A CA 1
ATOM 1399 C C . LYS A 1 179 ? -35.415 5.362 22.357 1.00 65.50 179 LYS A C 1
ATOM 1401 O O . LYS A 1 179 ? -36.638 5.305 22.284 1.00 65.50 179 LYS A O 1
ATOM 1406 N N . SER A 1 180 ? -34.634 5.137 21.312 1.00 55.16 180 SER A N 1
ATOM 1407 C CA . SER A 1 180 ? -35.163 4.530 20.100 1.00 55.16 180 SER A CA 1
ATOM 1408 C C . SER A 1 180 ? -34.880 3.041 20.177 1.00 55.16 180 SER A C 1
ATOM 1410 O O . SER A 1 180 ? -33.752 2.627 19.917 1.00 55.16 180 SER A O 1
ATOM 1412 N N . ASP A 1 181 ? -35.909 2.258 20.491 1.00 53.06 181 ASP A N 1
ATOM 1413 C CA . ASP A 1 181 ? -35.832 0.791 20.551 1.00 53.06 181 ASP A CA 1
ATOM 1414 C C . ASP A 1 181 ? -35.366 0.185 19.207 1.00 53.06 181 ASP A C 1
ATOM 1416 O O . ASP A 1 181 ? -34.744 -0.869 19.182 1.00 53.06 181 ASP A O 1
ATOM 1420 N N . ASN A 1 182 ? -35.550 0.917 18.096 1.00 52.91 182 ASN A N 1
ATOM 1421 C CA . ASN A 1 182 ? -35.066 0.567 16.753 1.00 52.91 182 ASN A CA 1
ATOM 1422 C C . ASN A 1 182 ? -33.678 1.143 16.387 1.00 52.91 182 ASN A C 1
ATOM 1424 O O . ASN A 1 182 ? -33.246 0.965 15.256 1.00 52.91 182 ASN A O 1
ATOM 1428 N N . GLN A 1 183 ? -32.996 1.914 17.246 1.00 52.34 183 GLN A N 1
ATOM 1429 C CA . GLN A 1 183 ? -31.674 2.486 16.904 1.00 52.34 183 GLN A CA 1
ATOM 1430 C C . GLN A 1 183 ? -30.531 1.813 17.646 1.00 52.34 183 GLN A C 1
ATOM 1432 O O . GLN A 1 183 ? -29.463 1.694 17.059 1.00 52.34 183 GLN A O 1
ATOM 1437 N N . SER A 1 184 ? -30.731 1.335 18.875 1.00 58.88 184 SER A N 1
ATOM 1438 C CA . SER A 1 184 ? -29.734 0.541 19.601 1.00 58.88 184 SER A CA 1
ATOM 1439 C C . SER A 1 184 ? -29.668 -0.889 19.055 1.00 58.88 184 SER A C 1
ATOM 1441 O O . SER A 1 184 ? -29.941 -1.848 19.768 1.00 58.88 184 SER A O 1
ATOM 1443 N N . PHE A 1 185 ? -29.298 -1.038 17.783 1.00 71.62 185 PHE A N 1
ATOM 1444 C CA . PHE A 1 185 ? -29.043 -2.320 17.118 1.00 71.62 185 PHE A CA 1
ATOM 1445 C C . PHE A 1 185 ? -27.702 -2.928 17.564 1.00 71.62 185 PHE A C 1
ATOM 1447 O O . PHE A 1 185 ? -26.996 -3.528 16.768 1.00 71.62 185 PHE A O 1
ATOM 1454 N N . ILE A 1 186 ? -27.304 -2.758 18.828 1.00 81.44 186 ILE A N 1
ATOM 1455 C CA . ILE A 1 186 ? -26.155 -3.496 19.353 1.00 81.44 186 ILE A CA 1
ATOM 1456 C C . ILE A 1 186 ? -26.627 -4.899 19.730 1.00 81.44 186 ILE A C 1
ATOM 1458 O O . ILE A 1 186 ? -27.570 -5.048 20.501 1.00 81.44 186 ILE A O 1
ATOM 1462 N N . MET A 1 187 ? -25.972 -5.934 19.202 1.00 85.31 187 MET A N 1
ATOM 1463 C CA . MET A 1 187 ? -26.177 -7.317 19.636 1.00 85.31 187 MET A CA 1
ATOM 1464 C C . MET A 1 187 ? -25.962 -7.395 21.144 1.00 85.31 187 MET A C 1
ATOM 1466 O O . MET A 1 187 ? -24.828 -7.206 21.594 1.00 85.31 187 MET A O 1
ATOM 1470 N N . ASP A 1 188 ? -27.019 -7.651 21.910 1.00 73.88 188 ASP A N 1
ATOM 1471 C CA . ASP A 1 188 ? -26.936 -7.751 23.361 1.00 73.88 188 ASP A CA 1
ATOM 1472 C C . ASP A 1 188 ? -26.137 -8.996 23.781 1.00 73.88 188 ASP A C 1
ATOM 1474 O O . ASP A 1 188 ? -26.223 -10.057 23.164 1.00 73.88 188 ASP A O 1
ATOM 1478 N N . ILE A 1 189 ? -25.322 -8.849 24.815 1.00 69.38 189 ILE A N 1
ATOM 1479 C CA . ILE A 1 189 ? -24.657 -9.951 25.507 1.00 69.38 189 ILE A CA 1
ATOM 1480 C C . ILE A 1 189 ? -24.903 -9.676 26.975 1.00 69.38 189 ILE A C 1
ATOM 1482 O O . ILE A 1 189 ? -24.529 -8.617 27.467 1.00 69.38 189 ILE A O 1
ATOM 1486 N N . SER A 1 190 ? -25.551 -10.617 27.655 1.00 60.50 190 SER A N 1
ATOM 1487 C CA . SER A 1 190 ? -25.757 -10.540 29.099 1.00 60.50 190 SER A CA 1
ATOM 1488 C C . SER A 1 190 ? -24.395 -10.356 29.787 1.00 60.50 190 SER A C 1
ATOM 1490 O O . SER A 1 190 ? -23.482 -11.159 29.581 1.00 60.50 190 SER A O 1
ATOM 1492 N N . THR A 1 191 ? -24.232 -9.259 30.535 1.00 55.38 191 THR A N 1
ATOM 1493 C CA . THR A 1 191 ? -22.954 -8.877 31.167 1.00 55.38 191 THR A CA 1
ATOM 1494 C C . THR A 1 191 ? -22.890 -9.147 32.668 1.00 55.38 191 THR A C 1
ATOM 1496 O O . THR A 1 191 ? -21.823 -8.985 33.253 1.00 55.38 191 THR A O 1
ATOM 1499 N N . ASP A 1 192 ? -23.977 -9.577 33.309 1.00 54.03 192 ASP A N 1
ATOM 1500 C CA . ASP A 1 192 ? -24.012 -9.714 34.769 1.00 54.03 192 ASP A CA 1
ATOM 1501 C C . ASP A 1 192 ? -23.696 -11.146 35.209 1.00 54.03 192 ASP A C 1
ATOM 1503 O O . ASP A 1 192 ? -24.575 -11.941 35.539 1.00 54.03 192 ASP A O 1
ATOM 1507 N N . ALA A 1 193 ? -22.403 -11.468 35.258 1.00 60.06 193 ALA A N 1
ATOM 1508 C CA . ALA A 1 193 ? -21.914 -12.637 35.982 1.00 60.06 193 ALA A CA 1
ATOM 1509 C C . ALA A 1 193 ? -21.223 -12.183 37.276 1.00 60.06 193 ALA A C 1
ATOM 1511 O O . ALA A 1 193 ? -20.133 -11.612 37.253 1.00 60.06 193 ALA A O 1
ATOM 1512 N N . SER A 1 194 ? -21.860 -12.437 38.425 1.00 59.28 194 SER A N 1
ATOM 1513 C CA . SER A 1 194 ? -21.234 -12.236 39.739 1.00 59.28 194 SER A CA 1
ATOM 1514 C C . SER A 1 194 ? -19.972 -13.094 39.861 1.00 59.28 194 SER A C 1
ATOM 1516 O O . SER A 1 194 ? -19.994 -14.278 39.527 1.00 59.28 194 SER A O 1
ATOM 1518 N N . SER A 1 195 ? -18.893 -12.536 40.419 1.00 67.44 195 SER A N 1
ATOM 1519 C CA . SER A 1 195 ? -17.678 -13.290 40.771 1.00 67.44 195 SER A CA 1
ATOM 1520 C C . SER A 1 195 ? -17.885 -14.250 41.953 1.00 67.44 195 SER A C 1
ATOM 1522 O O . SER A 1 195 ? -17.009 -15.050 42.274 1.00 67.44 195 SER A O 1
ATOM 1524 N N . SER A 1 196 ? -19.039 -14.183 42.622 1.00 78.75 196 SER A N 1
ATOM 1525 C CA . SER A 1 196 ? -19.461 -15.089 43.695 1.00 78.75 196 SER A CA 1
ATOM 1526 C C . SER A 1 196 ? -20.961 -15.384 43.560 1.00 78.75 196 SER A C 1
ATOM 1528 O O . SER A 1 196 ? -21.775 -14.814 44.294 1.00 78.75 196 SER A O 1
ATOM 1530 N N . PRO A 1 197 ? -21.365 -16.210 42.577 1.00 82.25 197 PRO A N 1
ATOM 1531 C CA . PRO A 1 197 ? -22.767 -16.547 42.369 1.00 82.25 197 PRO A CA 1
ATOM 1532 C C . PRO A 1 197 ? -23.276 -17.466 43.488 1.00 82.25 197 PRO A C 1
ATOM 1534 O O . PRO A 1 197 ? -22.526 -18.260 44.058 1.00 82.25 197 PRO A O 1
ATOM 1537 N N . SER A 1 198 ? -24.573 -17.392 43.795 1.00 88.81 198 SER A N 1
ATOM 1538 C CA . SER A 1 198 ? -25.217 -18.422 44.618 1.00 88.81 198 SER A CA 1
ATOM 1539 C C . SER A 1 198 ? -25.179 -19.774 43.892 1.00 88.81 198 SER A C 1
ATOM 1541 O O . SER A 1 198 ? -24.998 -19.820 42.677 1.00 88.81 198 SER A O 1
ATOM 1543 N N . ILE A 1 199 ? -25.392 -20.888 44.603 1.00 88.06 199 ILE A N 1
ATOM 1544 C CA . ILE A 1 199 ? -25.397 -22.229 43.984 1.00 88.06 199 ILE A CA 1
ATOM 1545 C C . ILE A 1 199 ? -26.400 -22.308 42.821 1.00 88.06 199 ILE A C 1
ATOM 1547 O O . ILE A 1 199 ? -26.072 -22.860 41.776 1.00 88.06 199 ILE A O 1
ATOM 1551 N N . ALA A 1 200 ? -27.591 -21.719 42.979 1.00 89.44 200 ALA A N 1
ATOM 1552 C CA . ALA A 1 200 ? -28.612 -21.699 41.932 1.00 89.44 200 ALA A CA 1
ATOM 1553 C C . ALA A 1 200 ? -28.151 -20.905 40.697 1.00 89.44 200 ALA A C 1
ATOM 1555 O O . ALA A 1 200 ? -28.209 -21.419 39.585 1.00 89.44 200 ALA A O 1
ATOM 1556 N N . VAL A 1 201 ? -27.594 -19.703 40.896 1.00 85.75 201 VAL A N 1
ATOM 1557 C CA . VAL A 1 201 ? -27.058 -18.879 39.797 1.00 85.75 201 VAL A CA 1
ATOM 1558 C C . VAL A 1 201 ? -25.874 -19.578 39.120 1.00 85.75 201 VAL A C 1
ATOM 1560 O O . VAL A 1 201 ? -25.769 -19.582 37.900 1.00 85.75 201 VAL A O 1
ATOM 1563 N N . ALA A 1 202 ? -25.000 -20.239 39.883 1.00 85.50 202 ALA A N 1
ATOM 1564 C CA . ALA A 1 202 ? -23.888 -21.012 39.334 1.00 85.50 202 ALA A CA 1
ATOM 1565 C C . ALA A 1 202 ? -24.370 -22.190 38.468 1.00 85.50 202 ALA A C 1
ATOM 1567 O O . ALA A 1 202 ? -23.781 -22.461 37.421 1.00 85.50 202 ALA A O 1
ATOM 1568 N N . GLN A 1 203 ? -25.435 -22.885 38.881 1.00 89.94 203 GLN A N 1
ATOM 1569 C CA . GLN A 1 203 ? -26.051 -23.962 38.099 1.00 89.94 203 GLN A CA 1
ATOM 1570 C C . GLN A 1 203 ? -26.666 -23.436 36.796 1.00 89.94 203 GLN A C 1
ATOM 1572 O O . GLN A 1 203 ? -26.463 -24.049 35.748 1.00 89.94 203 GLN A O 1
ATOM 1577 N N . GLU A 1 204 ? -27.353 -22.292 36.841 1.00 87.25 204 GLU A N 1
ATOM 1578 C CA . GLU A 1 204 ? -27.897 -21.624 35.651 1.00 87.25 204 GLU A CA 1
ATOM 1579 C C . GLU A 1 204 ? -26.785 -21.207 34.679 1.00 87.25 204 GLU A C 1
ATOM 1581 O O . GLU A 1 204 ? -26.827 -21.598 33.512 1.00 87.25 204 GLU A O 1
ATOM 1586 N N . LEU A 1 205 ? -25.743 -20.524 35.167 1.00 86.19 205 LEU A N 1
ATOM 1587 C CA . LEU A 1 205 ? -24.578 -20.127 34.365 1.00 86.19 205 LEU A CA 1
ATOM 1588 C C . LEU A 1 205 ? -23.838 -21.341 33.778 1.00 86.19 205 LEU A C 1
ATOM 1590 O O . LEU A 1 205 ? -23.376 -21.297 32.640 1.00 86.19 205 LEU A O 1
ATOM 1594 N N . THR A 1 206 ? -23.756 -22.452 34.518 1.00 87.12 206 THR A N 1
ATOM 1595 C CA . THR A 1 206 ? -23.152 -23.704 34.023 1.00 87.12 206 THR A CA 1
ATOM 1596 C C . THR A 1 206 ? -23.978 -24.311 32.891 1.00 87.12 206 THR A C 1
ATOM 1598 O O . THR A 1 206 ? -23.420 -24.743 31.883 1.00 87.12 206 THR A O 1
ATOM 1601 N N . ALA A 1 207 ? -25.306 -24.340 33.030 1.00 89.31 207 ALA A N 1
ATOM 1602 C CA . ALA A 1 207 ? -26.195 -24.819 31.975 1.00 89.31 207 ALA A CA 1
ATOM 1603 C C . ALA A 1 207 ? -26.169 -23.897 30.743 1.00 89.31 207 ALA A C 1
ATOM 1605 O O . ALA A 1 207 ? -26.265 -24.370 29.609 1.00 89.31 207 ALA A O 1
ATOM 1606 N N . GLU A 1 208 ? -26.016 -22.587 30.950 1.00 85.00 208 GLU A N 1
ATOM 1607 C CA . GLU A 1 208 ? -25.851 -21.607 29.880 1.00 85.00 208 GLU A CA 1
ATOM 1608 C C . GLU A 1 208 ? -24.516 -21.768 29.143 1.00 85.00 208 GLU A C 1
ATOM 1610 O O . GLU A 1 208 ? -24.509 -21.719 27.916 1.00 85.00 208 GLU A O 1
ATOM 1615 N N . ALA A 1 209 ? -23.418 -22.061 29.845 1.00 86.31 209 ALA A N 1
ATOM 1616 C CA . ALA A 1 209 ? -22.082 -22.212 29.259 1.00 86.31 209 ALA A CA 1
ATOM 1617 C C . ALA A 1 209 ? -21.962 -23.350 28.224 1.00 86.31 209 ALA A C 1
ATOM 1619 O O . ALA A 1 209 ? -21.043 -23.345 27.406 1.00 86.31 209 ALA A O 1
ATOM 1620 N N . VAL A 1 210 ? -22.881 -24.323 28.236 1.00 89.75 210 VAL A N 1
ATOM 1621 C CA . VAL A 1 210 ? -22.949 -25.396 27.224 1.00 89.75 210 VAL A CA 1
ATOM 1622 C C . VAL A 1 210 ? -23.551 -24.894 25.905 1.00 89.75 210 VAL A C 1
ATOM 1624 O O . VAL A 1 210 ? -23.345 -25.498 24.850 1.00 89.75 210 VAL A O 1
ATOM 1627 N N . LYS A 1 211 ? -24.303 -23.789 25.932 1.00 86.06 211 LYS A N 1
ATOM 1628 C CA . LYS A 1 211 ? -24.915 -23.214 24.734 1.00 86.06 211 LYS A CA 1
ATOM 1629 C C . LYS A 1 211 ? -23.846 -22.487 23.909 1.00 86.06 211 LYS A C 1
ATOM 1631 O O . LYS A 1 211 ? -23.025 -21.763 24.472 1.00 86.06 211 LYS A O 1
ATOM 1636 N N . PRO A 1 212 ? -23.857 -22.620 22.570 1.00 85.56 212 PRO A N 1
ATOM 1637 C CA . PRO A 1 212 ? -22.979 -21.831 21.718 1.00 85.56 212 PRO A CA 1
ATOM 1638 C C . PRO A 1 212 ? -23.173 -20.332 21.965 1.00 85.56 212 PRO A C 1
ATOM 1640 O O . PRO A 1 212 ? -24.300 -19.834 21.940 1.00 85.56 212 PRO A O 1
ATOM 1643 N N . LYS A 1 213 ? -22.069 -19.610 22.172 1.00 83.88 213 LYS A N 1
ATOM 1644 C CA . LYS A 1 213 ? -22.086 -18.152 22.313 1.00 83.88 213 LYS A CA 1
ATOM 1645 C C . LYS A 1 213 ? -22.622 -17.510 21.029 1.00 83.88 213 LYS A C 1
ATOM 1647 O O . LYS A 1 213 ? -22.216 -17.888 19.929 1.00 83.88 213 LYS A O 1
ATOM 1652 N N . ALA A 1 214 ? -23.496 -16.514 21.164 1.00 85.88 214 ALA A N 1
ATOM 1653 C CA . ALA A 1 214 ? -23.896 -15.679 20.037 1.00 85.88 214 ALA A CA 1
ATOM 1654 C C . ALA A 1 214 ? -22.672 -14.926 19.487 1.00 85.88 214 ALA A C 1
ATOM 1656 O O . ALA A 1 214 ? -21.955 -14.257 20.232 1.00 85.88 214 ALA A O 1
ATOM 1657 N N . LEU A 1 215 ? -22.422 -15.065 18.185 1.00 91.94 215 LEU A N 1
ATOM 1658 C CA . LEU A 1 215 ? -21.289 -14.439 17.505 1.00 91.94 215 LEU A CA 1
ATOM 1659 C C . LEU A 1 215 ? -21.776 -13.243 16.692 1.00 91.94 215 LEU A C 1
ATOM 1661 O O . LEU A 1 215 ? -22.771 -13.370 15.970 1.00 91.94 215 LEU A O 1
ATOM 1665 N N . LEU A 1 216 ? -21.036 -12.130 16.727 1.00 93.31 216 LEU A N 1
ATOM 1666 C CA . LEU A 1 216 ? -21.392 -10.928 15.971 1.00 93.31 216 LEU A CA 1
ATOM 1667 C C . LEU A 1 216 ? -21.514 -11.231 14.474 1.00 93.31 216 LEU A C 1
ATOM 1669 O O . LEU A 1 216 ? -22.454 -10.782 13.829 1.00 93.31 216 LEU A O 1
ATOM 1673 N N . ILE A 1 217 ? -20.630 -12.068 13.925 1.00 94.94 217 ILE A N 1
ATOM 1674 C CA . ILE A 1 217 ? -20.687 -12.479 12.516 1.00 94.94 217 ILE A CA 1
ATOM 1675 C C . ILE A 1 217 ? -22.023 -13.145 12.135 1.00 94.94 217 ILE A C 1
ATOM 1677 O O . ILE A 1 217 ? -22.515 -12.950 11.025 1.00 94.94 217 ILE A O 1
ATOM 1681 N N . ASN A 1 218 ? -22.633 -13.925 13.034 1.00 93.38 218 ASN A N 1
ATOM 1682 C CA . ASN A 1 218 ? -23.922 -14.575 12.771 1.00 93.38 218 ASN A CA 1
ATOM 1683 C C . ASN A 1 218 ? -25.079 -13.583 12.852 1.00 93.38 218 ASN A C 1
ATOM 1685 O O . ASN A 1 218 ? -26.050 -13.723 12.114 1.00 93.38 218 ASN A O 1
ATOM 1689 N N . TRP A 1 219 ? -24.947 -12.587 13.722 1.00 90.94 219 TRP A N 1
ATOM 1690 C CA . TRP A 1 219 ? -25.891 -11.489 13.842 1.00 90.94 219 TRP A CA 1
ATOM 1691 C C . TRP A 1 219 ? -25.843 -10.576 12.604 1.00 90.94 219 TRP A C 1
ATOM 1693 O O . TRP A 1 219 ? -26.875 -10.295 12.005 1.00 90.94 219 TRP A O 1
ATOM 1703 N N . ILE A 1 220 ? -24.645 -10.237 12.109 1.00 93.25 220 ILE A N 1
ATOM 1704 C CA . ILE A 1 220 ? -24.465 -9.475 10.860 1.00 93.25 220 ILE A CA 1
ATOM 1705 C C . ILE A 1 220 ? -25.087 -10.212 9.663 1.00 93.25 220 ILE A C 1
ATOM 1707 O O . ILE A 1 220 ? -25.730 -9.600 8.815 1.00 93.25 220 ILE A O 1
ATOM 1711 N N . LYS A 1 221 ? -24.965 -11.545 9.593 1.00 93.62 221 LYS A N 1
ATOM 1712 C CA . LYS A 1 221 ? -25.614 -12.345 8.534 1.00 93.62 221 LYS A CA 1
ATOM 1713 C C . LYS A 1 221 ? -27.145 -12.240 8.541 1.00 93.62 221 LYS A C 1
ATOM 1715 O O . LYS A 1 221 ? -27.755 -12.474 7.503 1.00 93.62 221 LYS A O 1
ATOM 1720 N N . GLN A 1 222 ? -27.749 -11.880 9.672 1.00 90.75 222 GLN A N 1
ATOM 1721 C CA . GLN A 1 222 ? -29.192 -11.667 9.826 1.00 90.75 222 GLN A CA 1
ATOM 1722 C C . GLN A 1 222 ? -29.600 -10.201 9.596 1.00 90.75 222 GLN A C 1
ATOM 1724 O O . GLN A 1 222 ? -30.775 -9.863 9.721 1.00 90.75 222 GLN A O 1
ATOM 1729 N N . ALA A 1 223 ? -28.677 -9.318 9.190 1.00 87.81 223 ALA A N 1
ATOM 1730 C CA . ALA A 1 223 ? -28.953 -7.889 9.018 1.00 87.81 223 ALA A CA 1
ATOM 1731 C C . ALA A 1 223 ? -30.155 -7.595 8.101 1.00 87.81 223 ALA A C 1
ATOM 1733 O O . ALA A 1 223 ? -30.917 -6.674 8.374 1.00 87.81 223 ALA A O 1
ATOM 1734 N N . SER A 1 224 ? -30.393 -8.405 7.062 1.00 85.50 224 SER A N 1
ATOM 1735 C CA . SER A 1 224 ? -31.554 -8.232 6.170 1.00 85.50 224 SER A CA 1
ATOM 1736 C C . SER A 1 224 ? -32.916 -8.484 6.839 1.00 85.50 224 SER A C 1
ATOM 1738 O O . SER A 1 224 ? -33.935 -7.950 6.394 1.00 85.50 224 SER A O 1
ATOM 1740 N N . GLU A 1 225 ? -32.934 -9.278 7.911 1.00 86.44 225 GLU A N 1
ATOM 1741 C CA . GLU A 1 225 ? -34.121 -9.548 8.732 1.00 86.44 225 GLU A CA 1
ATOM 1742 C C . GLU A 1 225 ? -34.323 -8.435 9.766 1.00 86.44 225 GLU A C 1
ATOM 1744 O O . GLU A 1 225 ? -35.449 -8.041 10.059 1.00 86.44 225 GLU A O 1
ATOM 1749 N N . HIS A 1 226 ? -33.218 -7.902 10.290 1.00 79.31 226 HIS A N 1
ATOM 1750 C CA . HIS A 1 226 ? -33.191 -6.807 11.258 1.00 79.31 226 HIS A CA 1
ATOM 1751 C C . HIS A 1 226 ? -33.562 -5.452 10.638 1.00 79.31 226 HIS A C 1
ATOM 1753 O O . HIS A 1 226 ? -34.284 -4.666 11.251 1.00 79.31 226 HIS A O 1
ATOM 1759 N N . ASN A 1 227 ? -33.089 -5.184 9.421 1.00 78.12 227 ASN A N 1
ATOM 1760 C CA . ASN A 1 227 ? -33.348 -3.959 8.675 1.00 78.12 227 ASN A CA 1
ATOM 1761 C C . ASN A 1 227 ? -33.577 -4.283 7.193 1.00 78.12 227 ASN A C 1
ATOM 1763 O O . ASN A 1 227 ? -32.649 -4.358 6.385 1.00 78.12 227 ASN A O 1
ATOM 1767 N N . THR A 1 228 ? -34.838 -4.500 6.824 1.00 79.44 228 THR A N 1
ATOM 1768 C CA . THR A 1 228 ? -35.194 -4.876 5.455 1.00 79.44 228 THR A CA 1
ATOM 1769 C C . THR A 1 228 ? -35.044 -3.692 4.497 1.00 79.44 228 THR A C 1
ATOM 1771 O O . THR A 1 228 ? -35.827 -2.742 4.518 1.00 79.44 228 THR A O 1
ATOM 1774 N N . ILE A 1 229 ? -34.069 -3.778 3.590 1.00 77.00 229 ILE A N 1
ATOM 1775 C CA . ILE A 1 229 ? -33.915 -2.831 2.481 1.00 77.00 229 ILE A CA 1
ATOM 1776 C C . ILE A 1 229 ? -34.837 -3.261 1.339 1.00 77.00 229 ILE A C 1
ATOM 1778 O O . ILE A 1 229 ? -34.771 -4.387 0.846 1.00 77.00 229 ILE A O 1
ATOM 1782 N N . THR A 1 230 ? -35.706 -2.356 0.888 1.00 78.00 230 THR A N 1
ATOM 1783 C CA . THR A 1 230 ? -36.600 -2.637 -0.242 1.00 78.00 230 THR A CA 1
ATOM 1784 C C . THR A 1 230 ? -35.795 -2.743 -1.537 1.00 78.00 230 THR A C 1
ATOM 1786 O O . THR A 1 230 ? -35.245 -1.756 -2.013 1.00 78.00 230 THR A O 1
ATOM 1789 N N . VAL A 1 231 ? -35.773 -3.933 -2.140 1.00 75.62 231 VAL A N 1
ATOM 1790 C CA . VAL A 1 231 ? -35.124 -4.199 -3.441 1.00 75.62 231 VAL A CA 1
ATOM 1791 C C . VAL A 1 231 ? -36.052 -3.977 -4.642 1.00 75.62 231 VAL A C 1
ATOM 1793 O O . VAL A 1 231 ? -35.699 -4.306 -5.771 1.00 75.62 231 VAL A O 1
ATOM 1796 N N . ASN A 1 232 ? -37.258 -3.440 -4.427 1.00 77.94 232 ASN A N 1
ATOM 1797 C CA . ASN A 1 232 ? -38.168 -3.108 -5.519 1.00 77.94 232 ASN A CA 1
ATOM 1798 C C . ASN A 1 232 ? -37.598 -1.932 -6.323 1.00 77.94 232 ASN A C 1
ATOM 1800 O O . ASN A 1 232 ? -37.663 -0.780 -5.899 1.00 77.94 232 ASN A O 1
ATOM 1804 N N . VAL A 1 233 ? -37.046 -2.244 -7.493 1.00 70.69 233 VAL A N 1
ATOM 1805 C CA . VAL A 1 233 ? -36.425 -1.267 -8.391 1.00 70.69 233 VAL A CA 1
ATOM 1806 C C . VAL A 1 233 ? -37.439 -0.403 -9.147 1.00 70.69 233 VAL A C 1
ATOM 1808 O O . VAL A 1 233 ? -37.020 0.502 -9.857 1.00 70.69 233 VAL A O 1
ATOM 1811 N N . GLY A 1 234 ? -38.755 -0.619 -8.999 1.00 81.00 234 GLY A N 1
ATOM 1812 C CA . GLY A 1 234 ? -39.791 0.182 -9.662 1.00 81.00 234 GLY A CA 1
ATOM 1813 C C . GLY A 1 234 ? -39.492 0.415 -11.151 1.00 81.00 234 GLY A C 1
ATOM 1814 O O . GLY A 1 234 ? -39.307 -0.535 -11.903 1.00 81.00 234 GLY A O 1
ATOM 1815 N N . ASN A 1 235 ? -39.389 1.690 -11.550 1.00 79.06 235 ASN A N 1
ATOM 1816 C CA . ASN A 1 235 ? -38.996 2.124 -12.902 1.00 79.06 235 ASN A CA 1
ATOM 1817 C C . ASN A 1 235 ? -37.528 2.606 -12.988 1.00 79.06 235 ASN A C 1
ATOM 1819 O O . ASN A 1 235 ? -37.174 3.348 -13.909 1.00 79.06 235 ASN A O 1
ATOM 1823 N N . VAL A 1 236 ? -36.674 2.272 -12.015 1.00 74.62 236 VAL A N 1
ATOM 1824 C CA . VAL A 1 236 ? -35.259 2.667 -12.035 1.00 74.62 236 VAL A CA 1
ATOM 1825 C C . VAL A 1 236 ? -34.562 1.971 -13.204 1.00 74.62 236 VAL A C 1
ATOM 1827 O O . VAL A 1 236 ? -34.701 0.765 -13.398 1.00 74.62 236 VAL A O 1
ATOM 1830 N N . LYS A 1 237 ? -33.798 2.739 -13.993 1.00 70.44 237 LYS A N 1
ATOM 1831 C CA . LYS A 1 237 ? -32.946 2.193 -15.055 1.00 70.44 237 LYS A CA 1
ATOM 1832 C C . LYS A 1 237 ? -31.940 1.224 -14.435 1.00 70.44 237 LYS A C 1
ATOM 1834 O O . LYS A 1 237 ? -30.983 1.656 -13.795 1.00 70.44 237 LYS A O 1
ATOM 1839 N N . VAL A 1 238 ? -32.160 -0.070 -14.638 1.00 69.50 238 VAL A N 1
ATOM 1840 C CA . VAL A 1 238 ? -31.197 -1.111 -14.283 1.00 69.50 238 VAL A CA 1
ATOM 1841 C C . VAL A 1 238 ? -30.004 -0.979 -15.229 1.00 69.50 238 VAL A C 1
ATOM 1843 O O . VAL A 1 238 ? -30.154 -0.961 -16.451 1.00 69.50 238 VAL A O 1
ATOM 1846 N N . PHE A 1 239 ? -28.814 -0.794 -14.665 1.00 63.62 239 PHE A N 1
ATOM 1847 C CA . PHE A 1 239 ? -27.580 -0.683 -15.435 1.00 63.62 239 PHE A CA 1
ATOM 1848 C C . PHE A 1 239 ? -27.081 -2.101 -15.753 1.00 63.62 239 PHE A C 1
ATOM 1850 O O . PHE A 1 239 ? -26.311 -2.680 -14.995 1.00 63.62 239 PHE A O 1
ATOM 1857 N N . ASP A 1 240 ? -27.552 -2.687 -16.856 1.00 60.69 240 ASP A N 1
ATOM 1858 C CA . ASP A 1 240 ? -27.335 -4.115 -17.165 1.00 60.69 240 ASP A CA 1
ATOM 1859 C C . ASP A 1 240 ? -25.888 -4.489 -17.518 1.00 60.69 240 ASP A C 1
ATOM 1861 O O . ASP A 1 240 ? -25.555 -5.672 -17.626 1.00 60.69 240 ASP A O 1
ATOM 1865 N N . ARG A 1 241 ? -25.004 -3.512 -17.750 1.00 54.81 241 ARG A N 1
ATOM 1866 C CA . ARG A 1 241 ? -23.634 -3.784 -18.194 1.00 54.81 241 ARG A CA 1
ATOM 1867 C C . ARG A 1 241 ? -22.646 -2.810 -17.581 1.00 54.81 241 ARG A C 1
ATOM 1869 O O . ARG A 1 241 ? -22.588 -1.646 -17.960 1.00 54.81 241 ARG A O 1
ATOM 1876 N N . VAL A 1 242 ? -21.784 -3.331 -16.713 1.00 56.72 242 VAL A N 1
ATOM 1877 C CA . VAL A 1 242 ? -20.446 -2.759 -16.551 1.00 56.72 242 VAL A CA 1
ATOM 1878 C C . VAL A 1 242 ? -19.781 -2.878 -17.919 1.00 56.72 242 VAL A C 1
ATOM 1880 O O . VAL A 1 242 ? -19.579 -3.992 -18.411 1.00 56.72 242 VAL A O 1
ATOM 1883 N N . VAL A 1 243 ? -19.500 -1.748 -18.570 1.00 50.72 243 VAL A N 1
ATOM 1884 C CA . VAL A 1 243 ? -18.692 -1.738 -19.791 1.00 50.72 243 VAL A CA 1
ATOM 1885 C C . VAL A 1 243 ? -17.317 -2.250 -19.383 1.00 50.72 243 VAL A C 1
ATOM 1887 O O . VAL A 1 243 ? -16.516 -1.526 -18.803 1.00 50.72 243 VAL A O 1
ATOM 1890 N N . LYS A 1 244 ? -17.048 -3.536 -19.623 1.00 46.66 244 LYS A N 1
ATOM 1891 C CA . LYS A 1 244 ? -15.677 -4.029 -19.612 1.00 46.66 244 LYS A CA 1
ATOM 1892 C C . LYS A 1 244 ? -14.995 -3.320 -20.768 1.00 46.66 244 LYS A C 1
ATOM 1894 O O . LYS A 1 244 ? -15.294 -3.628 -21.921 1.00 46.66 244 LYS A O 1
ATOM 1899 N N . HIS A 1 245 ? -14.133 -2.356 -20.463 1.00 46.75 245 HIS A N 1
ATOM 1900 C CA . HIS A 1 245 ? -13.202 -1.838 -21.450 1.00 46.75 245 HIS A CA 1
ATOM 1901 C C . HIS A 1 245 ? -12.368 -3.032 -21.918 1.00 46.75 245 HIS A C 1
ATOM 1903 O O . HIS A 1 245 ? -11.545 -3.572 -21.179 1.00 46.75 245 HIS A O 1
ATOM 1909 N N . GLY A 1 246 ? -12.693 -3.536 -23.110 1.00 50.19 246 GLY A N 1
ATOM 1910 C CA . GLY A 1 246 ? -11.832 -4.472 -23.810 1.00 50.19 246 GLY A CA 1
ATOM 1911 C C . GLY A 1 246 ? -10.500 -3.786 -24.114 1.00 50.19 246 GLY A C 1
ATOM 1912 O O . GLY A 1 246 ? -10.424 -2.556 -24.055 1.00 50.19 246 GLY A O 1
ATOM 1913 N N . PRO A 1 247 ? -9.447 -4.552 -24.432 1.00 52.81 247 PRO A N 1
ATOM 1914 C CA . PRO A 1 247 ? -8.197 -3.957 -24.877 1.00 52.81 247 PRO A CA 1
ATOM 1915 C C . PRO A 1 247 ? -8.498 -2.988 -26.022 1.00 52.81 247 PRO A C 1
ATOM 1917 O O . PRO A 1 247 ? -9.139 -3.363 -27.006 1.00 52.81 247 PRO A O 1
ATOM 1920 N N . ILE A 1 248 ? -8.077 -1.735 -25.863 1.00 54.53 248 ILE A N 1
ATOM 1921 C CA . ILE A 1 248 ? -8.136 -0.753 -26.937 1.00 54.53 248 ILE A CA 1
ATOM 1922 C C . ILE A 1 248 ? -7.096 -1.211 -27.962 1.00 54.53 248 ILE A C 1
ATOM 1924 O O . ILE A 1 248 ? -5.898 -1.005 -27.785 1.00 54.53 248 ILE A O 1
ATOM 1928 N N . ILE A 1 249 ? -7.550 -1.915 -28.997 1.00 54.81 249 ILE A N 1
ATOM 1929 C CA . ILE A 1 249 ? -6.718 -2.259 -30.147 1.00 54.81 249 ILE A CA 1
ATOM 1930 C C . ILE A 1 249 ? -6.808 -1.068 -31.088 1.00 54.81 249 ILE A C 1
ATOM 1932 O O . ILE A 1 249 ? -7.815 -0.901 -31.774 1.00 54.81 249 ILE A O 1
ATOM 1936 N N . VAL A 1 250 ? -5.782 -0.221 -31.087 1.00 57.78 250 VAL A N 1
ATOM 1937 C CA . VAL A 1 250 ? -5.670 0.840 -32.086 1.00 57.78 250 VAL A CA 1
ATOM 1938 C C . VAL A 1 250 ? -4.710 0.386 -33.177 1.00 57.78 250 VAL A C 1
ATOM 1940 O O . VAL A 1 250 ? -3.566 0.042 -32.893 1.00 57.78 250 VAL A O 1
ATOM 1943 N N . GLU A 1 251 ? -5.171 0.385 -34.428 1.00 64.06 251 GLU A N 1
ATOM 1944 C CA . GLU A 1 251 ? -4.389 0.003 -35.615 1.00 64.06 251 GLU A CA 1
ATOM 1945 C C . GLU A 1 251 ? -3.377 1.079 -36.061 1.00 64.06 251 GLU A C 1
ATOM 1947 O O . GLU A 1 251 ? -2.984 1.122 -37.224 1.00 64.06 251 GLU A O 1
ATOM 1952 N N . HIS A 1 252 ? -2.911 1.946 -35.161 1.00 70.19 252 HIS A N 1
ATOM 1953 C CA . HIS A 1 252 ? -1.846 2.888 -35.501 1.00 70.19 252 HIS A CA 1
ATOM 1954 C C . HIS A 1 252 ? -0.499 2.170 -35.553 1.00 70.19 252 HIS A C 1
ATOM 1956 O O . HIS A 1 252 ? -0.205 1.290 -34.738 1.00 70.19 252 HIS A O 1
ATOM 1962 N N . LYS A 1 253 ? 0.349 2.548 -36.513 1.00 81.31 253 LYS A N 1
ATOM 1963 C CA . LYS A 1 253 ? 1.703 1.998 -36.637 1.00 81.31 253 LYS A CA 1
ATOM 1964 C C . LYS A 1 253 ? 2.748 3.100 -36.687 1.00 81.31 253 LYS A C 1
ATOM 1966 O O . LYS A 1 253 ? 2.689 3.978 -37.542 1.00 81.31 253 LYS A O 1
ATOM 1971 N N . MET A 1 254 ? 3.740 3.002 -35.807 1.00 90.56 254 MET A N 1
ATOM 1972 C CA . MET A 1 254 ? 4.988 3.754 -35.917 1.00 90.56 254 MET A CA 1
ATOM 1973 C C . MET A 1 254 ? 6.009 2.949 -36.717 1.00 90.56 254 MET A C 1
ATOM 1975 O O . MET A 1 254 ? 6.010 1.715 -36.696 1.00 90.56 254 MET A O 1
ATOM 1979 N N . LYS A 1 255 ? 6.887 3.644 -37.438 1.00 92.50 255 LYS A N 1
ATOM 1980 C CA . LYS A 1 255 ? 7.948 3.019 -38.236 1.00 92.50 255 LYS A CA 1
ATOM 1981 C C . LYS A 1 255 ? 9.196 3.889 -38.262 1.00 92.50 255 LYS A C 1
ATOM 1983 O O . LYS A 1 255 ? 9.139 5.093 -38.031 1.00 92.50 255 LYS A O 1
ATOM 1988 N N . VAL A 1 256 ? 10.327 3.271 -38.585 1.00 93.44 256 VAL A N 1
ATOM 1989 C CA . VAL A 1 256 ? 11.577 3.991 -38.835 1.00 93.44 256 VAL A CA 1
ATOM 1990 C C . VAL A 1 256 ? 11.680 4.296 -40.328 1.00 93.44 256 VAL A C 1
ATOM 1992 O O . VAL A 1 256 ? 11.633 3.383 -41.153 1.00 93.44 256 VAL A O 1
ATOM 1995 N N . LYS A 1 257 ? 11.835 5.573 -40.687 1.00 95.50 257 LYS A N 1
ATOM 1996 C CA . LYS A 1 257 ? 12.026 6.044 -42.068 1.00 95.50 257 LYS A CA 1
ATOM 1997 C C . LYS A 1 257 ? 13.187 7.033 -42.102 1.00 95.50 257 LYS A C 1
ATOM 1999 O O . LYS A 1 257 ? 13.167 8.033 -41.396 1.00 95.50 257 LYS A O 1
ATOM 2004 N N . ASN A 1 258 ? 14.211 6.754 -42.911 1.00 94.62 258 ASN A N 1
ATOM 2005 C CA . ASN A 1 258 ? 15.431 7.573 -43.001 1.00 94.62 258 ASN A CA 1
ATOM 2006 C C . ASN A 1 258 ? 16.085 7.851 -41.630 1.00 94.62 258 ASN A C 1
ATOM 2008 O O . ASN A 1 258 ? 16.501 8.973 -41.364 1.00 94.62 258 ASN A O 1
ATOM 2012 N N . ALA A 1 259 ? 16.135 6.833 -40.761 1.00 93.12 259 ALA A N 1
ATOM 2013 C CA . ALA A 1 259 ? 16.615 6.913 -39.373 1.00 93.12 259 ALA A CA 1
ATOM 2014 C C . ALA A 1 259 ? 15.793 7.810 -38.420 1.00 93.12 259 ALA A C 1
ATOM 2016 O O . ALA A 1 259 ? 16.193 8.003 -37.276 1.00 93.12 259 ALA A O 1
ATOM 2017 N N . TRP A 1 260 ? 14.622 8.291 -38.842 1.00 94.56 260 TRP A N 1
ATOM 2018 C CA . TRP A 1 260 ? 13.664 8.985 -37.982 1.00 94.56 260 TRP A CA 1
ATOM 2019 C C . TRP A 1 260 ? 12.526 8.057 -37.574 1.00 94.56 260 TRP A C 1
ATOM 2021 O O . TRP A 1 260 ? 12.045 7.264 -38.388 1.00 94.56 260 TRP A O 1
ATOM 2031 N N . LEU A 1 261 ? 12.066 8.179 -36.328 1.00 94.06 261 LEU A N 1
ATOM 2032 C CA . LEU A 1 261 ? 10.796 7.597 -35.911 1.00 94.06 261 LEU A CA 1
ATOM 2033 C C . LEU A 1 261 ? 9.665 8.472 -36.457 1.00 94.06 261 LEU A C 1
ATOM 2035 O O . LEU A 1 261 ? 9.600 9.665 -36.148 1.00 94.06 261 LEU A O 1
ATOM 2039 N N . VAL A 1 262 ? 8.800 7.880 -37.275 1.00 95.19 262 VAL A N 1
ATOM 2040 C CA . VAL A 1 262 ? 7.659 8.563 -37.887 1.00 95.19 262 VAL A CA 1
ATOM 2041 C C . VAL A 1 262 ? 6.347 7.870 -37.534 1.00 95.19 262 VAL A C 1
ATOM 2043 O O . VAL A 1 262 ? 6.318 6.657 -37.289 1.00 95.19 262 VAL A O 1
ATOM 2046 N N . ASN A 1 263 ? 5.262 8.642 -37.511 1.00 92.31 263 ASN A N 1
ATOM 2047 C CA . ASN A 1 263 ? 3.915 8.106 -37.349 1.00 92.31 263 ASN A CA 1
ATOM 2048 C C . ASN A 1 263 ? 3.403 7.492 -38.667 1.00 92.31 263 ASN A C 1
ATOM 2050 O O . ASN A 1 263 ? 4.122 7.389 -39.668 1.00 92.31 263 ASN A O 1
ATOM 2054 N N . GLU A 1 264 ? 2.141 7.074 -38.675 1.00 89.19 264 GLU A N 1
ATOM 2055 C CA . GLU A 1 264 ? 1.500 6.472 -39.848 1.00 89.19 264 GLU A CA 1
ATOM 2056 C C . GLU A 1 264 ? 1.440 7.403 -41.072 1.00 89.19 264 GLU A C 1
ATOM 2058 O O . GLU A 1 264 ? 1.488 6.919 -42.204 1.00 89.19 264 GLU A O 1
ATOM 2063 N N . ASN A 1 265 ? 1.438 8.721 -40.844 1.00 92.19 265 ASN A N 1
ATOM 2064 C CA . ASN A 1 265 ? 1.393 9.771 -41.862 1.00 92.19 265 ASN A CA 1
ATOM 2065 C C . ASN A 1 265 ? 2.790 10.223 -42.333 1.00 92.19 265 ASN A C 1
ATOM 2067 O O . ASN A 1 265 ? 2.902 11.227 -43.032 1.00 92.19 265 ASN A O 1
ATOM 2071 N N . ASP A 1 266 ? 3.857 9.494 -41.978 1.00 93.62 266 ASP A N 1
ATOM 2072 C CA . ASP A 1 266 ? 5.260 9.853 -42.249 1.00 93.62 266 ASP A CA 1
ATOM 2073 C C . ASP A 1 266 ? 5.742 11.150 -41.559 1.00 93.62 266 ASP A C 1
ATOM 2075 O O . ASP A 1 266 ? 6.779 11.705 -41.934 1.00 93.62 266 ASP A O 1
ATOM 2079 N N . GLU A 1 267 ? 5.047 11.618 -40.520 1.00 94.81 267 GLU A N 1
ATOM 2080 C CA . GLU A 1 267 ? 5.458 12.788 -39.737 1.00 94.81 267 GLU A CA 1
ATOM 2081 C C . GLU A 1 267 ? 6.472 12.382 -38.662 1.00 94.81 267 GLU A C 1
ATOM 2083 O O . GLU A 1 267 ? 6.279 11.389 -37.958 1.00 94.81 267 GLU A O 1
ATOM 2088 N N . VAL A 1 268 ? 7.554 13.153 -38.517 1.00 96.06 268 VAL A N 1
ATOM 2089 C CA . VAL A 1 268 ? 8.594 12.904 -37.507 1.00 96.06 268 VAL A CA 1
ATOM 2090 C C . VAL A 1 268 ? 8.045 13.164 -36.108 1.00 96.06 268 VAL A C 1
ATOM 2092 O O . VAL A 1 268 ? 7.486 14.226 -35.835 1.00 96.06 268 VAL A O 1
ATOM 2095 N N . LEU A 1 269 ? 8.256 12.212 -35.201 1.00 94.69 269 LEU A N 1
ATOM 2096 C CA . LEU A 1 269 ? 7.905 12.371 -33.795 1.00 94.69 269 LEU A CA 1
ATOM 2097 C C . LEU A 1 269 ? 8.924 13.284 -33.101 1.00 94.69 269 LEU A C 1
ATOM 2099 O O . LEU A 1 269 ? 10.114 12.977 -33.049 1.00 94.69 269 LEU A O 1
ATOM 2103 N N . THR A 1 270 ? 8.449 14.390 -32.530 1.00 95.38 270 THR A N 1
ATOM 2104 C CA . THR A 1 270 ? 9.276 15.366 -31.804 1.00 95.38 270 THR A CA 1
ATOM 2105 C C . THR A 1 270 ? 8.679 15.675 -30.438 1.00 95.38 270 THR A C 1
ATOM 2107 O O . THR A 1 270 ? 7.462 15.770 -30.312 1.00 95.38 270 THR A O 1
ATOM 2110 N N . GLY A 1 271 ? 9.524 15.883 -29.432 1.00 96.38 271 GLY A N 1
ATOM 2111 C CA . GLY A 1 271 ? 9.115 16.247 -28.077 1.00 96.38 271 GLY A CA 1
ATOM 2112 C C . GLY A 1 271 ? 10.207 15.920 -27.065 1.00 96.38 271 GLY A C 1
ATOM 2113 O O . GLY A 1 271 ? 11.303 15.496 -27.437 1.00 96.38 271 GLY A O 1
ATOM 2114 N N . THR A 1 272 ? 9.915 16.113 -25.784 1.00 98.19 272 THR A N 1
ATOM 2115 C CA . THR A 1 272 ? 10.824 15.735 -24.694 1.00 98.19 272 THR A CA 1
ATOM 2116 C C . THR A 1 272 ? 10.634 14.273 -24.291 1.00 98.19 272 THR A C 1
ATOM 2118 O O . THR A 1 272 ? 9.587 13.666 -24.527 1.00 98.19 272 THR A O 1
ATOM 2121 N N . ILE A 1 273 ? 11.666 13.699 -23.675 1.00 97.81 273 ILE A N 1
ATOM 2122 C CA . ILE A 1 273 ? 11.591 12.406 -22.994 1.00 97.81 273 ILE A CA 1
ATOM 2123 C C . ILE A 1 273 ? 11.508 12.683 -21.498 1.00 97.81 273 ILE A C 1
ATOM 2125 O O . ILE A 1 273 ? 12.234 13.541 -20.990 1.00 97.81 273 ILE A O 1
ATOM 2129 N N . GLN A 1 274 ? 10.628 11.970 -20.801 1.00 97.19 274 GLN A N 1
ATOM 2130 C CA . GLN A 1 274 ? 10.536 12.052 -19.352 1.00 97.19 274 GLN A CA 1
ATOM 2131 C C . GLN A 1 274 ? 10.997 10.758 -18.685 1.00 97.19 274 GLN A C 1
ATOM 2133 O O . GLN A 1 274 ? 10.538 9.672 -19.028 1.00 97.19 274 GLN A O 1
ATOM 2138 N N . GLU A 1 275 ? 11.844 10.915 -17.673 1.00 96.06 275 GLU A N 1
ATOM 2139 C CA . GLU A 1 275 ? 12.307 9.839 -16.800 1.00 96.06 275 GLU A CA 1
ATOM 2140 C C . GLU A 1 275 ? 11.293 9.517 -15.701 1.00 96.06 275 GLU A C 1
ATOM 2142 O O . GLU A 1 275 ? 10.729 10.425 -15.068 1.00 96.06 275 GLU A O 1
ATOM 2147 N N . VAL A 1 276 ? 11.119 8.229 -15.409 1.00 95.19 276 VAL A N 1
ATOM 2148 C CA . VAL A 1 276 ? 10.358 7.781 -14.238 1.00 95.19 276 VAL A CA 1
ATOM 2149 C C . VAL A 1 276 ? 11.114 8.060 -12.927 1.00 95.19 276 VAL A C 1
ATOM 2151 O O . VAL A 1 276 ? 12.327 8.295 -12.906 1.00 95.19 276 VAL A O 1
ATOM 2154 N N . PRO A 1 277 ? 10.414 8.148 -11.783 1.00 92.75 277 PRO A N 1
ATOM 2155 C CA . PRO A 1 277 ? 11.065 8.256 -10.482 1.00 92.75 277 PRO A CA 1
ATOM 2156 C C . PRO A 1 277 ? 11.765 6.947 -10.104 1.00 92.75 277 PRO A C 1
ATOM 2158 O O . PRO A 1 277 ? 11.221 5.862 -10.279 1.00 92.75 277 PRO A O 1
ATOM 2161 N N . TRP A 1 278 ? 12.938 7.063 -9.486 1.00 89.75 278 TRP A N 1
ATOM 2162 C CA . TRP A 1 278 ? 13.693 5.904 -9.011 1.00 89.75 278 TRP A CA 1
ATOM 2163 C C . TRP A 1 278 ? 13.172 5.348 -7.678 1.00 89.75 278 TRP A C 1
ATOM 2165 O O . TRP A 1 278 ? 13.215 4.139 -7.462 1.00 89.75 278 TRP A O 1
ATOM 2175 N N . TRP A 1 279 ? 12.718 6.242 -6.786 1.00 83.25 279 TRP A N 1
ATOM 2176 C CA . TRP A 1 279 ? 12.207 5.935 -5.434 1.00 83.25 279 TRP A CA 1
ATOM 2177 C C . TRP A 1 279 ? 11.494 7.126 -4.743 1.00 83.25 279 TRP A C 1
ATOM 2179 O O . TRP A 1 279 ? 10.672 6.938 -3.844 1.00 83.25 279 TRP A O 1
ATOM 2189 N N . THR A 1 280 ? 11.772 8.367 -5.162 1.00 84.94 280 THR A N 1
ATOM 2190 C CA . THR A 1 280 ? 11.333 9.616 -4.499 1.00 84.94 280 THR A CA 1
ATOM 2191 C C . THR A 1 280 ? 9.814 9.868 -4.525 1.00 84.94 280 THR A C 1
ATOM 2193 O O . THR A 1 280 ? 9.067 9.205 -5.245 1.00 84.94 280 THR A O 1
ATOM 2196 N N . GLY A 1 281 ? 9.326 10.837 -3.737 1.00 88.44 281 GLY A N 1
ATOM 2197 C CA . GLY A 1 281 ? 7.905 11.219 -3.636 1.00 88.44 281 GLY A CA 1
ATOM 2198 C C . GLY A 1 281 ? 7.255 10.743 -2.338 1.00 88.44 281 GLY A C 1
ATOM 2199 O O . GLY A 1 281 ? 7.957 10.510 -1.366 1.00 88.44 281 GLY A O 1
ATOM 2200 N N . GLY A 1 282 ? 5.949 10.506 -2.318 1.00 92.25 282 GLY A N 1
ATOM 2201 C CA . GLY A 1 282 ? 5.218 9.884 -1.212 1.00 92.25 282 GLY A CA 1
ATOM 2202 C C . GLY A 1 282 ? 3.715 10.001 -1.435 1.00 92.25 282 GLY A C 1
ATOM 2203 O O . GLY A 1 282 ? 3.282 10.413 -2.507 1.00 92.25 282 GLY A O 1
ATOM 2204 N N . VAL A 1 283 ? 2.920 9.611 -0.438 1.00 92.31 283 VAL A N 1
ATOM 2205 C CA . VAL A 1 283 ? 1.449 9.620 -0.548 1.00 92.31 283 VAL A CA 1
ATOM 2206 C C . VAL A 1 283 ? 0.793 10.811 0.146 1.00 92.31 283 VAL A C 1
ATOM 2208 O O . VAL A 1 283 ? -0.392 11.040 -0.077 1.00 92.31 283 VAL A O 1
ATOM 2211 N N . GLU A 1 284 ? 1.545 11.603 0.921 1.00 90.56 284 GLU A N 1
ATOM 2212 C CA . GLU A 1 284 ? 1.013 12.728 1.704 1.00 90.56 284 GLU A CA 1
ATOM 2213 C C . GLU A 1 284 ? 1.786 14.030 1.520 1.00 90.56 284 GLU A C 1
ATOM 2215 O O . GLU A 1 284 ? 2.981 14.013 1.239 1.00 90.56 284 GLU A O 1
ATOM 2220 N N . GLY A 1 285 ? 1.100 15.158 1.737 1.00 89.38 285 GLY A N 1
ATOM 2221 C CA . GLY A 1 285 ? 1.708 16.486 1.869 1.00 89.38 285 GLY A CA 1
ATOM 2222 C C . GLY A 1 285 ? 2.701 16.844 0.758 1.00 89.38 285 GLY A C 1
ATOM 2223 O O . GLY A 1 285 ? 2.426 16.649 -0.430 1.00 89.38 285 GLY A O 1
ATOM 2224 N N . ASP A 1 286 ? 3.862 17.360 1.161 1.00 91.62 286 ASP A N 1
ATOM 2225 C CA . ASP A 1 286 ? 4.941 17.759 0.251 1.00 91.62 286 ASP A CA 1
ATOM 2226 C C . ASP A 1 286 ? 5.513 16.576 -0.538 1.00 91.62 286 ASP A C 1
ATOM 2228 O O . ASP A 1 286 ? 5.885 16.732 -1.704 1.00 91.62 286 ASP A O 1
ATOM 2232 N N . ASP A 1 287 ? 5.514 15.377 0.046 1.00 92.12 287 ASP A N 1
ATOM 2233 C CA . ASP A 1 287 ? 5.983 14.171 -0.632 1.00 92.12 287 ASP A CA 1
ATOM 2234 C C . ASP A 1 287 ? 5.051 13.790 -1.793 1.00 92.12 287 ASP A C 1
ATOM 2236 O O . ASP A 1 287 ? 5.516 13.416 -2.874 1.00 92.12 287 ASP A O 1
ATOM 2240 N N . LEU A 1 288 ? 3.732 13.941 -1.620 1.00 94.56 288 LEU A N 1
ATOM 2241 C CA . LEU A 1 288 ? 2.766 13.774 -2.712 1.00 94.56 288 LEU A CA 1
ATOM 2242 C C . LEU A 1 288 ? 2.945 14.860 -3.779 1.00 94.56 288 LEU A C 1
ATOM 2244 O O . LEU A 1 288 ? 2.902 14.569 -4.976 1.00 94.56 288 LEU A O 1
ATOM 2248 N N . ALA A 1 289 ? 3.192 16.108 -3.376 1.00 95.12 289 ALA A N 1
ATOM 2249 C CA . ALA A 1 289 ? 3.495 17.179 -4.323 1.00 95.12 289 ALA A CA 1
ATOM 2250 C C . ALA A 1 289 ? 4.784 16.892 -5.117 1.00 95.12 289 ALA A C 1
ATOM 2252 O O . ALA A 1 289 ? 4.848 17.174 -6.315 1.00 95.12 289 ALA A O 1
ATOM 2253 N N . GLN A 1 290 ? 5.794 16.283 -4.489 1.00 94.12 290 GLN A N 1
ATOM 2254 C CA . GLN A 1 290 ? 6.996 15.803 -5.168 1.00 94.12 290 GLN A CA 1
ATOM 2255 C C . GLN A 1 290 ? 6.683 14.637 -6.116 1.00 94.12 290 GLN A C 1
ATOM 2257 O O . GLN A 1 290 ? 7.161 14.646 -7.251 1.00 94.12 290 GLN A O 1
ATOM 2262 N N . ALA A 1 291 ? 5.861 13.669 -5.697 1.00 94.62 291 ALA A N 1
ATOM 2263 C CA . ALA A 1 291 ? 5.482 12.516 -6.517 1.00 94.62 291 ALA A CA 1
ATOM 2264 C C . ALA A 1 291 ? 4.779 12.921 -7.821 1.00 94.62 291 ALA A C 1
ATOM 2266 O O . ALA A 1 291 ? 5.002 12.281 -8.849 1.00 94.62 291 ALA A O 1
ATOM 2267 N N . LYS A 1 292 ? 4.000 14.011 -7.800 1.00 95.06 292 LYS A N 1
ATOM 2268 C CA . LYS A 1 292 ? 3.309 14.581 -8.971 1.00 95.06 292 LYS A CA 1
ATOM 2269 C C . LYS A 1 292 ? 4.241 15.154 -10.043 1.00 95.06 292 LYS A C 1
ATOM 2271 O O . LYS A 1 292 ? 3.812 15.331 -11.178 1.00 95.06 292 LYS A O 1
ATOM 2276 N N . LYS A 1 293 ? 5.507 15.437 -9.712 1.00 92.81 293 LYS A N 1
ATOM 2277 C CA . LYS A 1 293 ? 6.477 16.033 -10.652 1.00 92.81 293 LYS A CA 1
ATOM 2278 C C . LYS A 1 293 ? 6.998 15.050 -11.699 1.00 92.81 293 LYS A C 1
ATOM 2280 O O . LYS A 1 293 ? 7.543 15.491 -12.704 1.00 92.81 293 LYS A O 1
ATOM 2285 N N . LYS A 1 294 ? 6.883 13.741 -11.453 1.00 93.44 294 LYS A N 1
ATOM 2286 C CA . LYS A 1 294 ? 7.307 12.693 -12.385 1.00 93.44 294 LYS A CA 1
ATOM 2287 C C . LYS A 1 294 ? 6.192 11.670 -12.568 1.00 93.44 294 LYS A C 1
ATOM 2289 O O . LYS A 1 294 ? 5.677 11.128 -11.589 1.00 93.44 294 LYS A O 1
ATOM 2294 N N . LEU A 1 295 ? 5.872 11.394 -13.827 1.00 94.88 295 LEU A N 1
ATOM 2295 C CA . LEU A 1 295 ? 4.955 10.328 -14.232 1.00 94.88 295 LEU A CA 1
ATOM 2296 C C . LEU A 1 295 ? 5.566 8.973 -13.852 1.00 94.88 295 LEU A C 1
ATOM 2298 O O . LEU A 1 295 ? 6.777 8.783 -13.987 1.00 94.88 295 LEU A O 1
ATOM 2302 N N . ALA A 1 296 ? 4.739 8.043 -13.375 1.00 94.88 296 ALA A N 1
ATOM 2303 C CA . ALA A 1 296 ? 5.179 6.713 -12.973 1.00 94.88 296 ALA A CA 1
ATOM 2304 C C . ALA A 1 296 ? 4.093 5.668 -13.261 1.00 94.88 296 ALA A C 1
ATOM 2306 O O . ALA A 1 296 ? 3.200 5.420 -12.456 1.00 94.88 296 ALA A O 1
ATOM 2307 N N . ILE A 1 297 ? 4.182 4.993 -14.406 1.00 96.12 297 ILE A N 1
ATOM 2308 C CA . ILE A 1 297 ? 3.131 4.058 -14.836 1.00 96.12 297 ILE A CA 1
ATOM 2309 C C . ILE A 1 297 ? 3.080 2.764 -14.004 1.00 96.12 297 ILE A C 1
ATOM 2311 O O . ILE A 1 297 ? 2.061 2.076 -14.016 1.00 96.12 297 ILE A O 1
ATOM 2315 N N . THR A 1 298 ? 4.120 2.466 -13.218 1.00 95.81 298 THR A N 1
ATOM 2316 C CA . THR A 1 298 ? 4.207 1.285 -12.334 1.00 95.81 298 THR A CA 1
ATOM 2317 C C . THR A 1 298 ? 4.200 1.626 -10.838 1.00 95.81 298 THR A C 1
ATOM 2319 O O . THR A 1 298 ? 4.499 0.768 -10.004 1.00 95.81 298 THR A O 1
ATOM 2322 N N . ARG A 1 299 ? 3.855 2.867 -10.472 1.00 96.06 299 ARG A N 1
ATOM 2323 C CA . ARG A 1 299 ? 3.622 3.267 -9.079 1.00 96.06 299 ARG A CA 1
ATOM 2324 C C . ARG A 1 299 ? 2.230 2.818 -8.635 1.00 96.06 299 ARG A C 1
ATOM 2326 O O . ARG A 1 299 ? 1.247 3.063 -9.329 1.00 96.06 299 ARG A O 1
ATOM 2333 N N . PHE A 1 300 ? 2.147 2.192 -7.467 1.00 95.38 300 PHE A N 1
ATOM 2334 C CA . PHE A 1 300 ? 0.905 1.702 -6.887 1.00 95.38 300 PHE A CA 1
ATOM 2335 C C . PHE A 1 300 ? 0.696 2.244 -5.471 1.00 95.38 300 PHE A C 1
ATOM 2337 O O . PHE A 1 300 ? 1.547 2.120 -4.588 1.00 95.38 300 PHE A O 1
ATOM 2344 N N . VAL A 1 301 ? -0.474 2.825 -5.241 1.00 95.38 301 VAL A N 1
ATOM 2345 C CA . VAL A 1 301 ? -0.962 3.259 -3.932 1.00 95.38 301 VAL A CA 1
ATOM 2346 C C . VAL A 1 301 ? -2.324 2.603 -3.706 1.00 95.38 301 VAL A C 1
ATOM 2348 O O . VAL A 1 301 ? -3.274 2.938 -4.420 1.00 95.38 301 VAL A O 1
ATOM 2351 N N . PRO A 1 302 ? -2.450 1.671 -2.741 1.00 91.75 302 PRO A N 1
ATOM 2352 C CA . PRO A 1 302 ? -3.720 1.010 -2.461 1.00 91.75 302 PRO A CA 1
ATOM 2353 C C . PRO A 1 302 ? -4.860 2.018 -2.282 1.00 91.75 302 PRO A C 1
ATOM 2355 O O . PRO A 1 302 ? -4.707 2.994 -1.556 1.00 91.75 302 PRO A O 1
ATOM 2358 N N . GLY A 1 303 ? -5.971 1.797 -2.990 1.00 89.62 303 GLY A N 1
ATOM 2359 C CA . GLY A 1 303 ? -7.197 2.592 -2.857 1.00 89.62 303 GLY A CA 1
ATOM 2360 C C . GLY A 1 303 ? -7.141 4.032 -3.377 1.00 89.62 303 GLY A C 1
ATOM 2361 O O . GLY A 1 303 ? -8.144 4.738 -3.297 1.00 89.62 303 GLY A O 1
ATOM 2362 N N . ARG A 1 304 ? -6.010 4.483 -3.941 1.00 92.44 304 ARG A N 1
ATOM 2363 C CA . ARG A 1 304 ? -5.837 5.870 -4.394 1.00 92.44 304 ARG A CA 1
ATOM 2364 C C . ARG A 1 304 ? -5.338 5.936 -5.834 1.00 92.44 304 ARG A C 1
ATOM 2366 O O . ARG A 1 304 ? -4.236 5.475 -6.136 1.00 92.44 304 ARG A O 1
ATOM 2373 N N . VAL A 1 305 ? -6.142 6.552 -6.699 1.00 94.19 305 VAL A N 1
ATOM 2374 C CA . VAL A 1 305 ? -5.862 6.756 -8.128 1.00 94.19 305 VAL A CA 1
ATOM 2375 C C . VAL A 1 305 ? -5.719 8.249 -8.422 1.00 94.19 305 VAL A C 1
ATOM 2377 O O . VAL A 1 305 ? -6.407 9.068 -7.811 1.00 94.19 305 VAL A O 1
ATOM 2380 N N . GLY A 1 306 ? -4.806 8.590 -9.328 1.00 93.88 306 GLY A N 1
ATOM 2381 C CA . GLY A 1 306 ? -4.538 9.949 -9.791 1.00 93.88 306 GLY A CA 1
ATOM 2382 C C . GLY A 1 306 ? -3.051 10.300 -9.759 1.00 93.88 306 GLY A C 1
ATOM 2383 O O . GLY A 1 306 ? -2.212 9.522 -9.297 1.00 93.88 306 GLY A O 1
ATOM 2384 N N . GLN A 1 307 ? -2.729 11.502 -10.239 1.00 93.81 307 GLN A N 1
ATOM 2385 C CA . GLN A 1 307 ? -1.350 11.967 -10.395 1.00 93.81 307 GLN A CA 1
ATOM 2386 C C . GLN A 1 307 ? -0.532 11.855 -9.096 1.00 93.81 307 GLN A C 1
ATOM 2388 O O . GLN A 1 307 ? -0.897 12.421 -8.058 1.00 93.81 307 GLN A O 1
ATOM 2393 N N . GLY A 1 308 ? 0.613 11.171 -9.169 1.00 93.81 308 GLY A N 1
ATOM 2394 C CA . GLY A 1 308 ? 1.512 10.981 -8.022 1.00 93.81 308 GLY A CA 1
ATOM 2395 C C . GLY A 1 308 ? 1.116 9.841 -7.072 1.00 93.81 308 GLY A C 1
ATOM 2396 O O . GLY A 1 308 ? 1.865 9.556 -6.137 1.00 93.81 308 GLY A O 1
ATOM 2397 N N . LEU A 1 309 ? -0.029 9.188 -7.302 1.00 95.56 309 LEU A N 1
ATOM 2398 C CA . LEU A 1 309 ? -0.551 8.057 -6.525 1.00 95.56 309 LEU A CA 1
ATOM 2399 C C . LEU A 1 309 ? -0.477 6.782 -7.383 1.00 95.56 309 LEU A C 1
ATOM 2401 O O . LEU A 1 309 ? 0.590 6.473 -7.907 1.00 95.56 309 LEU A O 1
ATOM 2405 N N . THR A 1 310 ? -1.567 6.026 -7.539 1.00 96.81 310 THR A N 1
ATOM 2406 C CA . THR A 1 310 ? -1.684 5.098 -8.673 1.00 96.81 310 THR A CA 1
ATOM 2407 C C . THR A 1 310 ? -2.098 5.909 -9.894 1.00 96.81 310 THR A C 1
ATOM 2409 O O . THR A 1 310 ? -3.264 6.273 -10.015 1.00 96.81 310 THR A O 1
ATOM 2412 N N . ASP A 1 311 ? -1.157 6.239 -10.774 1.00 95.62 311 ASP A N 1
ATOM 2413 C CA . ASP A 1 311 ? -1.445 7.095 -11.928 1.00 95.62 311 ASP A CA 1
ATOM 2414 C C . ASP A 1 311 ? -2.514 6.464 -12.854 1.00 95.62 311 ASP A C 1
ATOM 2416 O O . ASP A 1 311 ? -2.469 5.264 -13.139 1.00 95.62 311 ASP A O 1
ATOM 2420 N N . ASP A 1 312 ? -3.469 7.250 -13.351 1.00 96.19 312 ASP A N 1
ATOM 2421 C CA . ASP A 1 312 ? -4.377 6.810 -14.419 1.00 96.19 312 ASP A CA 1
ATOM 2422 C C . ASP A 1 312 ? -3.639 6.882 -15.768 1.00 96.19 312 ASP A C 1
ATOM 2424 O O . ASP A 1 312 ? -3.034 7.906 -16.085 1.00 96.19 312 ASP A O 1
ATOM 2428 N N . ILE A 1 313 ? -3.623 5.796 -16.553 1.00 96.00 313 ILE A N 1
ATOM 2429 C CA . ILE A 1 313 ? -2.824 5.764 -17.792 1.00 96.00 313 ILE A CA 1
ATOM 2430 C C . ILE A 1 313 ? -3.341 6.756 -18.834 1.00 96.00 313 ILE A C 1
ATOM 2432 O O . ILE A 1 313 ? -2.528 7.348 -19.548 1.00 96.00 313 ILE A O 1
ATOM 2436 N N . GLN A 1 314 ? -4.656 6.954 -18.931 1.00 94.94 314 GLN A N 1
ATOM 2437 C CA . GLN A 1 314 ? -5.213 7.906 -19.883 1.00 94.94 314 GLN A CA 1
ATOM 2438 C C . GLN A 1 314 ? -4.798 9.326 -19.494 1.00 94.94 314 GLN A C 1
ATOM 2440 O O . GLN A 1 314 ? -4.257 10.047 -20.330 1.00 94.94 314 GLN A O 1
ATOM 2445 N N . GLU A 1 315 ? -4.923 9.687 -18.213 1.00 96.25 315 GLU A N 1
ATOM 2446 C CA . GLU A 1 315 ? -4.472 10.996 -17.717 1.00 96.25 315 GLU A CA 1
ATOM 2447 C C . GLU A 1 315 ? -2.961 11.205 -17.914 1.00 96.25 315 GLU A C 1
ATOM 2449 O O . GLU A 1 315 ? -2.517 12.310 -18.240 1.00 96.25 315 GLU A O 1
ATOM 2454 N N . VAL A 1 316 ? -2.152 10.149 -17.760 1.00 97.00 316 VAL A N 1
ATOM 2455 C CA . VAL A 1 316 ? -0.710 10.185 -18.055 1.00 97.00 316 VAL A CA 1
ATOM 2456 C C . VAL A 1 316 ? -0.469 10.523 -19.527 1.00 97.00 316 VAL A C 1
ATOM 2458 O O . VAL A 1 316 ? 0.315 11.430 -19.818 1.00 97.00 31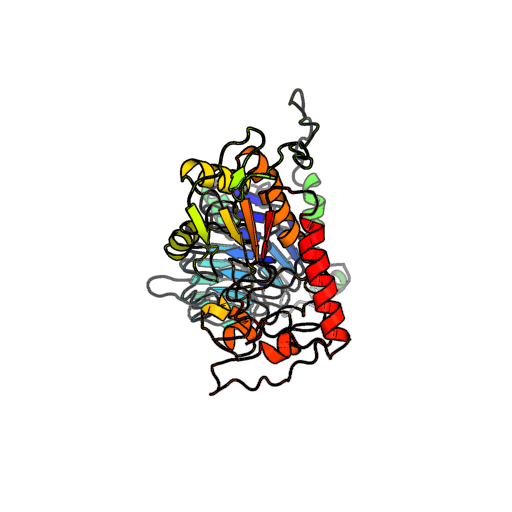6 VAL A O 1
ATOM 2461 N N . VAL A 1 317 ? -1.133 9.832 -20.457 1.00 97.12 317 VAL A N 1
ATOM 2462 C CA . VAL A 1 317 ? -0.985 10.075 -21.902 1.00 97.12 317 VAL A CA 1
ATOM 2463 C C . VAL A 1 317 ? -1.466 11.480 -22.277 1.00 97.12 317 VAL A C 1
ATOM 2465 O O . VAL A 1 317 ? -0.761 12.188 -23.001 1.00 97.12 317 VAL A O 1
ATOM 2468 N N . ASP A 1 318 ? -2.600 11.924 -21.740 1.00 96.81 318 ASP A N 1
ATOM 2469 C CA . ASP A 1 318 ? -3.160 13.259 -21.984 1.00 96.81 318 ASP A CA 1
ATOM 2470 C C . ASP A 1 318 ? -2.231 14.367 -21.460 1.00 96.81 318 ASP A C 1
ATOM 2472 O O . ASP A 1 318 ? -2.005 15.388 -22.124 1.00 96.81 318 ASP A O 1
ATOM 2476 N N . SER A 1 319 ? -1.618 14.144 -20.294 1.00 97.06 319 SER A N 1
ATOM 2477 C CA . SER A 1 319 ? -0.599 15.033 -19.735 1.00 97.06 319 SER A CA 1
ATOM 2478 C C . SER A 1 319 ? 0.649 15.080 -20.617 1.00 97.06 319 SER A C 1
ATOM 2480 O O . SER A 1 319 ? 1.157 16.167 -20.903 1.00 97.06 319 SER A O 1
ATOM 2482 N N . MET A 1 320 ? 1.118 13.935 -21.124 1.00 98.12 320 MET A N 1
ATOM 2483 C CA . MET A 1 320 ? 2.241 13.904 -22.064 1.00 98.12 320 MET A CA 1
ATOM 2484 C C . MET A 1 320 ? 1.932 14.681 -23.348 1.00 98.12 320 MET A C 1
ATOM 2486 O O . MET A 1 320 ? 2.783 15.431 -23.822 1.00 98.12 320 MET A O 1
ATOM 2490 N 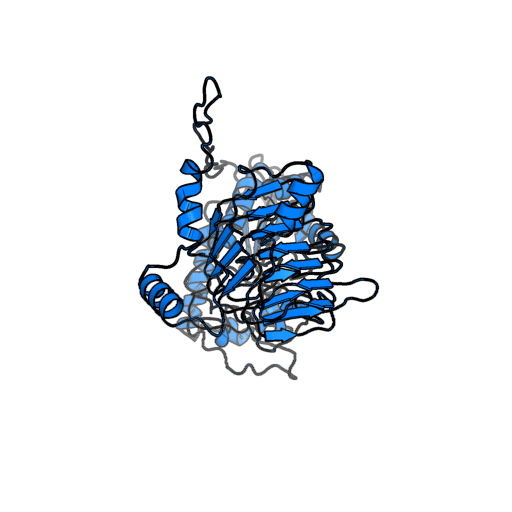N . VAL A 1 321 ? 0.712 14.562 -23.889 1.00 97.19 321 VAL A N 1
ATOM 2491 C CA . VAL A 1 321 ? 0.264 15.361 -25.042 1.00 97.19 321 VAL A CA 1
ATOM 2492 C C . VAL A 1 321 ? 0.316 16.851 -24.737 1.00 97.19 321 VAL A C 1
ATOM 2494 O O . VAL A 1 321 ? 0.930 17.607 -25.488 1.00 97.19 321 VAL A O 1
ATOM 2497 N N . SER A 1 322 ? -0.274 17.259 -23.619 1.00 97.56 322 SER A N 1
ATOM 2498 C CA . SER A 1 322 ? -0.376 18.669 -23.235 1.00 97.56 322 SER A CA 1
ATOM 2499 C C . SER A 1 322 ? 0.987 19.317 -22.967 1.00 97.56 322 SER A C 1
ATOM 2501 O O . SER A 1 322 ? 1.143 20.520 -23.156 1.00 97.56 322 SER A O 1
ATOM 2503 N N . ASN A 1 323 ? 1.983 18.525 -22.557 1.00 97.44 323 ASN A N 1
ATOM 2504 C CA . ASN A 1 323 ? 3.326 18.996 -22.212 1.00 97.44 323 ASN A CA 1
ATOM 2505 C C . ASN A 1 323 ? 4.382 18.717 -23.298 1.00 97.44 323 ASN A C 1
ATOM 2507 O O . ASN A 1 323 ? 5.574 18.888 -23.043 1.00 97.44 323 ASN A O 1
ATOM 2511 N N . ASN A 1 324 ? 3.970 18.296 -24.500 1.00 97.56 324 ASN A N 1
ATOM 2512 C CA . ASN A 1 324 ? 4.873 17.947 -25.604 1.00 97.56 324 ASN A CA 1
ATOM 2513 C C . ASN A 1 324 ? 5.946 16.902 -25.215 1.00 97.56 324 ASN A C 1
ATOM 2515 O O . ASN A 1 324 ? 7.103 16.975 -25.641 1.00 97.56 324 ASN A O 1
ATOM 2519 N N . ILE A 1 325 ? 5.557 15.933 -24.384 1.00 98.31 325 ILE A N 1
ATOM 2520 C CA . ILE A 1 325 ? 6.382 14.784 -24.004 1.00 98.31 325 ILE A CA 1
ATOM 2521 C C . ILE A 1 325 ? 6.080 13.665 -24.998 1.00 98.31 325 ILE A C 1
ATOM 2523 O O . ILE A 1 325 ? 4.960 13.157 -25.061 1.00 98.31 325 ILE A O 1
ATOM 2527 N N . VAL A 1 326 ? 7.077 13.268 -25.783 1.00 97.81 326 VAL A N 1
ATOM 2528 C CA . VAL A 1 326 ? 6.924 12.223 -26.805 1.00 97.81 326 VAL A CA 1
ATOM 2529 C C . VAL A 1 326 ? 7.220 10.834 -26.251 1.00 97.81 326 VAL A C 1
ATOM 2531 O O . VAL A 1 326 ? 6.597 9.861 -26.674 1.00 97.81 326 VAL A O 1
ATOM 2534 N N . GLY A 1 327 ? 8.143 10.738 -25.292 1.00 98.00 327 GLY A N 1
ATOM 2535 C CA . GLY A 1 327 ? 8.642 9.472 -24.767 1.00 98.00 327 GLY A CA 1
ATOM 2536 C C . GLY A 1 327 ? 8.598 9.401 -23.247 1.00 98.00 327 GLY A C 1
ATOM 2537 O O . GLY A 1 327 ? 8.917 10.375 -22.565 1.00 98.00 327 GLY A O 1
ATOM 2538 N N . LEU A 1 328 ? 8.241 8.233 -22.721 1.00 98.38 328 LEU A N 1
ATOM 2539 C CA . LEU A 1 328 ? 8.421 7.890 -21.313 1.00 98.38 328 LEU A CA 1
ATOM 2540 C C . LEU A 1 328 ? 9.539 6.848 -21.208 1.00 98.38 328 LEU A C 1
ATOM 2542 O O . LEU A 1 328 ? 9.418 5.770 -21.793 1.00 98.38 328 LEU A O 1
ATOM 2546 N N . ASN A 1 329 ? 10.612 7.176 -20.489 1.00 98.06 329 ASN A N 1
ATOM 2547 C CA . ASN A 1 329 ? 11.702 6.247 -20.212 1.00 98.06 329 ASN A CA 1
ATOM 2548 C C . ASN A 1 329 ? 11.407 5.456 -18.942 1.00 98.06 329 ASN A C 1
ATOM 2550 O O . ASN A 1 329 ? 11.285 6.026 -17.860 1.00 98.06 329 ASN A O 1
ATOM 2554 N N . GLN A 1 330 ? 11.222 4.148 -19.107 1.00 97.50 330 GLN A N 1
ATOM 2555 C CA . GLN A 1 330 ? 10.683 3.248 -18.098 1.00 97.50 330 GLN A CA 1
ATOM 2556 C C . GLN A 1 330 ? 11.694 2.152 -17.770 1.00 97.50 330 GLN A C 1
ATOM 2558 O O . GLN A 1 330 ? 12.015 1.313 -18.610 1.00 97.50 330 GLN A O 1
ATOM 2563 N N . HIS A 1 331 ? 12.080 2.106 -16.501 1.00 96.06 331 HIS A N 1
ATOM 2564 C CA . HIS A 1 331 ? 12.826 1.029 -15.861 1.00 96.06 331 HIS A CA 1
ATOM 2565 C C . HIS A 1 331 ? 12.077 0.582 -14.590 1.00 96.06 331 HIS A C 1
ATOM 2567 O O . HIS A 1 331 ? 11.169 1.268 -14.115 1.00 96.06 331 HIS A O 1
ATOM 2573 N N . TYR A 1 332 ? 12.401 -0.580 -14.016 1.00 94.44 332 TYR A N 1
ATOM 2574 C CA . TYR A 1 332 ? 11.901 -0.921 -12.675 1.00 94.44 332 TYR A CA 1
ATOM 2575 C C . TYR A 1 332 ? 12.642 -0.111 -11.597 1.00 94.44 332 TYR A C 1
ATOM 2577 O O . TYR A 1 332 ? 13.796 0.265 -11.781 1.00 94.44 332 TYR A O 1
ATOM 2585 N N . ALA A 1 333 ? 11.988 0.176 -10.471 1.00 91.44 333 ALA A N 1
ATOM 2586 C CA . ALA A 1 333 ? 12.539 1.039 -9.421 1.00 91.44 333 ALA A CA 1
ATOM 2587 C C . ALA A 1 333 ? 13.700 0.405 -8.634 1.00 91.44 333 ALA A C 1
ATOM 2589 O O . ALA A 1 333 ? 13.905 -0.810 -8.674 1.00 91.44 333 ALA A O 1
ATOM 2590 N N . LEU A 1 334 ? 14.421 1.228 -7.857 1.00 92.19 334 LEU A N 1
ATOM 2591 C CA . LEU A 1 334 ? 15.534 0.750 -7.024 1.00 92.19 334 LEU A CA 1
ATOM 2592 C C . LEU A 1 334 ? 15.086 -0.253 -5.959 1.00 92.19 334 LEU A C 1
ATOM 2594 O O . LEU A 1 334 ? 15.776 -1.237 -5.705 1.00 92.19 334 LEU A O 1
ATOM 2598 N N . TRP A 1 335 ? 13.934 -0.009 -5.346 1.00 92.38 335 TRP A N 1
ATOM 2599 C CA . TRP A 1 335 ? 13.323 -0.885 -4.357 1.00 92.38 335 TRP A CA 1
ATOM 2600 C C . TRP A 1 335 ? 11.809 -0.736 -4.381 1.00 92.38 335 TRP A C 1
ATOM 2602 O O . TRP A 1 335 ? 11.257 0.241 -4.884 1.00 92.38 335 TRP A O 1
ATOM 2612 N N . TYR A 1 336 ? 11.141 -1.735 -3.817 1.00 93.56 336 TYR A N 1
ATOM 2613 C CA . TYR A 1 336 ? 9.691 -1.862 -3.863 1.00 93.56 336 TYR A CA 1
ATOM 2614 C C . TYR A 1 336 ? 8.955 -0.832 -2.986 1.00 93.56 336 TYR A C 1
ATOM 2616 O O . TYR A 1 336 ? 7.878 -0.371 -3.356 1.00 93.56 336 TYR A O 1
ATOM 2624 N N . GLU A 1 337 ? 9.502 -0.464 -1.825 1.00 93.25 337 GLU A N 1
ATOM 2625 C CA . GLU A 1 337 ? 8.779 0.294 -0.792 1.00 93.25 337 GLU A CA 1
ATOM 2626 C C . GLU A 1 337 ? 9.680 1.235 0.019 1.00 93.25 337 GLU A C 1
ATOM 2628 O O . GLU A 1 337 ? 10.903 1.124 0.015 1.00 93.25 337 GLU A O 1
ATOM 2633 N N . ARG A 1 338 ? 9.066 2.183 0.725 1.00 92.00 338 ARG A N 1
ATOM 2634 C CA . ARG A 1 338 ? 9.739 3.394 1.214 1.00 92.00 338 ARG A CA 1
ATOM 2635 C C . ARG A 1 338 ? 10.608 3.243 2.459 1.00 92.00 338 ARG A C 1
ATOM 2637 O O . ARG A 1 338 ? 11.352 4.172 2.754 1.00 92.00 338 ARG A O 1
ATOM 2644 N N . ARG A 1 339 ? 10.571 2.132 3.204 1.00 92.88 339 ARG A N 1
ATOM 2645 C CA . ARG A 1 339 ? 11.505 1.955 4.337 1.00 92.88 339 ARG A CA 1
ATOM 2646 C C . ARG A 1 339 ? 12.958 1.987 3.864 1.00 92.88 339 ARG A C 1
ATOM 2648 O O . ARG A 1 339 ? 13.811 2.432 4.617 1.00 92.88 339 ARG A O 1
ATOM 2655 N N . ARG A 1 340 ? 13.237 1.570 2.621 1.00 93.88 340 ARG A N 1
ATOM 2656 C CA . ARG A 1 340 ? 14.579 1.585 2.010 1.00 93.88 340 ARG A CA 1
ATOM 2657 C C . ARG A 1 340 ? 15.063 2.960 1.549 1.00 93.88 340 ARG A C 1
ATOM 2659 O O . ARG A 1 340 ? 16.219 3.086 1.158 1.00 93.88 340 ARG A O 1
ATOM 2666 N N . ASP A 1 341 ? 14.255 4.006 1.700 1.00 92.75 341 ASP A N 1
ATOM 2667 C CA . ASP A 1 341 ? 14.701 5.388 1.491 1.00 92.75 341 ASP A CA 1
ATOM 2668 C C . ASP A 1 341 ? 15.838 5.798 2.438 1.00 92.75 341 ASP A C 1
ATOM 2670 O O . ASP A 1 341 ? 16.605 6.704 2.118 1.00 92.75 341 ASP A O 1
ATOM 2674 N N . ASP A 1 342 ? 15.989 5.114 3.578 1.00 92.31 342 ASP A N 1
ATOM 2675 C CA . ASP A 1 342 ? 17.130 5.272 4.488 1.00 92.31 342 ASP A CA 1
ATOM 2676 C C . ASP A 1 342 ? 18.478 4.858 3.862 1.00 92.31 342 ASP A C 1
ATOM 2678 O O . ASP A 1 342 ? 19.531 5.133 4.433 1.00 92.31 342 ASP A O 1
ATOM 2682 N N . HIS A 1 343 ? 18.458 4.231 2.679 1.00 94.19 343 HIS A N 1
ATOM 2683 C CA . HIS A 1 343 ? 19.626 3.694 1.981 1.00 94.19 343 HIS A CA 1
ATOM 2684 C C . HIS A 1 343 ? 20.435 2.708 2.839 1.00 94.19 343 HIS A C 1
ATOM 2686 O O . HIS A 1 343 ? 21.661 2.584 2.703 1.00 94.19 343 HIS A O 1
ATOM 2692 N N . GLU A 1 344 ? 19.748 1.947 3.691 1.00 94.19 344 GLU A N 1
ATOM 2693 C CA . GLU A 1 344 ? 20.381 0.923 4.509 1.00 94.19 344 GLU A CA 1
ATOM 2694 C C . GLU A 1 344 ? 20.439 -0.439 3.824 1.00 94.19 344 GLU A C 1
ATOM 2696 O O . GLU A 1 344 ? 19.660 -0.767 2.931 1.00 94.19 344 GLU A O 1
ATOM 2701 N N . ARG A 1 345 ? 21.361 -1.282 4.292 1.00 95.00 345 ARG A N 1
ATOM 2702 C CA . ARG A 1 345 ? 21.559 -2.664 3.807 1.00 95.00 345 ARG A CA 1
ATOM 2703 C C . ARG A 1 345 ? 20.932 -3.703 4.736 1.00 95.00 345 ARG A C 1
ATOM 2705 O O . ARG A 1 345 ? 21.008 -4.902 4.480 1.00 95.00 345 ARG A O 1
ATOM 2712 N N . ILE A 1 346 ? 20.334 -3.253 5.835 1.00 94.31 346 ILE A N 1
ATOM 2713 C CA . ILE A 1 346 ? 19.868 -4.103 6.930 1.00 94.31 346 ILE A CA 1
ATOM 2714 C C . ILE A 1 346 ? 18.535 -4.768 6.575 1.00 94.31 346 ILE A C 1
ATOM 2716 O O . ILE A 1 346 ? 17.700 -4.189 5.871 1.00 94.31 346 ILE A O 1
ATOM 2720 N N . ARG A 1 347 ? 18.357 -6.006 7.046 1.00 95.75 347 ARG A N 1
ATOM 2721 C CA . ARG A 1 347 ? 17.109 -6.760 6.896 1.00 95.75 347 ARG A CA 1
ATOM 2722 C C . ARG A 1 347 ? 15.984 -6.050 7.649 1.00 95.75 347 ARG A C 1
ATOM 2724 O O . ARG A 1 347 ? 16.189 -5.624 8.784 1.00 95.75 347 ARG A O 1
ATOM 2731 N N . ARG A 1 348 ? 14.803 -5.941 7.041 1.00 94.69 348 ARG A N 1
ATOM 2732 C CA . ARG A 1 348 ? 13.618 -5.401 7.719 1.00 94.69 348 ARG A CA 1
ATOM 2733 C C . ARG A 1 348 ? 13.060 -6.422 8.706 1.00 94.69 348 ARG A C 1
ATOM 2735 O O . ARG A 1 348 ? 13.126 -7.625 8.470 1.00 94.69 348 ARG A O 1
ATOM 2742 N N . MET A 1 349 ? 12.550 -5.923 9.829 1.00 92.31 349 MET A N 1
ATOM 2743 C CA . MET A 1 349 ? 12.031 -6.762 10.913 1.00 92.31 349 MET A CA 1
ATOM 2744 C C . MET A 1 349 ? 10.758 -7.521 10.522 1.00 92.31 349 MET A C 1
ATOM 2746 O O . MET A 1 349 ? 10.539 -8.628 11.004 1.00 92.31 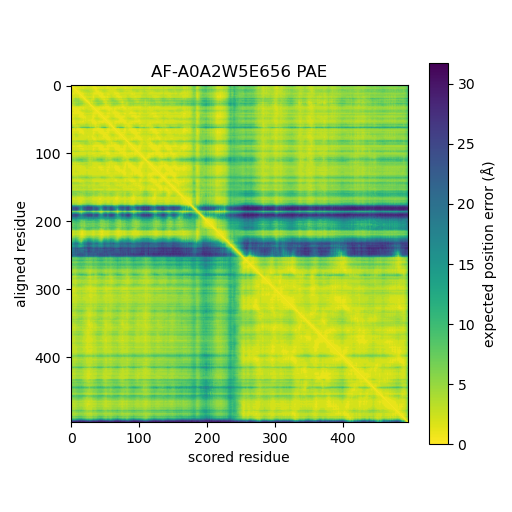349 MET A O 1
ATOM 2750 N N . ASP A 1 350 ? 9.939 -6.931 9.652 1.00 92.19 350 ASP A N 1
ATOM 2751 C CA . ASP A 1 350 ? 8.631 -7.443 9.256 1.00 92.19 350 ASP A CA 1
ATOM 2752 C C . ASP A 1 350 ? 8.197 -6.909 7.877 1.00 92.19 350 ASP A C 1
ATOM 2754 O O . ASP A 1 350 ? 8.891 -6.111 7.236 1.00 92.19 350 ASP A O 1
ATOM 2758 N N . GLY A 1 351 ? 7.016 -7.343 7.438 1.00 91.56 351 GLY A N 1
ATOM 2759 C CA . GLY A 1 351 ? 6.354 -6.897 6.216 1.00 91.56 351 GLY A CA 1
ATOM 2760 C C . GLY A 1 351 ? 5.509 -5.622 6.354 1.00 91.56 351 GLY A C 1
ATOM 2761 O O . GLY A 1 351 ? 4.617 -5.435 5.527 1.00 91.56 351 GLY A O 1
ATOM 2762 N N . ASP A 1 352 ? 5.726 -4.743 7.348 1.00 91.81 352 ASP A N 1
ATOM 2763 C CA . ASP A 1 352 ? 5.017 -3.449 7.443 1.00 91.81 352 ASP A CA 1
ATOM 2764 C C . ASP A 1 352 ? 5.509 -2.453 6.377 1.00 91.81 352 ASP A C 1
ATOM 2766 O O . ASP A 1 352 ? 6.160 -1.452 6.670 1.00 91.81 352 ASP A O 1
ATOM 2770 N N . VAL A 1 353 ? 5.271 -2.770 5.106 1.00 93.00 353 VAL A N 1
ATOM 2771 C CA . VAL A 1 353 ? 5.739 -1.984 3.960 1.00 93.00 353 VAL A CA 1
ATOM 2772 C C . VAL A 1 353 ? 4.901 -0.731 3.753 1.00 93.00 353 VAL A C 1
ATOM 2774 O O . VAL A 1 353 ? 3.689 -0.712 4.000 1.00 93.00 353 VAL A O 1
ATOM 2777 N N . TRP A 1 354 ? 5.536 0.319 3.227 1.00 91.81 354 TRP A N 1
ATOM 2778 C CA . TRP A 1 354 ? 4.896 1.626 3.128 1.00 91.81 354 TRP A CA 1
ATOM 2779 C C . TRP A 1 354 ? 4.799 2.156 1.675 1.00 91.81 354 TRP A C 1
ATOM 2781 O O . TRP A 1 354 ? 5.832 2.239 1.007 1.00 91.81 354 TRP A O 1
ATOM 2791 N N . PRO A 1 355 ? 3.621 2.627 1.199 1.00 92.69 355 PRO A N 1
ATOM 2792 C CA . PRO A 1 355 ? 3.421 3.103 -0.177 1.00 92.69 355 PRO A CA 1
ATOM 2793 C C . PRO A 1 355 ? 3.831 4.575 -0.412 1.00 92.69 355 PRO A C 1
ATOM 2795 O O . PRO A 1 355 ? 3.756 5.388 0.508 1.00 92.69 355 PRO A O 1
ATOM 2798 N N . PRO A 1 356 ? 4.216 4.993 -1.627 1.00 94.44 356 PRO A N 1
ATOM 2799 C CA . PRO A 1 356 ? 3.941 4.307 -2.878 1.00 94.44 356 PRO A CA 1
ATOM 2800 C C . PRO A 1 356 ? 4.788 3.053 -3.037 1.00 94.44 356 PRO A C 1
ATOM 2802 O O . PRO A 1 356 ? 5.963 3.038 -2.676 1.00 94.44 356 PRO A O 1
ATOM 2805 N N . PHE A 1 357 ? 4.154 2.005 -3.547 1.00 94.81 357 PHE A N 1
ATOM 2806 C CA . PHE A 1 357 ? 4.831 0.790 -3.952 1.00 94.81 357 PHE A CA 1
ATOM 2807 C C . PHE A 1 357 ? 5.290 0.967 -5.390 1.00 94.81 357 PHE A C 1
ATOM 2809 O O . PHE A 1 357 ? 4.484 1.232 -6.282 1.00 94.81 357 PHE A O 1
ATOM 2816 N N . TYR A 1 358 ? 6.587 0.842 -5.614 1.00 93.44 358 TYR A N 1
ATOM 2817 C CA . TYR A 1 358 ? 7.133 0.769 -6.954 1.00 93.44 358 TYR A CA 1
ATOM 2818 C C . TYR A 1 358 ? 7.184 -0.698 -7.349 1.00 93.44 358 TYR A C 1
ATOM 2820 O O . TYR A 1 358 ? 8.125 -1.421 -7.026 1.00 93.44 358 TYR A O 1
ATOM 2828 N N . GLU A 1 359 ? 6.102 -1.152 -7.975 1.00 94.38 359 GLU A N 1
ATOM 2829 C CA . GLU A 1 359 ? 5.926 -2.558 -8.315 1.00 94.38 359 GLU A CA 1
ATOM 2830 C C . GLU A 1 359 ? 7.068 -3.032 -9.221 1.00 94.38 359 GLU A C 1
ATOM 2832 O O . GLU A 1 359 ? 7.526 -2.313 -10.112 1.00 94.38 359 GLU A O 1
ATOM 2837 N N . LEU A 1 360 ? 7.538 -4.251 -8.962 1.00 95.94 360 LEU A N 1
ATOM 2838 C CA . LEU A 1 360 ? 8.664 -4.860 -9.663 1.00 95.94 360 LEU A CA 1
ATOM 2839 C C . LEU A 1 360 ? 8.174 -5.943 -10.642 1.00 95.94 360 LEU A C 1
ATOM 2841 O O . LEU A 1 360 ? 7.058 -6.448 -10.482 1.00 95.94 360 LEU A O 1
ATOM 2845 N N . PRO A 1 361 ? 8.990 -6.343 -11.638 1.00 97.69 361 PRO A N 1
ATOM 2846 C CA . PRO A 1 361 ? 8.546 -7.224 -12.726 1.00 97.69 361 PRO A CA 1
ATOM 2847 C C . PRO A 1 361 ? 8.163 -8.651 -12.310 1.00 97.69 361 PRO A C 1
ATOM 2849 O O . PRO A 1 361 ? 7.490 -9.357 -13.070 1.00 97.69 361 PRO A O 1
ATOM 2852 N N . PHE A 1 362 ? 8.602 -9.094 -11.132 1.00 98.25 362 PHE A N 1
ATOM 2853 C CA . PHE A 1 362 ? 8.503 -10.477 -10.666 1.00 98.25 362 PHE A CA 1
ATOM 2854 C C . PHE A 1 362 ? 7.415 -10.642 -9.612 1.00 98.25 362 PHE A C 1
ATOM 2856 O O . PHE A 1 362 ? 7.173 -9.758 -8.788 1.00 98.25 362 PHE A O 1
ATOM 2863 N N . LYS A 1 363 ? 6.764 -11.802 -9.623 1.00 96.06 363 LYS A N 1
ATOM 2864 C CA . LYS A 1 363 ? 5.720 -12.145 -8.662 1.00 96.06 363 LYS A CA 1
ATOM 2865 C C . LYS A 1 363 ? 6.348 -12.528 -7.319 1.00 96.06 363 LYS A C 1
ATOM 2867 O O . LYS A 1 363 ? 7.360 -13.223 -7.264 1.00 96.06 363 LYS A O 1
ATOM 2872 N N . ARG A 1 364 ? 5.699 -12.129 -6.227 1.00 95.38 364 ARG A N 1
ATOM 2873 C CA . ARG A 1 364 ? 5.950 -12.661 -4.882 1.00 95.38 364 ARG A CA 1
ATOM 2874 C C . ARG A 1 364 ? 5.436 -14.103 -4.782 1.00 95.38 364 ARG A C 1
ATOM 2876 O O . ARG A 1 364 ? 4.336 -14.410 -5.245 1.00 95.38 364 ARG A O 1
ATOM 2883 N N . SER A 1 365 ? 6.241 -14.994 -4.216 1.00 96.31 365 SER A N 1
ATOM 2884 C CA . SER A 1 365 ? 5.986 -16.441 -4.199 1.00 96.31 365 SER A CA 1
ATOM 2885 C C . SER A 1 365 ? 5.033 -16.884 -3.087 1.00 96.31 365 SER A C 1
ATOM 2887 O O . SER A 1 365 ? 4.425 -17.944 -3.205 1.00 96.31 365 SER A O 1
ATOM 2889 N N . GLY A 1 366 ? 4.903 -16.100 -2.011 1.00 94.62 366 GLY A N 1
ATOM 2890 C CA . GLY A 1 366 ? 4.246 -16.541 -0.777 1.00 94.62 366 GLY A CA 1
ATOM 2891 C C . GLY A 1 366 ? 5.080 -17.529 0.052 1.00 94.62 366 GLY A C 1
ATOM 2892 O O . GLY A 1 366 ? 4.578 -18.056 1.040 1.00 94.62 366 GLY A O 1
ATOM 2893 N N . VAL A 1 367 ? 6.334 -17.784 -0.338 1.00 95.56 367 VAL A N 1
ATOM 2894 C CA . VAL A 1 367 ? 7.259 -18.709 0.326 1.00 95.56 367 VAL A CA 1
ATOM 2895 C C . VAL A 1 367 ? 8.400 -17.929 0.975 1.00 95.56 367 VAL A C 1
ATOM 2897 O O . VAL A 1 367 ? 8.983 -17.037 0.352 1.00 95.56 367 VAL A O 1
ATOM 2900 N N . ASP A 1 368 ? 8.740 -18.313 2.209 1.00 95.56 368 ASP A N 1
ATOM 2901 C CA . ASP A 1 368 ? 9.768 -17.694 3.054 1.00 95.56 368 ASP A CA 1
ATOM 2902 C C . ASP A 1 368 ? 9.630 -16.167 3.194 1.00 95.56 368 ASP A C 1
ATOM 2904 O O . ASP A 1 368 ? 8.662 -15.560 2.748 1.00 95.56 368 ASP A O 1
ATOM 2908 N N . SER A 1 369 ? 10.610 -15.534 3.840 1.00 96.44 369 SER A N 1
ATOM 2909 C CA . SER A 1 369 ? 10.723 -14.082 3.956 1.00 96.44 369 SER A CA 1
ATOM 2910 C C . SER A 1 369 ? 11.969 -13.588 3.207 1.00 96.44 369 SER A C 1
ATOM 2912 O O . SER A 1 369 ? 13.045 -14.187 3.308 1.00 96.44 369 SER A O 1
ATOM 2914 N N . ALA A 1 370 ? 11.801 -12.529 2.419 1.00 97.50 370 ALA A N 1
ATOM 2915 C CA . ALA A 1 370 ? 12.837 -11.775 1.731 1.00 97.50 370 ALA A CA 1
ATOM 2916 C C . ALA A 1 370 ? 13.467 -10.730 2.665 1.00 97.50 370 ALA A C 1
ATOM 2918 O O . ALA A 1 370 ? 13.080 -10.569 3.824 1.00 97.50 370 ALA A O 1
ATOM 2919 N N . TRP A 1 371 ? 14.460 -9.994 2.167 1.00 97.38 371 TRP A N 1
ATOM 2920 C CA . TRP A 1 371 ? 15.202 -9.022 2.972 1.00 97.38 371 TRP A CA 1
ATOM 2921 C C . TRP A 1 371 ? 14.368 -7.823 3.449 1.00 97.38 371 TRP A C 1
ATOM 2923 O O . TRP A 1 371 ? 14.708 -7.193 4.455 1.00 97.38 371 TRP A O 1
ATOM 2933 N N . ASP A 1 372 ? 13.258 -7.551 2.767 1.00 95.62 372 ASP A N 1
ATOM 2934 C CA . ASP A 1 372 ? 12.267 -6.533 3.114 1.00 95.62 372 ASP A CA 1
ATOM 2935 C C . ASP A 1 372 ? 11.135 -7.053 4.017 1.00 95.62 372 ASP A C 1
ATOM 2937 O O . ASP A 1 372 ? 10.222 -6.300 4.345 1.00 95.62 372 ASP A O 1
ATOM 2941 N N . GLY A 1 373 ? 11.182 -8.317 4.445 1.00 95.44 373 GLY A N 1
ATOM 2942 C CA . GLY A 1 373 ? 10.182 -8.915 5.330 1.00 95.44 373 GLY A CA 1
ATOM 2943 C C . GLY A 1 373 ? 8.910 -9.407 4.629 1.00 95.44 373 GLY A C 1
ATOM 2944 O O . GLY A 1 373 ? 8.107 -10.088 5.266 1.00 95.44 373 GLY A O 1
ATOM 2945 N N . LEU A 1 374 ? 8.738 -9.137 3.329 1.00 95.94 374 LEU A N 1
ATOM 2946 C CA . LEU A 1 374 ? 7.699 -9.754 2.493 1.00 95.94 374 LEU A CA 1
ATOM 2947 C C . LEU A 1 374 ? 8.140 -11.142 2.017 1.00 95.94 374 LEU A C 1
ATOM 2949 O O . LEU A 1 374 ? 9.248 -11.578 2.317 1.00 95.94 374 LEU A O 1
ATOM 2953 N N . SER A 1 375 ? 7.307 -11.864 1.271 1.00 96.69 375 SER A N 1
ATOM 2954 C CA . SER A 1 375 ? 7.705 -13.165 0.728 1.00 96.69 375 SER A CA 1
ATOM 2955 C C . SER A 1 375 ? 8.773 -13.045 -0.358 1.00 96.69 375 SER A C 1
ATOM 2957 O O . SER A 1 375 ? 8.907 -12.014 -1.025 1.00 96.69 375 SER A O 1
ATOM 2959 N N . LYS A 1 376 ? 9.564 -14.103 -0.561 1.00 98.25 376 LYS A N 1
ATOM 2960 C CA . LYS A 1 376 ? 10.562 -14.129 -1.642 1.00 98.25 376 LYS A CA 1
ATOM 2961 C C . LYS A 1 376 ? 9.895 -14.036 -3.011 1.00 98.25 376 LYS A C 1
ATOM 2963 O O . LYS A 1 376 ? 8.770 -14.495 -3.193 1.00 98.25 376 LYS A O 1
ATOM 2968 N N . TYR A 1 377 ? 10.591 -13.484 -3.992 1.00 98.44 377 TYR A N 1
ATOM 2969 C CA . TYR A 1 377 ? 10.169 -13.502 -5.388 1.00 98.44 377 TYR A CA 1
ATOM 2970 C C . TYR A 1 377 ? 10.313 -14.896 -6.005 1.00 98.44 377 TYR A C 1
ATOM 2972 O O . TYR A 1 377 ? 11.188 -15.675 -5.622 1.00 98.44 377 TYR A O 1
ATOM 2980 N N . ASP A 1 378 ? 9.490 -15.173 -7.010 1.00 98.06 378 ASP A N 1
ATOM 2981 C CA . ASP A 1 378 ? 9.745 -16.214 -8.000 1.00 98.06 378 ASP A CA 1
ATOM 2982 C C . ASP A 1 378 ? 10.072 -15.537 -9.334 1.00 98.06 378 ASP A C 1
ATOM 2984 O O . ASP A 1 378 ? 9.200 -14.981 -9.996 1.00 98.06 378 ASP A O 1
ATOM 2988 N N . LEU A 1 379 ? 11.341 -15.576 -9.727 1.00 98.31 379 LEU A N 1
ATOM 2989 C CA . LEU A 1 379 ? 11.855 -14.947 -10.943 1.00 98.31 379 LEU A CA 1
ATOM 2990 C C . LEU A 1 379 ? 11.368 -15.622 -12.235 1.00 98.31 379 LEU A C 1
ATOM 2992 O O . LEU A 1 379 ? 11.559 -15.063 -13.312 1.00 98.31 379 LEU A O 1
ATOM 2996 N N . THR A 1 380 ? 10.725 -16.790 -12.139 1.00 97.94 380 THR A N 1
ATOM 2997 C CA . THR A 1 380 ? 10.067 -17.463 -13.274 1.00 97.94 380 THR A CA 1
ATOM 2998 C C . THR A 1 380 ? 8.594 -17.072 -13.420 1.00 97.94 380 THR A C 1
ATOM 3000 O O . THR A 1 380 ? 7.941 -17.455 -14.390 1.00 97.94 380 THR A O 1
ATOM 3003 N N . GLN A 1 381 ? 8.056 -16.306 -12.467 1.00 97.94 381 GLN A N 1
ATOM 3004 C CA . GLN A 1 381 ? 6.673 -15.846 -12.447 1.00 97.94 381 GLN A CA 1
ATOM 3005 C C . GLN A 1 381 ? 6.634 -14.319 -12.442 1.00 97.94 381 GLN A C 1
ATOM 3007 O O . GLN A 1 381 ? 7.355 -13.646 -11.708 1.00 97.94 381 GLN A O 1
ATOM 3012 N N . TYR A 1 382 ? 5.747 -13.741 -13.243 1.00 98.12 382 TYR A N 1
ATOM 3013 C CA . TYR A 1 382 ? 5.740 -12.299 -13.473 1.00 98.12 382 TYR A CA 1
ATOM 3014 C C . TYR A 1 382 ? 4.601 -11.589 -12.746 1.00 98.12 382 TYR A C 1
ATOM 3016 O O . TYR A 1 382 ? 3.490 -12.111 -12.622 1.00 98.12 382 TYR A O 1
ATOM 3024 N N . ASN A 1 383 ? 4.870 -10.363 -12.299 1.00 97.31 383 ASN A N 1
ATOM 3025 C CA . ASN A 1 383 ? 3.863 -9.476 -11.735 1.00 97.31 383 ASN A CA 1
ATOM 3026 C C . ASN A 1 383 ? 2.924 -8.992 -12.846 1.00 97.31 383 ASN A C 1
ATOM 3028 O O . ASN A 1 383 ? 3.259 -8.094 -13.619 1.00 97.31 383 ASN A O 1
ATOM 3032 N N . GLN A 1 384 ? 1.746 -9.608 -12.948 1.00 96.25 384 GLN A N 1
ATOM 3033 C CA . GLN A 1 384 ? 0.797 -9.313 -14.022 1.00 96.25 384 GLN A CA 1
ATOM 3034 C C . GLN A 1 384 ? 0.385 -7.841 -14.053 1.00 96.25 384 GLN A C 1
ATOM 3036 O O . GLN A 1 384 ? 0.267 -7.283 -15.139 1.00 96.25 384 GLN A O 1
ATOM 3041 N N . TRP A 1 385 ? 0.221 -7.207 -12.889 1.00 95.50 385 TRP A N 1
ATOM 3042 C CA . TRP A 1 385 ? -0.165 -5.801 -12.807 1.00 95.50 385 TRP A CA 1
ATOM 3043 C C . TRP A 1 385 ? 0.915 -4.890 -13.405 1.00 95.50 385 TRP A C 1
ATOM 3045 O O . TRP A 1 385 ? 0.601 -4.075 -14.265 1.00 95.50 385 TRP A O 1
ATOM 3055 N N . TYR A 1 386 ? 2.187 -5.095 -13.042 1.00 97.62 386 TYR A N 1
ATOM 3056 C CA . TYR A 1 386 ? 3.327 -4.340 -13.584 1.00 97.62 386 TYR A CA 1
ATOM 3057 C C . TYR A 1 386 ? 3.379 -4.390 -15.121 1.00 97.62 386 TYR A C 1
ATOM 3059 O O . TYR A 1 386 ? 3.440 -3.362 -15.795 1.00 97.62 386 TYR A O 1
ATOM 3067 N N . TRP A 1 387 ? 3.295 -5.597 -15.686 1.00 97.88 387 TRP A N 1
ATOM 3068 C CA . TRP A 1 387 ? 3.378 -5.803 -17.133 1.00 97.88 387 TRP A CA 1
ATOM 3069 C C . TRP A 1 387 ? 2.138 -5.321 -17.888 1.00 97.88 387 TRP A C 1
ATOM 3071 O O . TRP A 1 387 ? 2.266 -4.771 -18.986 1.00 97.88 387 TRP A O 1
ATOM 3081 N N . TRP A 1 388 ? 0.949 -5.511 -17.307 1.00 96.44 388 TRP A N 1
ATOM 3082 C CA . TRP A 1 388 ? -0.309 -5.020 -17.867 1.00 96.44 388 TRP A CA 1
ATOM 3083 C C . TRP A 1 388 ? -0.318 -3.494 -17.936 1.00 96.44 388 TRP A C 1
ATOM 3085 O O . TRP A 1 388 ? -0.623 -2.951 -18.991 1.00 96.44 388 TRP A O 1
ATOM 3095 N N . ARG A 1 389 ? 0.115 -2.812 -16.872 1.00 96.19 389 ARG A N 1
ATOM 3096 C CA . ARG A 1 389 ? 0.192 -1.346 -16.802 1.00 96.19 389 ARG A CA 1
ATOM 3097 C C . ARG A 1 389 ? 1.060 -0.737 -17.897 1.00 96.19 389 ARG A C 1
ATOM 3099 O O . ARG A 1 389 ? 0.648 0.207 -18.565 1.00 96.19 389 ARG A O 1
ATOM 3106 N N . MET A 1 390 ? 2.245 -1.297 -18.133 1.00 96.88 390 MET A N 1
ATOM 3107 C CA . MET A 1 390 ? 3.101 -0.812 -19.220 1.00 96.88 390 MET A CA 1
ATOM 3108 C C . MET A 1 390 ? 2.514 -1.114 -20.602 1.00 96.88 390 MET A C 1
ATOM 3110 O O . MET A 1 390 ? 2.633 -0.294 -21.512 1.00 96.88 390 MET A O 1
ATOM 3114 N N . LYS A 1 391 ? 1.860 -2.273 -20.776 1.00 96.00 391 LYS A N 1
ATOM 3115 C CA . LYS A 1 391 ? 1.188 -2.620 -22.037 1.00 96.00 391 LYS A CA 1
ATOM 3116 C C . LYS A 1 391 ? -0.009 -1.711 -22.311 1.00 96.00 391 LYS A C 1
ATOM 3118 O O . LYS A 1 391 ? -0.217 -1.312 -23.453 1.00 96.00 391 LYS A O 1
ATOM 3123 N N . GLU A 1 392 ? -0.771 -1.371 -21.278 1.00 94.94 392 GLU A N 1
ATOM 3124 C CA . GLU A 1 392 ? -1.869 -0.408 -21.330 1.00 94.94 392 GLU A CA 1
ATOM 3125 C C . GLU A 1 392 ? -1.353 0.967 -21.771 1.00 94.94 392 GLU A C 1
ATOM 3127 O O . GLU A 1 392 ? -1.867 1.518 -22.743 1.00 94.94 392 GLU A O 1
ATOM 3132 N N . PHE A 1 393 ? -0.264 1.457 -21.164 1.00 96.75 393 PHE A N 1
ATOM 3133 C CA . PHE A 1 393 ? 0.396 2.695 -21.593 1.00 96.75 393 PHE A CA 1
ATOM 3134 C C . PHE A 1 393 ? 0.820 2.659 -23.063 1.00 96.75 393 PHE A C 1
ATOM 3136 O O . PHE A 1 393 ? 0.490 3.575 -23.814 1.00 96.75 393 PHE A O 1
ATOM 3143 N N . ALA A 1 394 ? 1.500 1.595 -23.501 1.00 95.62 394 ALA A N 1
ATOM 3144 C CA . ALA A 1 394 ? 1.903 1.460 -24.899 1.00 95.62 394 ALA A CA 1
ATOM 3145 C C . ALA A 1 394 ? 0.685 1.443 -25.844 1.00 95.62 394 ALA A C 1
ATOM 3147 O O . ALA A 1 394 ? 0.703 2.088 -26.890 1.00 95.62 394 ALA A O 1
ATOM 3148 N N . SER A 1 395 ? -0.394 0.758 -25.463 1.00 92.44 395 SER A N 1
ATOM 3149 C CA . SER A 1 395 ? -1.589 0.599 -26.303 1.00 92.44 395 SER A CA 1
ATOM 3150 C C . SER A 1 395 ? -2.421 1.879 -26.407 1.00 92.44 395 SER A C 1
ATOM 3152 O O . SER A 1 395 ? -2.932 2.177 -27.479 1.00 92.44 395 SER A O 1
ATOM 3154 N N . ILE A 1 396 ? -2.533 2.663 -25.332 1.00 92.19 396 ILE A N 1
ATOM 3155 C CA . ILE A 1 396 ? -3.218 3.966 -25.355 1.00 92.19 396 ILE A CA 1
ATOM 3156 C C . ILE A 1 396 ? -2.333 5.017 -26.034 1.00 92.19 396 ILE A C 1
ATOM 3158 O O . ILE A 1 396 ? -2.791 5.789 -26.876 1.00 92.19 396 ILE A O 1
ATOM 3162 N N . GLY A 1 397 ? -1.039 5.021 -25.709 1.00 93.56 397 GLY A N 1
ATOM 3163 C CA . GLY A 1 397 ? -0.081 6.005 -26.199 1.00 93.56 397 GLY A CA 1
ATOM 3164 C C . GLY A 1 397 ? 0.094 6.000 -27.717 1.00 93.56 397 GLY A C 1
ATOM 3165 O O . GLY A 1 397 ? 0.383 7.050 -28.291 1.00 93.56 397 GLY A O 1
ATOM 3166 N N . ILE A 1 398 ? -0.123 4.861 -28.384 1.00 90.56 398 ILE A N 1
ATOM 3167 C CA . ILE A 1 398 ? 0.085 4.729 -29.831 1.00 90.56 398 ILE A CA 1
ATOM 3168 C C . ILE A 1 398 ? -0.813 5.668 -30.648 1.00 90.56 398 ILE A C 1
ATOM 3170 O O . ILE A 1 398 ? -0.340 6.258 -31.615 1.00 90.56 398 ILE A O 1
ATOM 3174 N N . ALA A 1 399 ? -2.063 5.880 -30.217 1.00 88.06 399 ALA A N 1
ATOM 3175 C CA . ALA A 1 399 ? -3.015 6.774 -30.883 1.00 88.06 399 ALA A CA 1
ATOM 3176 C C . ALA A 1 399 ? -2.647 8.252 -30.756 1.00 88.06 399 ALA A C 1
ATOM 3178 O O . ALA A 1 399 ? -2.978 9.067 -31.613 1.00 88.06 399 ALA A O 1
ATOM 3179 N N . SER A 1 400 ? -1.908 8.583 -29.704 1.00 91.50 400 SER A N 1
ATOM 3180 C CA . SER A 1 400 ? -1.460 9.941 -29.413 1.00 91.50 400 SER A CA 1
ATOM 3181 C C . SER A 1 400 ? 0.008 10.158 -29.776 1.00 91.50 400 SER A C 1
ATOM 3183 O O . SER A 1 400 ? 0.611 11.123 -29.314 1.00 91.50 400 SER A O 1
ATOM 3185 N N . ASN A 1 401 ? 0.609 9.278 -30.582 1.00 94.25 401 ASN A N 1
ATOM 3186 C CA . ASN A 1 401 ? 2.022 9.327 -30.959 1.00 94.25 401 ASN A CA 1
ATOM 3187 C C . ASN A 1 401 ? 2.988 9.366 -29.753 1.00 94.25 401 ASN A C 1
ATOM 3189 O O . ASN A 1 401 ? 3.969 10.115 -29.749 1.00 94.25 401 ASN A O 1
ATOM 3193 N N . ARG A 1 402 ? 2.700 8.601 -28.693 1.00 96.62 402 ARG A N 1
ATOM 3194 C CA . ARG A 1 402 ? 3.568 8.447 -27.512 1.00 96.62 402 ARG A CA 1
ATOM 3195 C C . ARG A 1 402 ? 4.350 7.148 -27.572 1.00 96.62 402 ARG A C 1
ATOM 3197 O O . ARG A 1 402 ? 3.824 6.117 -27.989 1.00 96.62 402 ARG A O 1
ATOM 3204 N N . VAL A 1 403 ? 5.600 7.218 -27.134 1.00 97.44 403 VAL A N 1
ATOM 3205 C CA . VAL A 1 403 ? 6.578 6.133 -27.195 1.00 97.44 403 VAL A CA 1
ATOM 3206 C C . VAL A 1 403 ? 6.918 5.668 -25.784 1.00 97.44 403 VAL A C 1
ATOM 3208 O O . VAL A 1 403 ? 7.149 6.483 -24.888 1.00 97.44 403 VAL A O 1
ATOM 3211 N N . LEU A 1 404 ? 6.989 4.354 -25.592 1.00 98.06 404 LEU A N 1
ATOM 3212 C CA . LEU A 1 404 ? 7.583 3.755 -24.400 1.00 98.06 404 LEU A CA 1
ATOM 3213 C C . LEU A 1 404 ? 9.035 3.382 -24.710 1.00 98.06 404 LEU A C 1
ATOM 3215 O O . LEU A 1 404 ? 9.288 2.536 -25.567 1.00 98.06 404 LEU A O 1
ATOM 3219 N N . LEU A 1 405 ? 9.986 3.995 -24.009 1.00 98.19 405 LEU A N 1
ATOM 3220 C CA . LEU A 1 405 ? 11.386 3.575 -24.018 1.00 98.19 405 LEU A CA 1
ATOM 3221 C C . LEU A 1 405 ? 11.539 2.579 -22.861 1.00 98.19 405 LEU A C 1
ATOM 3223 O O . LEU A 1 405 ? 11.565 2.972 -21.697 1.00 98.19 405 LEU A O 1
ATOM 3227 N N . HIS A 1 406 ? 11.530 1.285 -23.171 1.00 98.25 406 HIS A N 1
ATOM 3228 C CA . HIS A 1 406 ? 11.541 0.223 -22.170 1.00 98.25 406 HIS A CA 1
ATOM 3229 C C . HIS A 1 406 ? 12.972 -0.252 -21.911 1.00 98.25 406 HIS A C 1
ATOM 3231 O O . HIS A 1 406 ? 13.624 -0.829 -22.784 1.00 98.25 406 HIS A O 1
ATOM 3237 N N . GLN A 1 407 ? 13.450 -0.008 -20.696 1.00 97.69 407 GLN A N 1
ATOM 3238 C CA . GLN A 1 407 ? 14.744 -0.457 -20.202 1.00 97.69 407 GLN A CA 1
ATOM 3239 C C . GLN A 1 407 ? 14.576 -1.855 -19.612 1.00 97.69 407 GLN A C 1
ATOM 3241 O O . GLN A 1 407 ? 13.963 -2.018 -18.555 1.00 97.69 407 GLN A O 1
ATOM 3246 N N . ASN A 1 408 ? 15.116 -2.878 -20.281 1.00 96.50 408 ASN A N 1
ATOM 3247 C CA . ASN A 1 408 ? 14.958 -4.255 -19.808 1.00 96.50 408 ASN A CA 1
ATOM 3248 C C . ASN A 1 408 ? 15.584 -4.438 -18.421 1.00 96.50 408 ASN A C 1
ATOM 3250 O O . ASN A 1 408 ? 14.971 -5.045 -17.543 1.00 96.50 408 ASN A O 1
ATOM 3254 N N . TYR A 1 409 ? 16.778 -3.889 -18.209 1.00 96.38 409 TYR A N 1
ATOM 3255 C CA . TYR A 1 409 ? 17.453 -3.871 -16.915 1.00 96.38 409 TYR A CA 1
ATOM 3256 C C . TYR A 1 409 ? 17.619 -2.449 -16.383 1.00 96.38 409 TYR A C 1
ATOM 3258 O O . TYR A 1 409 ? 17.680 -1.483 -17.138 1.00 96.38 409 TYR A O 1
ATOM 3266 N N . PHE A 1 410 ? 17.763 -2.338 -15.067 1.00 95.56 410 PHE A N 1
ATOM 3267 C CA . PHE A 1 410 ? 18.241 -1.132 -14.406 1.00 95.56 410 PHE A CA 1
ATOM 3268 C C . PHE A 1 410 ? 19.558 -1.456 -13.705 1.00 95.56 410 PHE A C 1
ATOM 3270 O O . PHE A 1 410 ? 19.576 -2.092 -12.646 1.00 95.56 410 PHE A O 1
ATOM 3277 N N . GLN A 1 411 ? 20.678 -1.101 -14.338 1.00 94.50 411 GLN A N 1
ATOM 3278 C CA . GLN A 1 411 ? 21.998 -1.523 -13.871 1.00 94.50 411 GLN A CA 1
ATOM 3279 C C . GLN A 1 411 ? 22.395 -0.841 -12.556 1.00 94.50 411 GLN A C 1
ATOM 3281 O O . GLN A 1 411 ? 23.159 -1.408 -11.773 1.00 94.50 411 GLN A O 1
ATOM 3286 N N . HIS A 1 412 ? 21.817 0.320 -12.258 1.00 94.88 412 HIS A N 1
ATOM 3287 C CA . HIS A 1 412 ? 22.053 1.063 -11.025 1.00 94.88 412 HIS A CA 1
ATOM 3288 C C . HIS A 1 412 ? 21.867 0.220 -9.745 1.00 94.88 412 HIS A C 1
ATOM 3290 O O . HIS A 1 412 ? 22.564 0.420 -8.744 1.00 94.88 412 HIS A O 1
ATOM 3296 N N . ASN A 1 413 ? 20.986 -0.791 -9.785 1.00 94.62 413 ASN A N 1
ATOM 3297 C CA . ASN A 1 413 ? 20.768 -1.738 -8.687 1.00 94.62 413 ASN A CA 1
ATOM 3298 C C . ASN A 1 413 ? 22.006 -2.553 -8.283 1.00 94.62 413 ASN A C 1
ATOM 3300 O O . ASN A 1 413 ? 22.030 -3.110 -7.185 1.00 94.62 413 ASN A O 1
ATOM 3304 N N . ILE A 1 414 ? 23.013 -2.658 -9.154 1.00 94.44 414 ILE A N 1
ATOM 3305 C CA . ILE A 1 414 ? 24.158 -3.559 -8.972 1.00 94.44 414 ILE A CA 1
ATOM 3306 C C . ILE A 1 414 ? 25.526 -2.867 -9.079 1.00 94.44 414 ILE A C 1
ATOM 3308 O O . ILE A 1 414 ? 26.532 -3.565 -8.977 1.00 94.44 414 ILE A O 1
ATOM 3312 N N . ILE A 1 415 ? 25.604 -1.543 -9.267 1.00 92.75 415 ILE A N 1
ATOM 3313 C CA . ILE A 1 415 ? 26.889 -0.844 -9.515 1.00 92.75 415 ILE A CA 1
ATOM 3314 C C . ILE A 1 415 ? 27.219 0.314 -8.574 1.00 92.75 415 ILE A C 1
ATOM 3316 O O . ILE A 1 415 ? 28.315 0.863 -8.674 1.00 92.75 415 ILE A O 1
ATOM 3320 N N . GLU A 1 416 ? 26.307 0.712 -7.684 1.00 91.62 416 GLU A N 1
ATOM 3321 C CA . GLU A 1 416 ? 26.549 1.873 -6.828 1.00 91.62 416 GLU A CA 1
ATOM 3322 C C . GLU A 1 416 ? 26.403 1.560 -5.337 1.00 91.62 416 GLU A C 1
ATOM 3324 O O . GLU A 1 416 ? 27.396 1.275 -4.667 1.00 91.62 416 GLU A O 1
ATOM 3329 N N . ALA A 1 417 ? 25.202 1.637 -4.763 1.00 94.19 417 ALA A N 1
ATOM 3330 C CA . ALA A 1 417 ? 25.003 1.459 -3.327 1.00 94.19 417 ALA A CA 1
ATOM 3331 C C . ALA A 1 417 ? 24.415 0.086 -2.991 1.00 94.19 417 ALA A C 1
ATOM 3333 O O . ALA A 1 417 ? 23.496 -0.405 -3.642 1.00 94.19 417 ALA A O 1
ATOM 3334 N N . GLY A 1 418 ? 24.900 -0.515 -1.904 1.00 95.56 418 GLY A N 1
ATOM 3335 C CA . GLY A 1 418 ? 24.439 -1.818 -1.434 1.00 95.56 418 GLY A CA 1
ATOM 3336 C C . GLY A 1 418 ? 22.953 -1.851 -1.075 1.00 95.56 418 GLY A C 1
ATOM 3337 O O . GLY A 1 418 ? 22.327 -2.899 -1.187 1.00 95.56 418 GLY A O 1
ATOM 3338 N N . ALA A 1 419 ? 22.365 -0.708 -0.712 1.00 95.44 419 ALA A N 1
ATOM 3339 C CA . ALA A 1 419 ? 20.928 -0.581 -0.473 1.00 95.44 419 ALA A CA 1
ATOM 3340 C C . ALA A 1 419 ? 20.086 -0.873 -1.723 1.00 95.44 419 ALA A C 1
ATOM 3342 O O . ALA A 1 419 ? 19.019 -1.468 -1.612 1.00 95.44 419 ALA A O 1
ATOM 3343 N N . HIS A 1 420 ? 20.597 -0.533 -2.912 1.00 95.25 420 HIS A N 1
ATOM 3344 C CA . HIS A 1 420 ? 19.906 -0.764 -4.184 1.00 95.25 420 HIS A CA 1
ATOM 3345 C C . HIS A 1 420 ? 19.840 -2.264 -4.510 1.00 95.25 420 HIS A C 1
ATOM 3347 O O . HIS A 1 420 ? 18.937 -2.722 -5.207 1.00 95.25 420 HIS A O 1
ATOM 3353 N N . TYR A 1 421 ? 20.801 -3.029 -3.981 1.00 96.75 421 TYR A N 1
ATOM 3354 C CA . TYR A 1 421 ? 20.881 -4.480 -4.113 1.00 96.75 421 TYR A CA 1
ATOM 3355 C C . TYR A 1 421 ? 20.212 -5.235 -2.958 1.00 96.75 421 TYR A C 1
ATOM 3357 O O . TYR A 1 421 ? 19.824 -6.393 -3.118 1.00 96.75 421 TYR A O 1
ATOM 3365 N N . ALA A 1 422 ? 20.082 -4.607 -1.785 1.00 96.88 422 ALA A N 1
ATOM 3366 C CA . ALA A 1 422 ? 19.641 -5.261 -0.555 1.00 96.88 422 ALA A CA 1
ATOM 3367 C C . ALA A 1 422 ? 18.292 -5.972 -0.730 1.00 96.88 422 ALA A C 1
ATOM 3369 O O . ALA A 1 422 ? 18.184 -7.154 -0.392 1.00 96.88 422 ALA A O 1
ATOM 3370 N N . ASP A 1 423 ? 17.326 -5.288 -1.345 1.00 96.19 423 ASP A N 1
ATOM 3371 C CA . ASP A 1 423 ? 15.977 -5.801 -1.625 1.00 96.19 423 ASP A CA 1
ATOM 3372 C C . ASP A 1 423 ? 15.797 -6.210 -3.102 1.00 96.19 423 ASP A C 1
ATOM 3374 O O . ASP A 1 423 ? 14.693 -6.536 -3.540 1.00 96.19 423 ASP A O 1
ATOM 3378 N N . PHE A 1 424 ? 16.878 -6.212 -3.893 1.00 97.31 424 PHE A N 1
ATOM 3379 C CA . PHE A 1 424 ? 16.813 -6.500 -5.324 1.00 97.31 424 PHE A CA 1
ATOM 3380 C C . PHE A 1 424 ? 16.330 -7.940 -5.565 1.00 97.31 424 PHE A C 1
ATOM 3382 O O . PHE A 1 424 ? 16.905 -8.865 -4.976 1.00 97.31 424 PHE A O 1
ATOM 3389 N N . PRO A 1 425 ? 15.323 -8.180 -6.434 1.00 97.75 425 PRO A N 1
ATOM 3390 C CA . PRO A 1 425 ? 14.729 -9.510 -6.599 1.00 97.75 425 PRO A CA 1
ATOM 3391 C C . PRO A 1 425 ? 15.728 -10.613 -6.961 1.00 97.75 425 PRO A C 1
ATOM 3393 O O . PRO A 1 425 ? 15.595 -11.748 -6.509 1.00 97.75 425 PRO A O 1
ATOM 3396 N N . TRP A 1 426 ? 16.764 -10.291 -7.739 1.00 97.56 426 TRP A N 1
ATOM 3397 C CA . TRP A 1 426 ? 17.740 -11.278 -8.205 1.00 97.56 426 TRP A CA 1
ATOM 3398 C C . TRP A 1 426 ? 18.740 -11.726 -7.140 1.00 97.56 426 TRP A C 1
ATOM 3400 O O . TRP A 1 426 ? 19.393 -12.758 -7.316 1.00 97.56 426 TRP A O 1
ATOM 3410 N N . ARG A 1 427 ? 18.873 -10.989 -6.034 1.00 97.12 427 ARG A N 1
ATOM 3411 C CA . ARG A 1 427 ? 19.729 -11.381 -4.912 1.00 97.12 427 ARG A CA 1
ATOM 3412 C C . ARG A 1 427 ? 19.252 -12.713 -4.329 1.00 97.12 427 ARG A C 1
ATOM 3414 O O . ARG A 1 427 ? 18.056 -12.890 -4.117 1.00 97.12 427 ARG A O 1
ATOM 3421 N N . THR A 1 428 ? 20.178 -13.624 -4.020 1.00 96.81 428 THR A N 1
ATOM 3422 C CA . THR A 1 428 ? 19.875 -14.977 -3.510 1.00 96.81 428 THR A CA 1
ATOM 3423 C C . THR A 1 428 ? 18.946 -14.962 -2.292 1.00 96.81 428 THR A C 1
ATOM 3425 O O . THR A 1 428 ? 18.044 -15.789 -2.207 1.00 96.81 428 THR A O 1
ATOM 3428 N N . ALA A 1 429 ? 19.104 -14.006 -1.369 1.00 97.31 429 ALA A N 1
ATOM 3429 C CA . ALA A 1 429 ? 18.221 -13.880 -0.205 1.00 97.31 429 ALA A CA 1
ATOM 3430 C C . ALA A 1 429 ? 16.752 -13.536 -0.541 1.00 97.31 429 ALA A C 1
ATOM 3432 O O . ALA A 1 429 ? 15.871 -13.782 0.283 1.00 97.31 429 ALA A O 1
ATOM 3433 N N . ASN A 1 430 ? 16.481 -12.981 -1.725 1.00 98.19 430 ASN A N 1
ATOM 3434 C CA . ASN A 1 430 ? 15.188 -12.393 -2.082 1.00 98.19 430 ASN A CA 1
ATOM 3435 C C . ASN A 1 430 ? 14.363 -13.241 -3.049 1.00 98.19 430 ASN A C 1
ATOM 3437 O O . ASN A 1 430 ? 13.230 -12.868 -3.331 1.00 98.19 430 ASN A O 1
ATOM 3441 N N . ASN A 1 431 ? 14.875 -14.369 -3.546 1.00 98.31 431 ASN A N 1
ATOM 3442 C CA . ASN A 1 431 ? 14.134 -15.240 -4.459 1.00 98.31 431 ASN A CA 1
ATOM 3443 C C . ASN A 1 431 ? 14.295 -16.728 -4.136 1.00 98.31 431 ASN A C 1
ATOM 3445 O O . ASN A 1 431 ? 15.214 -17.136 -3.428 1.00 98.31 431 ASN A O 1
ATOM 3449 N N . ILE A 1 432 ? 13.394 -17.540 -4.684 1.00 98.19 432 ILE A N 1
ATOM 3450 C CA . ILE A 1 432 ? 13.394 -19.003 -4.523 1.00 98.19 432 ILE A CA 1
ATOM 3451 C C . ILE A 1 432 ? 14.143 -19.739 -5.648 1.00 98.19 432 ILE A C 1
ATOM 3453 O O . ILE A 1 432 ? 14.192 -20.965 -5.666 1.00 98.19 432 ILE A O 1
ATOM 3457 N N . ASN A 1 433 ? 14.731 -19.012 -6.601 1.00 97.44 433 ASN A N 1
ATOM 3458 C CA . ASN A 1 433 ? 15.234 -19.559 -7.865 1.00 97.44 433 ASN A CA 1
ATOM 3459 C C . ASN A 1 433 ? 16.723 -19.931 -7.832 1.00 97.44 433 ASN A C 1
ATOM 3461 O O . ASN A 1 433 ? 17.263 -20.359 -8.850 1.00 97.44 433 ASN A O 1
ATOM 3465 N N . ASN A 1 434 ? 17.392 -19.782 -6.682 1.00 92.62 434 ASN A N 1
ATOM 3466 C CA . ASN A 1 434 ? 18.802 -20.134 -6.490 1.00 92.62 434 ASN A CA 1
ATOM 3467 C C . ASN A 1 434 ? 19.735 -19.463 -7.524 1.00 92.62 434 ASN A C 1
ATOM 3469 O O . ASN A 1 434 ? 20.514 -20.116 -8.223 1.00 92.62 434 ASN A O 1
ATOM 3473 N N . THR A 1 435 ? 19.664 -18.132 -7.622 1.00 94.50 435 THR A N 1
ATOM 3474 C CA . THR A 1 435 ? 20.478 -17.322 -8.552 1.00 94.50 435 THR A CA 1
ATOM 3475 C C . THR A 1 435 ? 21.988 -17.421 -8.305 1.00 94.50 435 THR A C 1
ATOM 3477 O O . THR A 1 435 ? 22.789 -17.082 -9.184 1.00 94.50 435 THR A O 1
ATOM 3480 N N . GLY A 1 436 ? 22.399 -17.912 -7.132 1.00 92.81 436 GLY A N 1
ATOM 3481 C CA . GLY A 1 436 ? 23.782 -18.262 -6.818 1.00 92.81 436 GLY A CA 1
ATOM 3482 C C . GLY A 1 436 ? 24.710 -17.063 -6.624 1.00 92.81 436 GLY A C 1
ATOM 3483 O O . GLY A 1 436 ? 25.913 -17.198 -6.851 1.00 92.81 436 GLY A O 1
ATOM 3484 N N . PHE A 1 437 ? 24.168 -15.897 -6.265 1.00 95.69 437 PHE A N 1
ATOM 3485 C CA . PHE A 1 437 ? 24.962 -14.774 -5.763 1.00 95.69 437 PHE A CA 1
ATOM 3486 C C . PHE A 1 437 ? 25.417 -15.035 -4.325 1.00 95.69 437 PHE A C 1
ATOM 3488 O O . PHE A 1 437 ? 24.750 -15.761 -3.583 1.00 95.69 437 PHE A O 1
ATOM 3495 N N . ASN A 1 438 ? 26.553 -14.448 -3.948 1.00 94.62 438 ASN A N 1
ATOM 3496 C CA . ASN A 1 438 ? 27.163 -14.663 -2.640 1.00 94.62 438 ASN A CA 1
ATOM 3497 C C . ASN A 1 438 ? 26.286 -14.107 -1.510 1.00 94.62 438 ASN A C 1
ATOM 3499 O O . ASN A 1 438 ? 25.765 -12.997 -1.607 1.00 94.62 438 ASN A O 1
ATOM 3503 N N . GLU A 1 439 ? 26.185 -14.871 -0.423 1.00 94.94 439 GLU A N 1
ATOM 3504 C CA . GLU A 1 439 ? 25.556 -14.461 0.831 1.00 94.94 439 GLU A CA 1
ATOM 3505 C C . GLU A 1 439 ? 26.466 -14.852 2.015 1.00 94.94 439 GLU A C 1
ATOM 3507 O O . GLU A 1 439 ? 27.004 -15.963 2.010 1.00 94.94 439 GLU A O 1
ATOM 3512 N N . PRO A 1 440 ? 26.632 -13.988 3.036 1.00 94.06 440 PRO A N 1
ATOM 3513 C CA . PRO A 1 440 ? 26.220 -12.585 3.037 1.00 94.06 440 PRO A CA 1
ATOM 3514 C C . PRO A 1 440 ? 26.943 -11.789 1.938 1.00 94.06 440 PRO A C 1
ATOM 3516 O O . PRO A 1 440 ? 28.043 -12.139 1.508 1.00 94.06 440 PRO A O 1
ATOM 3519 N N . VAL A 1 441 ? 26.301 -10.727 1.456 1.00 95.50 441 VAL A N 1
ATOM 3520 C CA . VAL A 1 441 ? 26.857 -9.882 0.393 1.00 95.50 441 VAL A CA 1
ATOM 3521 C C . VAL A 1 441 ? 28.121 -9.180 0.897 1.00 95.50 441 VAL A C 1
ATOM 3523 O O . VAL A 1 441 ? 28.094 -8.498 1.919 1.00 95.50 441 VAL A O 1
ATOM 3526 N N . ASN A 1 442 ? 29.228 -9.315 0.164 1.00 94.44 442 ASN A N 1
ATOM 3527 C CA . ASN A 1 442 ? 30.469 -8.596 0.452 1.00 94.44 442 ASN A CA 1
ATOM 3528 C C . ASN A 1 442 ? 30.406 -7.172 -0.127 1.00 94.44 442 ASN A C 1
ATOM 3530 O O . ASN A 1 442 ? 30.851 -6.935 -1.252 1.00 94.44 442 ASN A O 1
ATOM 3534 N N . PHE A 1 443 ? 29.802 -6.239 0.609 1.00 95.19 443 PHE A N 1
ATOM 3535 C CA . PHE A 1 443 ? 29.736 -4.837 0.197 1.00 95.19 443 PHE A CA 1
ATOM 3536 C C . PHE A 1 443 ? 31.119 -4.177 0.264 1.00 95.19 443 PHE A C 1
ATOM 3538 O O . PHE A 1 443 ? 31.814 -4.241 1.279 1.00 95.19 443 PHE A O 1
ATOM 3545 N N . ALA A 1 444 ? 31.503 -3.479 -0.803 1.00 93.25 444 ALA A N 1
ATOM 3546 C CA . ALA A 1 444 ? 32.750 -2.731 -0.852 1.00 93.25 444 ALA A CA 1
ATOM 3547 C C . ALA A 1 444 ? 32.710 -1.587 0.173 1.00 93.25 444 ALA A C 1
ATOM 3549 O O . ALA A 1 444 ? 31.855 -0.695 0.102 1.00 93.25 444 ALA A O 1
ATOM 3550 N N . GLY A 1 445 ? 33.617 -1.648 1.153 1.00 90.06 445 GLY A N 1
ATOM 3551 C CA . GLY A 1 445 ? 33.662 -0.705 2.273 1.00 90.06 445 GLY A CA 1
ATOM 3552 C C . GLY A 1 445 ? 32.365 -0.661 3.087 1.00 90.06 445 GLY A C 1
ATOM 3553 O O . GLY A 1 445 ? 32.000 0.410 3.557 1.00 90.06 445 GLY A O 1
ATOM 3554 N N . ASP A 1 446 ? 31.636 -1.782 3.165 1.00 88.00 446 ASP A N 1
ATOM 3555 C CA . ASP A 1 446 ? 30.332 -1.905 3.840 1.00 88.00 446 ASP A CA 1
ATOM 3556 C C . ASP A 1 446 ? 29.251 -0.920 3.339 1.00 88.00 446 ASP A C 1
ATOM 3558 O O . ASP A 1 446 ? 28.285 -0.605 4.029 1.00 88.00 446 ASP A O 1
ATOM 3562 N N . LYS A 1 447 ? 29.394 -0.402 2.111 1.00 92.00 447 LYS A N 1
ATOM 3563 C CA . LYS A 1 447 ? 28.451 0.577 1.542 1.00 92.00 447 LYS A CA 1
ATOM 3564 C C . LYS A 1 447 ? 28.115 0.327 0.084 1.00 92.00 447 LYS A C 1
ATOM 3566 O O . LYS A 1 447 ? 26.956 0.478 -0.301 1.00 92.00 447 LYS A O 1
ATOM 3571 N N . ARG A 1 448 ? 29.115 0.029 -0.742 1.00 94.94 448 ARG A N 1
ATOM 3572 C CA . ARG A 1 448 ? 28.988 0.003 -2.205 1.00 94.94 448 ARG A CA 1
ATOM 3573 C C . ARG A 1 448 ? 28.860 -1.423 -2.733 1.00 94.94 448 ARG A C 1
ATOM 3575 O O . ARG A 1 448 ? 29.229 -2.379 -2.050 1.00 94.94 448 ARG A O 1
ATOM 3582 N N . ILE A 1 449 ? 28.345 -1.570 -3.947 1.00 94.69 449 ILE A N 1
ATOM 3583 C CA . ILE A 1 449 ? 28.279 -2.857 -4.645 1.00 94.69 449 ILE A CA 1
ATOM 3584 C C . ILE A 1 449 ? 28.690 -2.700 -6.105 1.00 94.69 449 ILE A C 1
ATOM 3586 O O . ILE A 1 449 ? 28.319 -1.726 -6.743 1.00 94.69 449 ILE A O 1
ATOM 3590 N N . PHE A 1 450 ? 29.448 -3.673 -6.613 1.00 93.44 450 PHE A N 1
ATOM 3591 C CA . PHE A 1 450 ? 29.915 -3.733 -7.998 1.00 93.44 450 PHE A CA 1
ATOM 3592 C C . PHE A 1 450 ? 29.744 -5.164 -8.506 1.00 93.44 450 PHE A C 1
ATOM 3594 O O . PHE A 1 450 ? 30.647 -5.987 -8.394 1.00 93.44 450 PHE A O 1
ATOM 3601 N N . TYR A 1 451 ? 28.534 -5.481 -8.960 1.00 92.81 451 TYR A N 1
ATOM 3602 C CA . TYR A 1 451 ? 28.081 -6.835 -9.287 1.00 92.81 451 TYR A CA 1
ATOM 3603 C C . TYR A 1 451 ? 27.776 -7.041 -10.774 1.00 92.81 451 TYR A C 1
ATOM 3605 O O . TYR A 1 451 ? 27.237 -8.083 -11.126 1.00 92.81 451 TYR A O 1
ATOM 3613 N N . ALA A 1 452 ? 28.095 -6.084 -11.654 1.00 92.12 452 ALA A N 1
ATOM 3614 C CA . ALA A 1 452 ? 27.793 -6.186 -13.086 1.00 92.12 452 ALA A CA 1
ATOM 3615 C C . ALA A 1 452 ? 28.373 -7.460 -13.728 1.00 92.12 452 ALA A C 1
ATOM 3617 O O . ALA A 1 452 ? 27.631 -8.203 -14.367 1.00 92.12 452 ALA A O 1
ATOM 3618 N N . GLU A 1 453 ? 29.655 -7.764 -13.495 1.00 91.44 453 GLU A N 1
ATOM 3619 C CA . GLU A 1 453 ? 30.301 -8.969 -14.038 1.00 91.44 453 GLU A CA 1
ATOM 3620 C C . GLU A 1 453 ? 29.607 -10.250 -13.572 1.00 91.44 453 GLU A C 1
ATOM 3622 O O . GLU A 1 453 ? 29.302 -11.131 -14.370 1.00 91.44 453 GLU A O 1
ATOM 3627 N N . GLN A 1 454 ? 29.304 -10.347 -12.277 1.00 93.25 454 GLN A N 1
ATOM 3628 C CA . GLN A 1 454 ? 28.628 -11.507 -11.712 1.00 93.25 454 GLN A CA 1
ATOM 3629 C C . GLN A 1 454 ? 27.184 -11.577 -12.208 1.00 93.25 454 GLN A C 1
ATOM 3631 O O . GLN A 1 454 ? 26.692 -12.659 -12.502 1.00 93.25 454 GLN A O 1
ATOM 3636 N N . PHE A 1 455 ? 26.477 -10.454 -12.293 1.00 94.62 455 PHE A N 1
ATOM 3637 C CA . PHE A 1 455 ? 25.078 -10.425 -12.697 1.00 94.62 455 PHE A CA 1
ATOM 3638 C C . PHE A 1 455 ? 24.909 -10.889 -14.139 1.00 94.62 455 PHE A C 1
ATOM 3640 O O . PHE A 1 455 ? 24.076 -11.751 -14.387 1.00 94.62 455 PHE A O 1
ATOM 3647 N N . TYR A 1 456 ? 25.750 -10.413 -15.054 1.00 92.38 456 TYR A N 1
ATOM 3648 C CA . TYR A 1 456 ? 25.680 -10.779 -16.468 1.00 92.38 456 TYR A CA 1
ATOM 3649 C C . TYR A 1 456 ? 26.484 -12.043 -16.833 1.00 92.38 456 TYR A C 1
ATOM 3651 O O . TYR A 1 456 ? 26.537 -12.416 -18.005 1.00 92.38 456 TYR A O 1
ATOM 3659 N N . ASP A 1 457 ? 27.079 -12.741 -15.858 1.00 91.19 457 ASP A N 1
ATOM 3660 C CA . ASP A 1 457 ? 27.785 -14.008 -16.084 1.00 91.19 457 ASP A CA 1
ATOM 3661 C C . ASP A 1 457 ? 26.825 -15.133 -16.516 1.00 91.19 457 ASP A C 1
ATOM 3663 O O . ASP A 1 457 ? 26.021 -15.654 -15.733 1.00 91.19 457 ASP A O 1
ATOM 3667 N N . ILE A 1 458 ? 26.964 -15.555 -17.774 1.00 89.38 458 ILE A N 1
ATOM 3668 C CA . ILE A 1 458 ? 26.164 -16.616 -18.401 1.00 89.38 458 ILE A CA 1
ATOM 3669 C C . ILE A 1 458 ? 26.727 -18.029 -18.193 1.00 89.38 458 ILE A C 1
ATOM 3671 O O . ILE A 1 458 ? 26.122 -18.996 -18.667 1.00 89.38 458 ILE A O 1
ATOM 3675 N N . ASN A 1 459 ? 27.855 -18.188 -17.493 1.00 93.56 459 ASN A N 1
ATOM 3676 C CA . ASN A 1 459 ? 28.448 -19.505 -17.232 1.00 93.56 459 ASN A CA 1
ATOM 3677 C C . ASN A 1 459 ? 27.677 -20.305 -16.174 1.00 93.56 459 ASN A C 1
ATOM 3679 O O . ASN A 1 459 ? 27.885 -21.510 -16.035 1.00 93.56 459 ASN A O 1
ATOM 3683 N N . ARG A 1 460 ? 26.752 -19.667 -15.442 1.00 92.88 460 ARG A N 1
ATOM 3684 C CA . ARG A 1 460 ? 25.821 -20.351 -14.536 1.00 92.88 460 ARG A CA 1
ATOM 3685 C C . ARG A 1 460 ? 24.516 -20.712 -15.259 1.00 92.88 460 ARG A C 1
ATOM 3687 O O . ARG A 1 460 ? 23.739 -19.802 -15.553 1.00 92.88 460 ARG A O 1
ATOM 3694 N N . PRO A 1 461 ? 24.199 -22.010 -15.467 1.00 94.31 461 PRO A N 1
ATOM 3695 C CA . PRO A 1 461 ? 23.027 -22.424 -16.247 1.00 94.31 461 PRO A CA 1
ATOM 3696 C C . PRO A 1 461 ? 21.698 -21.859 -15.731 1.00 94.31 461 PRO A C 1
ATOM 3698 O O . PRO A 1 461 ? 20.899 -21.361 -16.520 1.00 94.31 461 PRO A O 1
ATOM 3701 N N . THR A 1 462 ? 21.487 -21.862 -14.410 1.00 94.31 462 THR A N 1
ATOM 3702 C CA . THR A 1 462 ? 20.273 -21.312 -13.787 1.00 94.31 462 THR A CA 1
ATOM 3703 C C . THR A 1 462 ? 20.116 -19.820 -14.073 1.00 94.31 462 THR A C 1
ATOM 3705 O O . THR A 1 462 ? 19.051 -19.379 -14.491 1.00 94.31 462 THR A O 1
ATOM 3708 N N . ARG A 1 463 ? 21.187 -19.035 -13.901 1.00 94.62 463 ARG A N 1
ATOM 3709 C CA . ARG A 1 463 ? 21.164 -17.582 -14.124 1.00 94.62 463 ARG A CA 1
ATOM 3710 C C . ARG A 1 463 ? 20.952 -17.257 -15.599 1.00 94.62 463 ARG A C 1
ATOM 3712 O O . ARG A 1 463 ? 20.105 -16.430 -15.919 1.00 94.62 463 ARG A O 1
ATOM 3719 N N . LYS A 1 464 ? 21.653 -17.964 -16.489 1.00 96.31 464 LYS A N 1
ATOM 3720 C CA . LYS A 1 464 ? 21.477 -17.847 -17.940 1.00 96.31 464 LYS A CA 1
ATOM 3721 C C . LYS A 1 464 ? 20.017 -18.062 -18.350 1.00 96.31 464 LYS A C 1
ATOM 3723 O O . LYS A 1 464 ? 19.483 -17.252 -19.102 1.00 96.31 464 LYS A O 1
ATOM 3728 N N . LEU A 1 465 ? 19.370 -19.109 -17.831 1.00 97.38 465 LEU A N 1
ATOM 3729 C CA . LEU A 1 465 ? 17.964 -19.394 -18.124 1.00 97.38 465 LEU A CA 1
ATOM 3730 C C . LEU A 1 465 ? 17.035 -18.283 -17.617 1.00 97.38 465 LEU A C 1
ATOM 3732 O O . LEU A 1 465 ? 16.143 -17.863 -18.347 1.00 97.38 465 LEU A O 1
ATOM 3736 N N . LEU A 1 466 ? 17.267 -17.767 -16.406 1.00 97.69 466 LEU A N 1
ATOM 3737 C CA . LEU A 1 466 ? 16.479 -16.661 -15.853 1.00 97.69 466 LEU A CA 1
ATOM 3738 C C . LEU A 1 466 ? 16.623 -15.375 -16.681 1.00 97.69 466 LEU A C 1
ATOM 3740 O O . LEU A 1 466 ? 15.623 -14.709 -16.941 1.00 97.69 466 LEU A O 1
ATOM 3744 N N . HIS A 1 467 ? 17.836 -15.032 -17.136 1.00 97.25 467 HIS A N 1
ATOM 3745 C CA . HIS A 1 467 ? 18.029 -13.893 -18.045 1.00 97.25 467 HIS A CA 1
ATOM 3746 C C . HIS A 1 467 ? 17.291 -14.098 -19.359 1.00 97.25 467 HIS A C 1
ATOM 3748 O O . HIS A 1 467 ? 16.585 -13.194 -19.792 1.00 97.25 467 HIS A O 1
ATOM 3754 N N . GLN A 1 468 ? 17.418 -15.282 -19.963 1.00 98.00 468 GLN A N 1
ATOM 3755 C CA . GLN A 1 468 ? 16.734 -15.599 -21.211 1.00 98.00 468 GLN A CA 1
ATOM 3756 C C . GLN A 1 468 ? 15.215 -15.438 -21.067 1.00 98.00 468 GLN A C 1
ATOM 3758 O O . GLN A 1 468 ? 14.618 -14.682 -21.826 1.00 98.00 468 GLN A O 1
ATOM 3763 N N . GLN A 1 469 ? 14.610 -16.067 -20.057 1.00 98.06 469 GLN A N 1
ATOM 3764 C CA . GLN A 1 469 ? 13.168 -15.977 -19.806 1.00 98.06 469 GLN A CA 1
ATOM 3765 C C . GLN A 1 469 ? 12.720 -14.535 -19.556 1.00 98.06 469 GLN A C 1
ATOM 3767 O O . GLN A 1 469 ? 11.698 -14.096 -20.076 1.00 98.06 469 GLN A O 1
ATOM 3772 N N . TYR A 1 470 ? 13.487 -13.772 -18.774 1.00 98.31 470 TYR A N 1
ATOM 3773 C CA . TYR A 1 470 ? 13.164 -12.376 -18.504 1.00 98.31 470 TYR A CA 1
ATOM 3774 C C . TYR A 1 470 ? 13.244 -11.503 -19.765 1.00 98.31 470 TYR A C 1
ATOM 3776 O O . TYR A 1 470 ? 12.327 -10.725 -20.013 1.00 98.31 470 TYR A O 1
ATOM 3784 N N . ILE A 1 471 ? 14.276 -11.669 -20.598 1.00 97.81 471 ILE A N 1
ATOM 3785 C CA . ILE A 1 471 ? 14.399 -10.957 -21.880 1.00 97.81 471 ILE A CA 1
ATOM 3786 C C . ILE A 1 471 ? 13.246 -11.339 -22.815 1.00 97.81 471 ILE A C 1
ATOM 3788 O O . ILE A 1 471 ? 12.613 -10.459 -23.395 1.00 97.81 471 ILE A O 1
ATOM 3792 N N . GLU A 1 472 ? 12.929 -12.631 -22.927 1.00 98.31 472 GLU A N 1
ATOM 3793 C CA . GLU A 1 472 ? 11.778 -13.116 -23.697 1.00 98.31 472 GLU A CA 1
ATOM 3794 C C . GLU A 1 472 ? 10.479 -12.476 -23.200 1.00 98.31 472 GLU A C 1
ATOM 3796 O O . GLU A 1 472 ? 9.693 -11.994 -24.012 1.00 98.31 472 GLU A O 1
ATOM 3801 N N . LYS A 1 473 ? 10.281 -12.368 -21.879 1.00 98.06 473 LYS A N 1
ATOM 3802 C CA . LYS A 1 473 ? 9.123 -11.681 -21.298 1.00 98.06 473 LYS A CA 1
ATOM 3803 C C . LYS A 1 473 ? 9.083 -10.194 -21.658 1.00 98.06 473 LYS A C 1
ATOM 3805 O O . LYS A 1 473 ? 8.004 -9.705 -22.002 1.00 98.06 473 LYS A O 1
ATOM 3810 N N . CYS A 1 474 ? 10.213 -9.485 -21.593 1.00 98.12 474 CYS A N 1
ATOM 3811 C CA . CYS A 1 474 ? 10.300 -8.077 -21.990 1.00 98.12 474 CYS A CA 1
ATOM 3812 C C . CYS A 1 474 ? 9.863 -7.877 -23.445 1.00 98.12 474 CYS A C 1
ATOM 3814 O O . CYS A 1 474 ? 9.101 -6.957 -23.735 1.00 98.12 474 CYS A O 1
ATOM 3816 N N . LEU A 1 475 ? 10.319 -8.743 -24.354 1.00 97.56 475 LEU A N 1
ATOM 3817 C CA . LEU A 1 475 ? 9.998 -8.660 -25.780 1.00 97.56 475 LEU A CA 1
ATOM 3818 C C . LEU A 1 475 ? 8.550 -9.085 -26.067 1.00 97.56 475 LEU A C 1
ATOM 3820 O O . LEU A 1 475 ? 7.817 -8.365 -26.743 1.00 97.56 475 LEU A O 1
ATOM 3824 N N . ASP A 1 476 ? 8.116 -10.221 -25.518 1.00 97.12 476 ASP A N 1
ATOM 3825 C CA . ASP A 1 476 ? 6.787 -10.792 -25.761 1.00 97.12 476 ASP A CA 1
ATOM 3826 C C . ASP A 1 476 ? 5.661 -9.878 -25.264 1.00 97.12 476 ASP A C 1
ATOM 3828 O O . ASP A 1 476 ? 4.637 -9.736 -25.935 1.00 97.12 476 ASP A O 1
ATOM 3832 N N . ASN A 1 477 ? 5.858 -9.185 -24.133 1.00 96.62 477 ASN A N 1
ATOM 3833 C CA . ASN A 1 477 ? 4.833 -8.303 -23.573 1.00 96.62 477 ASN A CA 1
ATOM 3834 C C . ASN A 1 477 ? 4.372 -7.222 -24.568 1.00 96.62 477 ASN A C 1
ATOM 3836 O O . ASN A 1 477 ? 3.183 -6.890 -24.600 1.00 96.62 477 ASN A O 1
ATOM 3840 N N . PHE A 1 478 ? 5.300 -6.731 -25.395 1.00 95.19 478 PHE A N 1
ATOM 3841 C CA . PHE A 1 478 ? 5.116 -5.596 -26.301 1.00 95.19 478 PHE A CA 1
ATOM 3842 C C . PHE A 1 478 ? 5.215 -5.958 -27.786 1.00 95.19 478 PHE A C 1
ATOM 3844 O O . PHE A 1 478 ? 5.263 -5.060 -28.621 1.00 95.19 478 PHE A O 1
ATOM 3851 N N . ARG A 1 479 ? 5.229 -7.248 -28.147 1.00 92.62 479 ARG A N 1
ATOM 3852 C CA . ARG A 1 479 ? 5.397 -7.703 -29.542 1.00 92.62 479 ARG A CA 1
ATOM 3853 C C . ARG A 1 479 ? 4.382 -7.107 -30.532 1.00 92.62 479 ARG A C 1
ATOM 3855 O O . ARG A 1 479 ? 4.674 -6.998 -31.717 1.00 92.62 479 ARG A O 1
ATOM 3862 N N . ASP A 1 480 ? 3.210 -6.717 -30.030 1.00 89.44 480 ASP A N 1
ATOM 3863 C CA . ASP A 1 480 ? 2.106 -6.148 -30.809 1.00 89.44 480 ASP A CA 1
ATOM 3864 C C . ASP A 1 480 ? 2.072 -4.601 -30.757 1.00 89.44 480 ASP A C 1
ATOM 3866 O O . ASP A 1 480 ? 1.209 -3.977 -31.371 1.00 89.44 480 ASP A O 1
ATOM 3870 N N . ASN A 1 481 ? 2.998 -3.958 -30.032 1.00 92.00 481 ASN A N 1
ATOM 3871 C CA . ASN A 1 481 ? 3.058 -2.507 -29.847 1.00 92.00 481 ASN A CA 1
ATOM 3872 C C . ASN A 1 481 ? 4.213 -1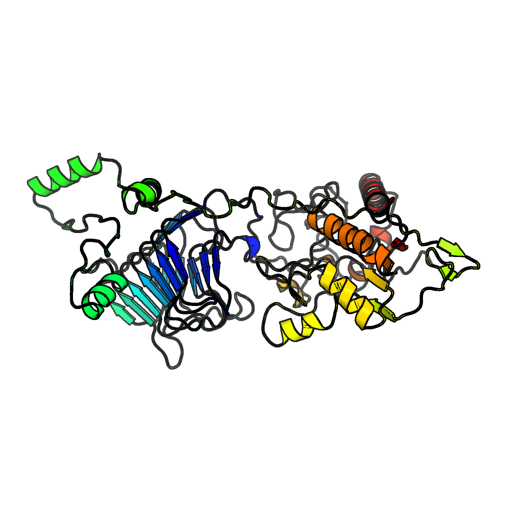.903 -30.665 1.00 92.00 481 ASN A C 1
ATOM 3874 O O . ASN A 1 481 ? 5.379 -2.003 -30.291 1.00 92.00 481 ASN A O 1
ATOM 3878 N N . SER A 1 482 ? 3.895 -1.219 -31.769 1.00 92.50 482 SER A N 1
ATOM 3879 C CA . SER A 1 482 ? 4.918 -0.609 -32.644 1.00 92.50 482 SER A CA 1
ATOM 3880 C C . SER A 1 482 ? 5.581 0.655 -32.073 1.00 92.50 482 SER A C 1
ATOM 3882 O O . SER A 1 482 ? 6.568 1.135 -32.622 1.00 92.50 482 SER A O 1
ATOM 3884 N N . ASN A 1 483 ? 5.061 1.186 -30.964 1.00 95.00 483 ASN A N 1
ATOM 3885 C CA . ASN A 1 483 ? 5.548 2.379 -30.270 1.00 95.00 483 ASN A CA 1
ATOM 3886 C C . ASN A 1 483 ? 6.403 2.066 -29.028 1.00 95.00 483 ASN A C 1
ATOM 3888 O O . ASN A 1 483 ? 6.537 2.912 -28.141 1.00 95.00 483 ASN A O 1
ATOM 3892 N N . VAL A 1 484 ? 6.959 0.856 -28.936 1.00 96.50 484 VAL A N 1
ATOM 3893 C CA . VAL A 1 484 ? 7.867 0.460 -27.853 1.00 96.50 484 VAL A CA 1
ATOM 3894 C C . VAL A 1 484 ? 9.275 0.294 -28.408 1.00 96.50 484 VAL A C 1
ATOM 3896 O O . VAL A 1 484 ? 9.500 -0.482 -29.335 1.00 96.50 484 VAL A O 1
ATOM 3899 N N . ILE A 1 485 ? 10.234 1.005 -27.820 1.00 96.19 485 ILE A N 1
ATOM 3900 C CA . ILE A 1 485 ? 11.659 0.872 -28.132 1.00 96.19 485 ILE A CA 1
ATOM 3901 C C . ILE A 1 485 ? 12.322 0.141 -26.969 1.00 96.19 485 ILE A C 1
ATOM 3903 O O . ILE A 1 485 ? 12.256 0.592 -25.828 1.00 96.19 485 ILE A O 1
ATOM 3907 N N . GLN A 1 486 ? 12.949 -0.992 -27.271 1.00 96.56 486 GLN A N 1
ATOM 3908 C CA . GLN A 1 486 ? 13.601 -1.849 -26.286 1.00 96.56 486 GLN A CA 1
ATOM 3909 C C . GLN A 1 486 ? 15.072 -1.463 -26.132 1.00 96.56 486 GLN A C 1
ATOM 3911 O O . GLN A 1 486 ? 15.808 -1.404 -27.118 1.00 96.56 486 GLN A O 1
ATOM 3916 N N . PHE A 1 487 ? 15.505 -1.270 -24.893 1.00 96.06 487 PHE A N 1
ATOM 3917 C CA . PHE A 1 487 ? 16.899 -1.058 -24.523 1.00 96.06 487 PHE A CA 1
ATOM 3918 C C . PHE A 1 487 ? 17.381 -2.212 -23.649 1.00 96.06 487 PHE A C 1
ATOM 3920 O O . PHE A 1 487 ? 16.619 -2.781 -22.864 1.00 96.06 487 PHE A O 1
ATOM 3927 N N . THR A 1 488 ? 18.669 -2.551 -23.752 1.00 93.31 488 THR A N 1
ATOM 3928 C CA . THR A 1 488 ? 19.291 -3.556 -22.875 1.00 93.31 488 THR A CA 1
ATOM 3929 C C . THR A 1 488 ? 19.111 -3.180 -21.409 1.00 93.31 488 THR A C 1
ATOM 3931 O O . THR A 1 488 ? 18.762 -4.025 -20.594 1.00 93.31 488 THR A O 1
ATOM 3934 N N . GLY A 1 489 ? 19.293 -1.911 -21.072 1.00 93.69 489 GLY A N 1
ATOM 3935 C CA . GLY A 1 489 ? 19.023 -1.399 -19.746 1.00 93.69 489 GLY A CA 1
ATOM 3936 C C . GLY A 1 489 ? 19.581 -0.003 -19.552 1.00 93.69 489 GLY A C 1
ATOM 3937 O O . GLY A 1 489 ? 20.416 0.466 -20.328 1.00 93.69 489 GLY A O 1
ATOM 3938 N N . GLU A 1 490 ? 19.123 0.639 -18.490 1.00 94.38 490 GLU A N 1
ATOM 3939 C CA . GLU A 1 490 ? 19.574 1.966 -18.108 1.00 94.38 490 GLU A CA 1
ATOM 3940 C C . GLU A 1 490 ? 20.870 1.886 -17.303 1.00 94.38 490 GLU A C 1
ATOM 3942 O O . GLU A 1 490 ? 21.078 0.947 -16.526 1.00 94.38 490 GLU A O 1
ATOM 3947 N N . GLU A 1 491 ? 21.745 2.870 -17.527 1.00 90.88 491 GLU A N 1
ATOM 3948 C CA . GLU A 1 491 ? 23.117 2.913 -17.005 1.00 90.88 491 GLU A CA 1
ATOM 3949 C C . GLU A 1 491 ? 23.942 1.663 -17.340 1.00 90.88 491 GLU A C 1
ATOM 3951 O O . GLU A 1 491 ? 24.816 1.231 -16.584 1.00 90.88 491 GLU A O 1
ATOM 3956 N N . PHE A 1 492 ? 23.670 1.063 -18.500 1.00 84.94 492 PHE A N 1
ATOM 3957 C CA . PHE A 1 492 ? 24.424 -0.087 -18.966 1.00 84.94 492 PHE A CA 1
ATOM 3958 C C . PHE A 1 492 ? 25.852 0.324 -19.338 1.00 84.94 492 PHE A C 1
ATOM 3960 O O . PHE A 1 492 ? 26.069 1.057 -20.301 1.00 84.94 492 PHE A O 1
ATOM 3967 N N . THR A 1 493 ? 26.839 -0.159 -18.584 1.00 79.06 493 THR A N 1
ATOM 3968 C CA . THR A 1 493 ? 28.255 0.202 -18.796 1.00 79.06 493 THR A CA 1
ATOM 3969 C C . THR A 1 493 ? 28.957 -0.639 -19.865 1.00 79.06 493 THR A C 1
ATOM 3971 O O . THR A 1 493 ? 30.115 -0.369 -20.162 1.00 79.06 493 THR A O 1
ATOM 3974 N N . GLY A 1 494 ? 28.277 -1.634 -20.449 1.00 66.31 494 GLY A N 1
ATOM 3975 C CA . GLY A 1 494 ? 28.831 -2.511 -21.487 1.00 66.31 494 GLY A CA 1
ATOM 3976 C C . GLY A 1 494 ? 29.920 -3.475 -20.991 1.00 66.31 494 GLY A C 1
ATOM 3977 O O . GLY A 1 494 ? 30.422 -3.331 -19.875 1.00 66.31 494 GLY A O 1
ATOM 3978 N N . PRO A 1 495 ? 30.294 -4.485 -21.796 1.00 57.81 495 PRO A N 1
ATOM 3979 C CA . PRO A 1 495 ? 31.637 -5.046 -21.704 1.00 57.81 495 PRO A CA 1
ATOM 3980 C C . PRO A 1 495 ? 32.649 -3.962 -22.122 1.00 57.81 495 PRO A C 1
ATOM 3982 O O . PRO A 1 495 ? 32.436 -3.300 -23.139 1.00 57.81 495 PRO A O 1
ATOM 3985 N N . LEU A 1 496 ? 33.705 -3.767 -21.321 1.00 42.56 496 LEU A N 1
ATOM 3986 C CA . LEU A 1 496 ? 34.879 -2.966 -21.700 1.00 42.56 496 LEU A CA 1
ATOM 3987 C C . LEU A 1 496 ? 35.633 -3.605 -22.869 1.00 42.56 496 LEU A C 1
ATOM 3989 O O . LEU A 1 496 ? 35.753 -4.854 -22.871 1.00 42.56 496 LEU A O 1
#

Secondary structure (DSSP, 8-state):
--EEE-TT-EEEEEEEEEE----S-S-GGGG--EEE-SEEEEEEEEEEES-SSSEEE-TT--S-EEEES-EEES-SS-EEE-SS-EESEEEES-EEEEEEEEESB-TTHHHH--B-EES-EEEEEEEEEEEE---TT---EEEEEEEEEESSSEEEEETS--SSS-HHHHHHHHHHTS--TTT-----------SS--HHHHHHHHHHHTSPPP-HHHHHHTHHHHS------TT-------------------EEETTEEE-TTSPBP--EEEEPPSS---SSHHHHHHHTTS--TTEE-TT-BSTTSB--HHHHHHHHHHTTEEEEEE---S-SSGGGGG---SPPSSS---SSEE--SEEE-SSS--TTSSPPEEEEEE-HHHHHHHHHHHHHHGGGT-EEEEEEEETHHHHSBHHHHHT-TTSGGGBSS-----SS---BTTTB---HHHHT-TTSHHHHHHHHHHHHHHHHHTTT-TTEEEEEEET-----

Sequence (496 aa):
SAVEILETGRRITVEDCISQNPISEIGGQRRYTFFTRGQQTLFQRCYAAGGYHDFSVGFTAAGPNAFVQCESERPYSFSGTMDKWASGVLFDVVSVDGNAIRIRNREQDGRGAGWSGANCLLWNCTAAMIDNYKPPTAQNWALGSWSQFAGNGYWNESNNSLNPRSFFYTQLAERLGKKSDNQSFIMDISTDASSSPSIAVAQELTAEAVKPKALLINWIKQASEHNTITVNVGNVKVFDRVVKHGPIIVEHKMKVKNAWLVNENDEVLTGTIQEVPWWTGGVEGDDLAQAKKKLAITRFVPGRVGQGLTDDIQEVVDSMVSNNIVGLNQHYALWYERRRDDHERIRRMDGDVWPPFYELPFKRSGVDSAWDGLSKYDLTQYNQWYWWRMKEFASIGIASNRVLLHQNYFQHNIIEAGAHYADFPWRTANNINNTGFNEPVNFAGDKRIFYAEQFYDINRPTRKLLHQQYIEKCLDNFRDNSNVIQFTGEEFTGPL

pLDDT: mean 91.52, std 10.15, range [42.56, 98.81]

Mean predicted aligned error: 6.52 Å

InterPro domains:
  IPR046265 Domain of unknown function DUF6298 [PF19815] (153-496)

Solvent-accessible surface area (backbone atoms only — not comparable to full-atom values): 26532 Å² total; per-residue (Å²): 79,82,42,74,35,50,68,88,38,60,74,44,75,47,66,55,42,81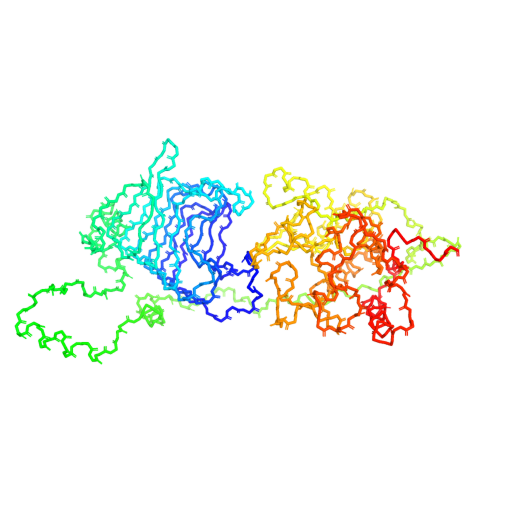,45,66,80,72,84,61,64,80,35,35,66,57,24,30,25,40,36,36,24,22,26,44,33,37,40,31,42,32,35,35,32,61,28,26,28,39,49,32,35,31,62,56,12,64,29,51,31,37,37,37,47,27,42,32,44,52,32,78,40,46,26,33,33,66,19,38,43,21,30,35,40,35,38,22,36,29,36,30,41,80,24,32,37,36,27,37,72,47,50,68,47,75,83,50,17,29,52,5,35,32,53,26,39,36,30,38,27,35,22,58,27,38,37,40,25,46,40,88,100,49,47,22,40,38,38,10,29,42,55,47,81,45,64,75,25,50,76,43,54,72,76,38,79,49,86,72,63,44,61,69,54,49,56,49,23,61,75,67,75,43,83,50,88,87,66,65,79,65,85,84,70,96,78,88,74,66,98,75,57,53,73,68,54,46,50,51,54,54,62,49,67,74,49,83,77,91,47,69,68,63,53,35,72,42,39,61,78,78,56,71,75,84,80,76,58,86,89,58,84,76,80,90,65,82,80,71,82,64,86,70,81,64,93,61,49,49,47,78,56,98,91,36,57,18,44,76,85,70,46,72,74,74,60,43,73,44,64,47,63,54,77,76,46,30,77,52,74,71,32,21,60,50,17,51,76,37,66,42,78,48,32,40,29,82,100,40,76,33,83,33,39,18,45,45,60,66,60,51,46,52,48,26,61,77,68,46,35,28,31,40,42,42,58,63,40,46,46,50,40,53,78,56,74,76,58,51,66,71,68,44,95,46,20,76,46,41,62,49,27,30,52,48,70,49,22,68,60,80,49,74,63,18,39,56,28,37,44,11,25,28,78,93,39,63,23,62,66,42,55,46,40,53,43,50,41,38,42,59,20,38,81,71,68,28,34,36,39,39,27,72,34,52,41,60,32,35,57,47,43,31,31,27,36,48,61,24,58,74,37,38,71,19,28,76,69,67,52,74,53,73,79,80,70,85,40,55,90,79,46,24,30,81,37,58,71,69,70,70,43,61,89,43,68,63,40,36,50,48,52,49,53,50,52,50,49,61,50,60,69,44,71,89,42,62,35,56,46,83,41,81,32,43,80,65,80,70,86,130

Organism: NCBI:txid151895

Foldseek 3Di:
DCDEAEAQRALEEAELEEADDDPDFLFAQRFEAHEYLYENYEYELYEYEAGAADAEYEDARAYPYEYAQYEYHQYNAEYEQQAAEDENYEYANYEHEPYEYDQAQPQPPPNRRGGRYFNYEYALYEYQEYEAAQDPPGAYEYENYHYHYDYDGHYDNYVGHDPVRGPVLVVVCVVVVHNDPLPPPRDDDDRDDDPDDDPVVVVVVVVVVVDDDDDSNVVSVCVCVSDPDDPPCPPPPDPPDDPPPDQLADPWFWDQDPNFTATPVRHGQDAAEFEADQQFAADDDVSLVVLLVGDALQWAAPPDEDRSHNDDLLVVLVVCLVRRHQEYEDDQHLAFADVLVVLDLAAAPASNGGDRGRDDFFDFDQDDAASPRTGATALLHTDPSNLVSVLSNLSSNSVVNHAYAYFLHACVLAFFWSSSVSCPNLPCRRHPQCNPDDPPDPADVNTTGHCPCVQPDCPDPSSVVSVVSSVVVSCVSCVSRNRYHYDPHPPDPDDD

Nearest PDB structures (foldseek):
  7o77-assembly1_A  TM=4.668E-01  e=2.912E-01  Paraglaciecola sp. T6c
  6qps-assembly1_A  TM=4.948E-01  e=5.151E-01  Bacteroides cellulosilyticus
  6qps-assembly2_B  TM=5.143E-01  e=1.244E+00  Bacteroides cellulosilyticus
  8jaz-assembly2_B  TM=3.852E-01  e=1.244E+00  Azotobacter chroococcum NCIMB 8003